Protein AF-A0A2V7TTQ7-F1 (afdb_monomer)

Solvent-accessible surface area (backbone atoms only — not comparable to full-atom values): 34425 Å² total; per-residue (Å²): 67,33,60,97,55,79,80,72,76,78,69,40,60,81,76,51,51,77,49,76,50,73,51,77,50,74,48,79,48,77,48,78,54,95,52,37,35,38,37,39,37,39,44,39,33,44,42,33,35,26,61,57,50,33,70,67,26,49,88,41,44,52,33,11,45,26,47,71,44,32,53,90,93,46,84,90,42,45,37,12,61,55,13,46,74,72,31,36,40,46,28,43,36,38,22,43,62,75,58,82,52,41,15,36,31,47,36,41,33,43,38,44,34,36,45,33,46,81,49,102,40,36,35,39,34,46,33,43,32,42,42,36,57,46,64,53,28,37,81,84,30,61,28,21,25,40,39,88,86,71,36,34,30,31,36,23,38,94,91,39,48,43,46,64,54,56,74,58,75,82,45,69,26,49,32,42,36,41,40,39,24,92,65,84,69,42,33,42,38,38,37,37,40,38,42,49,76,40,78,74,64,82,55,73,44,58,66,47,41,46,58,17,64,87,30,22,44,75,46,75,50,64,50,94,48,78,67,58,82,78,49,44,61,87,73,59,75,86,84,82,79,88,73,88,87,52,68,60,42,80,68,63,67,72,39,75,43,48,24,54,58,49,84,55,45,60,26,30,42,41,38,39,38,42,33,44,37,34,61,53,75,78,53,25,35,46,34,43,30,40,36,39,38,40,36,34,22,29,78,44,64,25,29,68,35,55,25,69,69,50,87,74,67,55,67,78,54,17,78,47,30,89,55,30,68,51,48,68,38,37,34,39,42,39,25,79,21,44,38,36,39,41,57,32,40,41,36,39,36,45,36,69,35,92,61,31,34,37,38,37,38,35,38,37,42,47,35,21,42,53,81,81,77,87,64,83,40,75,56,52,63,58,38,68,44,93,80,48,54,58,49,32,84,84,31,53,44,39,39,39,39,41,38,42,40,37,71,52,71,83,21,80,85,50,62,70,68,58,19,70,73,36,48,89,45,64,51,74,51,75,49,78,50,66,56,71,76,65,84,88,76,69,50,94,62,61,84,52,56,37,92,40,83,43,68,71,76,83,78,64,74,42,65,80,81,30,79,62,38,96,91,40,55,50,46,58,84,72,55,80,94,69,86,71,90,72,86,78,77,80,74,85,78,84,75,94,74,90,89,86,85,86,87,88,89,86,83,83,88,81,87,84,87,87,85,90,84,86,87,88,82,89,89,87,89,82,87,81,89,80,88,83,83,89,86,89,84,82,87,84,90,82,82,86,84,88,83,88,86,85,83,90,83,86,82,93,82,86,81,88,86,83,90,86,86,89,89,86,91,87,79,91,81,89,83,88,83,87,90,84,91,132

Mean predicted aligned error: 15.91 Å

Structure (mmCIF, N/CA/C/O backbone):
data_AF-A0A2V7TTQ7-F1
#
_entry.id   AF-A0A2V7TTQ7-F1
#
loop_
_atom_site.group_PDB
_atom_site.id
_atom_site.type_symbol
_atom_site.label_atom_id
_atom_site.label_alt_id
_atom_site.label_comp_id
_atom_site.label_asym_id
_atom_site.label_entity_id
_atom_site.label_seq_id
_atom_site.pdbx_PDB_ins_code
_atom_site.Cartn_x
_atom_site.Cartn_y
_atom_site.Cartn_z
_atom_site.occupancy
_atom_site.B_iso_or_equiv
_atom_site.auth_seq_id
_atom_site.auth_comp_id
_atom_site.auth_asym_id
_atom_site.auth_atom_id
_atom_site.pdbx_PDB_model_num
ATOM 1 N N . ARG A 1 1 ? 10.368 20.251 -23.254 1.00 85.31 1 ARG A N 1
ATOM 2 C CA . ARG A 1 1 ? 10.569 21.042 -22.019 1.00 85.31 1 ARG A CA 1
ATOM 3 C C . ARG A 1 1 ? 12.037 21.434 -21.859 1.00 85.31 1 ARG A C 1
ATOM 5 O O . ARG A 1 1 ? 12.886 20.544 -21.876 1.00 85.31 1 ARG A O 1
ATOM 12 N N . PRO A 1 2 ? 12.352 22.724 -21.722 1.00 85.38 2 PRO A N 1
ATOM 13 C CA . PRO A 1 2 ? 13.683 23.168 -21.336 1.00 85.38 2 PRO A CA 1
ATOM 14 C C . PRO A 1 2 ? 13.905 22.933 -19.831 1.00 85.38 2 PRO A C 1
ATOM 16 O O . PRO A 1 2 ? 13.021 23.196 -19.018 1.00 85.38 2 PRO A O 1
ATOM 19 N N . ALA A 1 3 ? 15.058 22.384 -19.447 1.00 83.12 3 ALA A N 1
ATOM 20 C CA . ALA A 1 3 ? 15.418 22.154 -18.048 1.00 83.12 3 ALA A CA 1
ATOM 21 C C . ALA A 1 3 ? 15.497 23.482 -17.276 1.00 83.12 3 ALA A C 1
ATOM 23 O O . ALA A 1 3 ? 16.059 24.450 -17.788 1.00 83.12 3 ALA A O 1
ATOM 24 N N . GLY A 1 4 ? 14.950 23.520 -16.056 1.00 80.94 4 GLY A N 1
ATOM 25 C CA . GLY A 1 4 ? 14.893 24.729 -15.220 1.00 80.94 4 GLY A CA 1
ATOM 26 C C . GLY A 1 4 ? 13.695 25.651 -15.485 1.00 80.94 4 GLY A C 1
ATOM 27 O O . GLY A 1 4 ? 13.569 26.665 -14.812 1.00 80.94 4 GLY A O 1
ATOM 28 N N . PHE A 1 5 ? 12.806 25.297 -16.419 1.00 82.88 5 PHE A N 1
ATOM 29 C CA . PHE A 1 5 ? 11.574 26.038 -16.711 1.00 82.88 5 PHE A CA 1
ATOM 30 C C . PHE A 1 5 ? 10.332 25.219 -16.351 1.00 82.88 5 PHE A C 1
ATOM 32 O O . PHE A 1 5 ? 10.385 23.985 -16.270 1.00 82.88 5 PHE A O 1
ATOM 39 N N . ALA A 1 6 ? 9.198 25.908 -16.181 1.00 81.25 6 ALA A N 1
ATOM 40 C CA . ALA A 1 6 ? 7.898 25.263 -16.038 1.00 81.25 6 ALA A CA 1
ATOM 41 C C . ALA A 1 6 ? 7.629 24.315 -17.221 1.00 81.25 6 ALA A C 1
ATOM 43 O O . ALA A 1 6 ? 8.013 24.579 -18.365 1.00 81.25 6 ALA A O 1
ATOM 44 N N . ASN A 1 7 ? 6.991 23.176 -16.941 1.00 73.81 7 ASN A N 1
ATOM 45 C CA . ASN A 1 7 ? 6.657 22.221 -17.991 1.00 73.81 7 ASN A CA 1
ATOM 46 C C . ASN A 1 7 ? 5.625 22.847 -18.940 1.00 73.81 7 ASN A C 1
ATOM 48 O O . ASN A 1 7 ? 4.584 23.321 -18.499 1.00 73.81 7 ASN A O 1
ATOM 52 N N . THR A 1 8 ? 5.901 22.796 -20.240 1.00 73.62 8 THR A N 1
ATOM 53 C CA . THR A 1 8 ? 4.932 23.113 -21.291 1.00 73.62 8 THR A CA 1
ATOM 54 C C . THR A 1 8 ? 4.285 21.823 -21.801 1.00 73.62 8 THR A C 1
ATOM 56 O O . THR A 1 8 ? 4.969 20.805 -21.949 1.00 73.62 8 THR A O 1
ATOM 59 N N . GLY A 1 9 ? 2.976 21.860 -22.063 1.00 71.75 9 GLY A N 1
ATOM 60 C CA . GLY A 1 9 ? 2.186 20.708 -22.518 1.00 71.75 9 GLY A CA 1
ATOM 61 C C . GLY A 1 9 ? 1.375 20.027 -21.409 1.00 71.75 9 GLY A C 1
ATOM 62 O O . GLY A 1 9 ? 1.446 20.402 -20.240 1.00 71.75 9 GLY A O 1
ATOM 63 N N . SER A 1 10 ? 0.577 19.029 -21.792 1.00 69.19 10 SER A N 1
ATOM 64 C CA . SER A 1 10 ? -0.289 18.293 -20.868 1.00 69.19 10 SER A CA 1
ATOM 65 C C . SER A 1 10 ? 0.521 17.543 -19.806 1.00 69.19 10 SER A C 1
ATOM 67 O O . SER A 1 10 ? 1.557 16.945 -20.111 1.00 69.19 10 SER A O 1
ATOM 69 N N . SER A 1 11 ? 0.016 17.477 -18.568 1.00 62.44 11 SER A N 1
ATOM 70 C CA . SER A 1 11 ? 0.463 16.447 -17.626 1.00 62.44 11 SER A CA 1
ATOM 71 C C . SER A 1 11 ? 0.218 15.087 -18.282 1.00 62.44 11 SER A C 1
ATOM 73 O O . SER A 1 11 ? -0.891 14.828 -18.745 1.00 62.44 11 SER A O 1
ATOM 75 N N . GLY A 1 12 ? 1.238 14.233 -18.387 1.00 60.59 12 GLY A N 1
ATOM 76 C CA . GLY A 1 12 ? 1.185 12.992 -19.173 1.00 60.59 12 GLY A CA 1
ATOM 77 C C . GLY A 1 12 ? 0.213 11.917 -18.664 1.00 60.59 12 GLY A C 1
ATOM 78 O O . GLY A 1 12 ? 0.288 10.782 -19.095 1.00 60.59 12 GLY A O 1
ATOM 79 N N . THR A 1 13 ? -0.702 12.235 -17.755 1.00 61.06 13 THR A N 1
ATOM 80 C CA . THR A 1 13 ? -1.684 11.314 -17.165 1.00 61.06 13 THR A CA 1
ATOM 81 C C . THR A 1 13 ? -3.116 11.524 -17.682 1.00 61.06 13 THR A C 1
ATOM 83 O O . THR A 1 13 ? -4.035 10.849 -17.224 1.00 61.06 13 THR A O 1
ATOM 86 N N . THR A 1 14 ? -3.342 12.455 -18.615 1.00 56.03 14 THR A N 1
ATOM 87 C CA . THR A 1 14 ? -4.672 13.035 -18.914 1.00 56.03 14 THR A CA 1
ATOM 88 C C . THR A 1 14 ? -5.595 12.224 -19.829 1.00 56.03 14 THR A C 1
ATOM 90 O O . THR A 1 14 ? -6.728 12.639 -20.032 1.00 56.03 14 THR A O 1
ATOM 93 N N . ASN A 1 15 ? -5.187 11.043 -20.309 1.00 64.44 15 ASN A N 1
ATOM 94 C CA . ASN A 1 15 ? -6.000 10.197 -21.205 1.00 64.44 15 ASN A CA 1
ATOM 95 C C . ASN A 1 15 ? -6.317 8.805 -20.614 1.00 64.44 15 ASN A C 1
ATOM 97 O O . ASN A 1 15 ? -6.464 7.825 -21.343 1.00 64.44 15 ASN A O 1
ATOM 101 N N . ALA A 1 16 ? -6.377 8.685 -19.287 1.00 72.25 16 ALA A N 1
ATOM 102 C CA . ALA A 1 16 ? -6.636 7.411 -18.621 1.00 72.25 16 ALA A CA 1
ATOM 103 C C . ALA A 1 16 ? -8.120 7.014 -18.696 1.00 72.25 16 ALA A C 1
ATOM 105 O O . ALA A 1 16 ? -8.965 7.685 -18.107 1.00 72.25 16 ALA A O 1
ATOM 106 N N . ILE A 1 17 ? -8.435 5.873 -19.316 1.00 76.88 17 ILE A N 1
ATOM 107 C CA . ILE A 1 17 ? -9.751 5.240 -19.178 1.00 76.88 17 ILE A CA 1
ATOM 108 C C . ILE A 1 17 ? -9.691 4.318 -17.966 1.00 76.88 17 ILE A C 1
ATOM 110 O O . ILE A 1 17 ? -8.785 3.489 -17.844 1.00 76.88 17 ILE A O 1
ATOM 114 N N . ARG A 1 18 ? -10.649 4.480 -17.054 1.00 81.69 18 ARG A N 1
ATOM 115 C CA . ARG A 1 18 ? -10.818 3.615 -15.888 1.00 81.69 18 ARG A CA 1
ATOM 116 C C . ARG A 1 18 ? -12.166 2.932 -15.982 1.00 81.69 18 ARG A C 1
ATOM 118 O O . ARG A 1 18 ? -13.193 3.602 -15.986 1.00 81.69 18 ARG A O 1
ATOM 125 N N . VAL A 1 19 ? -12.149 1.609 -16.047 1.00 84.38 19 VAL A N 1
ATOM 126 C CA . VAL A 1 19 ? -13.362 0.791 -16.032 1.00 84.38 19 VAL A CA 1
ATOM 127 C C . VAL A 1 19 ? -13.234 -0.181 -14.878 1.00 84.38 19 VAL A C 1
ATOM 129 O O . VAL A 1 19 ? -12.181 -0.787 -14.702 1.00 84.38 19 VAL A O 1
ATOM 132 N N . GLY A 1 20 ? -14.280 -0.303 -14.072 1.00 87.69 20 GLY A N 1
ATOM 133 C CA . GLY A 1 20 ? -14.312 -1.191 -12.921 1.00 87.69 20 GLY A CA 1
ATOM 134 C C . GLY A 1 20 ? -15.646 -1.909 -12.854 1.00 87.69 20 GLY A C 1
ATOM 135 O O . GLY A 1 20 ? -16.688 -1.345 -13.186 1.00 87.69 20 GLY A O 1
ATOM 136 N N . SER A 1 21 ? -15.620 -3.164 -12.440 1.00 90.06 21 SER A N 1
ATOM 137 C CA . SER A 1 21 ? -16.819 -3.949 -12.185 1.00 90.06 21 SER A CA 1
ATOM 138 C C . SER A 1 21 ? -16.565 -4.857 -10.997 1.00 90.06 21 SER A C 1
ATOM 140 O O . SER A 1 21 ? -15.548 -5.548 -10.942 1.00 90.06 21 SER A O 1
ATOM 142 N N . THR A 1 22 ? -17.508 -4.871 -10.064 1.00 92.00 22 THR A N 1
ATOM 143 C CA . THR A 1 22 ? -17.479 -5.764 -8.910 1.00 92.00 22 THR A CA 1
ATOM 144 C C . THR A 1 22 ? -18.759 -6.572 -8.913 1.00 92.00 22 THR A C 1
ATOM 146 O O . THR A 1 22 ? -19.847 -6.008 -8.824 1.00 92.00 22 THR A O 1
ATOM 149 N N . TYR A 1 23 ? -18.622 -7.889 -8.996 1.00 94.81 23 TYR A N 1
ATOM 150 C CA . TYR A 1 23 ? -19.715 -8.822 -8.751 1.00 94.81 23 TYR A CA 1
ATOM 151 C C . TYR A 1 23 ? -19.554 -9.325 -7.325 1.00 94.81 23 TYR A C 1
ATOM 153 O O . TYR A 1 23 ? -18.482 -9.830 -6.997 1.00 94.81 23 TYR A O 1
ATOM 161 N N . ASN A 1 24 ? -20.566 -9.147 -6.478 1.00 96.31 24 ASN A N 1
ATOM 162 C CA . ASN A 1 24 ? -20.506 -9.545 -5.074 1.00 96.31 24 ASN A CA 1
ATOM 163 C C . ASN A 1 24 ? -21.700 -10.431 -4.707 1.00 96.31 24 ASN A C 1
ATOM 165 O O . ASN A 1 24 ? -22.834 -10.130 -5.075 1.00 96.31 24 ASN A O 1
ATOM 169 N N . LEU A 1 25 ? -21.423 -11.486 -3.950 1.00 97.38 25 LEU A N 1
ATOM 170 C CA . LEU A 1 25 ? -22.384 -12.316 -3.249 1.00 97.38 25 LEU A CA 1
ATOM 171 C C . LEU A 1 25 ? -22.056 -12.261 -1.756 1.00 97.38 25 LEU A C 1
ATOM 173 O O . LEU A 1 25 ? -20.982 -12.689 -1.331 1.00 97.38 25 LEU A O 1
ATOM 177 N N . THR A 1 26 ? -22.998 -11.772 -0.955 1.00 97.56 26 THR A N 1
ATOM 178 C CA . THR A 1 26 ? -22.862 -11.724 0.501 1.00 97.56 26 THR A CA 1
ATOM 179 C C . THR A 1 26 ? -23.981 -12.505 1.167 1.00 97.56 26 THR A C 1
ATOM 181 O O . THR A 1 26 ? -25.118 -12.527 0.698 1.00 97.56 26 THR A O 1
ATOM 184 N N . GLY A 1 27 ? -23.652 -13.162 2.275 1.00 97.44 27 GLY A N 1
ATOM 185 C CA . GLY A 1 27 ? -24.612 -13.882 3.102 1.00 97.44 27 GLY A CA 1
ATOM 186 C C . GLY A 1 27 ? -24.333 -13.597 4.565 1.00 97.44 27 GLY A C 1
ATOM 187 O O . GLY A 1 27 ? -23.179 -13.634 4.983 1.00 97.44 27 GLY A O 1
ATOM 188 N N . ASN A 1 28 ? -25.374 -13.304 5.341 1.00 97.56 28 ASN A N 1
ATOM 189 C CA . ASN A 1 28 ? -25.261 -13.067 6.775 1.00 97.56 28 ASN A CA 1
ATOM 190 C C . ASN A 1 28 ? -26.426 -13.741 7.493 1.00 97.56 28 ASN A C 1
ATOM 192 O O . ASN A 1 28 ? -27.586 -13.516 7.156 1.00 97.56 28 ASN A O 1
ATOM 196 N N . PHE A 1 29 ? -26.107 -14.528 8.508 1.00 98.00 29 PHE A N 1
ATOM 197 C CA . PHE A 1 29 ? -27.061 -15.157 9.402 1.00 98.00 29 PHE A CA 1
ATOM 198 C C . PHE A 1 29 ? -26.783 -14.678 10.822 1.00 98.00 29 PHE A C 1
ATOM 200 O O . PHE A 1 29 ? -25.629 -14.631 11.245 1.00 98.00 29 PHE A O 1
ATOM 207 N N . SER A 1 30 ? -27.832 -14.291 11.544 1.00 98.00 30 SER A N 1
ATOM 208 C CA . SER A 1 30 ? -27.744 -13.863 12.940 1.00 98.00 30 SER A CA 1
ATOM 209 C C . SER A 1 30 ? -28.711 -14.682 13.776 1.00 98.00 30 SER A C 1
ATOM 211 O O . SER A 1 30 ? -29.890 -14.777 13.438 1.00 98.00 30 SER A O 1
ATOM 213 N N . TRP A 1 31 ? -28.218 -15.239 14.875 1.00 98.12 31 TRP A N 1
ATOM 214 C CA . TRP A 1 31 ? -29.012 -16.025 15.804 1.00 98.12 31 TRP A CA 1
ATOM 215 C C . TRP A 1 31 ? -28.752 -15.567 17.231 1.00 98.12 31 TRP A C 1
ATOM 217 O O . TRP A 1 31 ? -27.629 -15.614 17.730 1.00 98.12 31 TRP A O 1
ATOM 227 N N . ILE A 1 32 ? -29.815 -15.098 17.878 1.00 98.25 32 ILE A N 1
ATOM 228 C CA . ILE A 1 32 ? -29.785 -14.653 19.265 1.00 98.25 32 ILE A CA 1
ATOM 229 C C . ILE A 1 32 ? -30.358 -15.778 20.113 1.00 98.25 32 ILE A C 1
ATOM 231 O O . ILE A 1 32 ? -31.516 -16.162 19.944 1.00 98.25 32 ILE A O 1
ATOM 235 N N . VAL A 1 33 ? -29.550 -16.295 21.032 1.00 97.56 33 VAL A N 1
ATOM 236 C CA . VAL A 1 33 ? -29.965 -17.337 21.967 1.00 97.56 33 VAL A CA 1
ATOM 237 C C . VAL A 1 33 ? -29.396 -17.037 23.347 1.00 97.56 33 VAL A C 1
ATOM 239 O O . VAL A 1 33 ? -28.186 -17.019 23.568 1.00 97.56 33 VAL A O 1
ATOM 242 N N . SER A 1 34 ? -30.292 -16.802 24.308 1.00 96.81 34 SER A N 1
ATOM 243 C CA . SER A 1 34 ? -29.928 -16.486 25.692 1.00 96.81 34 SER A CA 1
ATOM 244 C C . SER A 1 34 ? -28.946 -15.302 25.775 1.00 96.81 34 SER A C 1
ATOM 246 O O . SER A 1 34 ? -29.297 -14.171 25.441 1.00 96.81 34 SER A O 1
ATOM 248 N N . ARG A 1 35 ? -27.717 -15.549 26.238 1.00 97.69 35 ARG A N 1
ATOM 249 C CA . ARG A 1 35 ? -26.652 -14.556 26.423 1.00 97.69 35 ARG A CA 1
ATOM 250 C C . ARG A 1 35 ? -25.750 -14.385 25.199 1.00 97.69 35 ARG A C 1
ATOM 252 O O . ARG A 1 35 ? -24.857 -13.543 25.255 1.00 97.69 35 ARG A O 1
ATOM 259 N N . HIS A 1 36 ? -25.974 -15.156 24.139 1.00 98.50 36 HIS A N 1
ATOM 260 C CA . HIS A 1 36 ? -25.148 -15.184 22.937 1.00 98.50 36 HIS A CA 1
ATOM 261 C C . HIS A 1 36 ? -25.885 -14.569 21.753 1.00 98.50 36 HIS A C 1
ATOM 263 O O . HIS A 1 36 ? -27.095 -14.742 21.578 1.00 98.50 36 HIS A O 1
ATOM 269 N N . THR A 1 37 ? -25.141 -13.855 20.920 1.00 98.50 37 THR A N 1
ATOM 270 C CA . THR A 1 37 ? -25.596 -13.423 19.600 1.00 98.50 37 THR A CA 1
ATOM 271 C C . THR A 1 37 ? -24.567 -13.888 18.590 1.00 98.50 37 THR A C 1
ATOM 273 O O . THR A 1 37 ? -23.553 -13.228 18.364 1.00 98.50 37 THR A O 1
ATOM 276 N N . PHE A 1 38 ? -24.842 -15.038 17.985 1.00 98.44 38 PHE A N 1
ATOM 277 C CA . PHE A 1 38 ? -24.007 -15.608 16.944 1.00 98.44 38 PHE A CA 1
ATOM 278 C C . PHE A 1 38 ? -24.288 -14.910 15.621 1.00 98.44 38 PHE A C 1
ATOM 280 O O . PHE A 1 38 ? -25.445 -14.704 15.247 1.00 98.44 38 PHE A O 1
ATOM 287 N N . LYS A 1 39 ? -23.235 -14.581 14.878 1.00 98.38 39 LYS A N 1
ATOM 288 C CA . LYS A 1 39 ? -23.343 -14.129 13.493 1.00 98.38 39 LYS A CA 1
ATOM 289 C C . LYS A 1 39 ? -22.344 -14.892 12.641 1.00 98.38 39 LYS A C 1
ATOM 291 O O . LYS A 1 39 ? -21.158 -14.932 12.956 1.00 98.38 39 LYS A O 1
ATOM 296 N N . VAL A 1 40 ? -22.820 -15.466 11.549 1.00 98.38 40 VAL A N 1
ATOM 297 C CA . VAL A 1 40 ? -21.999 -16.184 10.570 1.00 98.38 40 VAL A CA 1
ATOM 298 C C . VAL A 1 40 ? -22.271 -15.579 9.207 1.00 98.38 40 VAL A C 1
ATOM 300 O O . VAL A 1 40 ? -23.409 -15.215 8.907 1.00 98.38 40 VAL A O 1
ATOM 303 N N . GLY A 1 41 ? -21.248 -15.453 8.374 1.00 98.00 41 GLY A N 1
ATOM 304 C CA . GLY A 1 41 ? -21.453 -14.911 7.044 1.00 98.00 41 GLY A CA 1
ATOM 305 C C . GLY A 1 41 ? -20.310 -15.144 6.079 1.00 98.00 41 GLY A C 1
ATOM 306 O O . GLY A 1 41 ? -19.252 -15.670 6.427 1.00 98.00 41 GLY A O 1
ATOM 307 N N . THR A 1 42 ? -20.553 -14.737 4.839 1.00 97.69 42 THR A N 1
ATOM 308 C CA . THR A 1 42 ? -19.615 -14.832 3.727 1.00 97.69 42 THR A CA 1
ATOM 309 C C . THR A 1 42 ? -19.652 -13.574 2.862 1.00 97.69 42 THR A C 1
ATOM 311 O O . THR A 1 42 ? -20.680 -12.901 2.768 1.00 97.69 42 THR A O 1
ATOM 314 N N . ASP A 1 43 ? -18.516 -13.260 2.247 1.00 96.31 43 ASP A N 1
ATOM 315 C CA . ASP A 1 43 ? -18.354 -12.240 1.210 1.00 96.31 43 ASP A CA 1
ATOM 316 C C . ASP A 1 43 ? -17.535 -12.869 0.082 1.00 96.31 43 ASP A C 1
ATOM 318 O O . ASP A 1 43 ? -16.365 -13.194 0.274 1.00 96.31 43 ASP A O 1
ATOM 322 N N . ALA A 1 44 ? -18.156 -13.093 -1.070 1.00 97.00 44 ALA A N 1
ATOM 323 C CA . ALA A 1 44 ? -17.500 -13.620 -2.256 1.00 97.00 44 ALA A CA 1
ATOM 324 C C . ALA A 1 44 ? -17.623 -12.590 -3.374 1.00 97.00 44 ALA A C 1
ATOM 326 O O . ALA A 1 44 ? -18.716 -12.314 -3.865 1.00 97.00 44 ALA A O 1
ATOM 327 N N . ARG A 1 45 ? -16.491 -12.028 -3.798 1.00 94.56 45 ARG A N 1
ATOM 328 C CA . ARG A 1 45 ? -16.461 -10.968 -4.805 1.00 94.56 45 ARG A CA 1
ATOM 329 C C . ARG A 1 45 ? -15.443 -11.235 -5.900 1.00 94.56 45 ARG A C 1
ATOM 331 O O . ARG A 1 45 ? -14.307 -11.636 -5.650 1.00 94.56 45 ARG A O 1
ATOM 338 N N . ILE A 1 46 ? -15.844 -10.926 -7.124 1.00 92.69 46 ILE A N 1
ATOM 339 C CA . ILE A 1 46 ? -14.965 -10.846 -8.285 1.00 92.69 46 ILE A CA 1
ATOM 340 C C . ILE A 1 46 ? -14.825 -9.369 -8.611 1.00 92.69 46 ILE A C 1
ATOM 342 O O . ILE A 1 46 ? -15.784 -8.725 -9.036 1.00 92.69 46 ILE A O 1
ATOM 346 N N . VAL A 1 47 ? -13.625 -8.838 -8.412 1.00 90.31 47 VAL A N 1
ATOM 347 C CA . VAL A 1 47 ? -13.285 -7.462 -8.771 1.00 90.31 47 VAL A CA 1
ATOM 348 C C . VAL A 1 47 ? -12.535 -7.510 -10.091 1.00 90.31 47 VAL A C 1
ATOM 350 O O . VAL A 1 47 ? -11.564 -8.251 -10.239 1.00 90.31 47 VAL A O 1
ATOM 353 N N . SER A 1 48 ? -13.012 -6.762 -11.078 1.00 89.31 48 SER A N 1
ATOM 354 C CA . SER A 1 48 ? -12.322 -6.563 -12.348 1.00 89.31 48 SER A CA 1
ATOM 355 C C . SER A 1 48 ? -12.118 -5.076 -12.593 1.00 89.31 48 SER A C 1
ATOM 357 O O . SER A 1 48 ? -13.017 -4.274 -12.344 1.00 89.31 48 SER A O 1
ATOM 359 N N . GLY A 1 49 ? -10.945 -4.698 -13.085 1.00 86.44 49 GLY A N 1
ATOM 360 C CA . GLY A 1 49 ? -10.623 -3.304 -13.346 1.00 86.44 49 GLY A CA 1
ATOM 361 C C . GLY A 1 49 ? -9.587 -3.149 -14.445 1.00 86.44 49 GLY A C 1
ATOM 362 O O . GLY A 1 49 ? -8.664 -3.951 -14.546 1.00 86.44 49 GLY A O 1
ATOM 363 N N . ALA A 1 50 ? -9.746 -2.113 -15.261 1.00 83.38 50 ALA A N 1
ATOM 364 C CA . ALA A 1 50 ? -8.775 -1.693 -16.256 1.00 83.38 50 ALA A CA 1
ATOM 365 C C . ALA A 1 50 ? -8.445 -0.216 -16.063 1.00 83.38 50 ALA A C 1
ATOM 367 O O . ALA A 1 50 ? -9.340 0.614 -15.895 1.00 83.38 50 ALA A O 1
ATOM 368 N N . VAL A 1 51 ? -7.154 0.110 -16.123 1.00 78.69 51 VAL A N 1
ATOM 369 C CA . VAL A 1 51 ? -6.666 1.491 -16.154 1.00 78.69 51 VAL A CA 1
ATOM 370 C C . VAL A 1 51 ? -5.752 1.646 -17.362 1.00 78.69 51 VAL A C 1
ATOM 372 O O . VAL A 1 51 ? -4.581 1.269 -17.309 1.00 78.69 51 VAL A O 1
ATOM 375 N N . SER A 1 52 ? -6.258 2.237 -18.443 1.00 75.94 52 SER A N 1
ATOM 376 C CA . SER A 1 52 ? -5.512 2.457 -19.690 1.00 75.94 52 SER A CA 1
ATOM 377 C C . SER A 1 52 ? -4.652 3.727 -19.636 1.00 75.94 52 SER A C 1
ATOM 379 O O . SER A 1 52 ? -4.673 4.550 -20.546 1.00 75.94 52 SER A O 1
ATOM 381 N N . ASN A 1 53 ? -3.925 3.931 -18.535 1.00 70.06 53 ASN A N 1
ATOM 382 C CA . ASN A 1 53 ? -3.001 5.056 -18.395 1.00 70.06 53 ASN A CA 1
ATOM 383 C C . ASN A 1 53 ? -1.566 4.621 -18.744 1.00 70.06 53 ASN A C 1
ATOM 385 O O . ASN A 1 53 ? -0.997 3.851 -17.955 1.00 70.06 53 ASN A O 1
ATOM 389 N N . PRO A 1 54 ? -0.955 5.119 -19.836 1.00 62.03 54 PRO A N 1
ATOM 390 C CA . PRO A 1 54 ? 0.478 4.996 -20.101 1.00 62.03 54 PRO A CA 1
ATOM 391 C C . PRO A 1 54 ? 1.245 5.886 -19.119 1.00 62.03 54 PRO A C 1
ATOM 393 O O . PRO A 1 54 ? 1.645 6.995 -19.435 1.00 62.03 54 PRO A O 1
ATOM 396 N N . GLN A 1 55 ? 1.345 5.403 -17.883 1.00 67.50 55 GLN A N 1
ATOM 397 C CA . GLN A 1 55 ? 1.982 6.008 -16.715 1.00 67.50 55 GLN A CA 1
ATOM 398 C C . GLN A 1 55 ? 2.286 7.511 -16.814 1.00 67.50 55 GLN A C 1
ATOM 400 O O . GLN A 1 55 ? 1.478 8.314 -16.355 1.00 67.50 55 GLN A O 1
ATOM 405 N N . THR A 1 56 ? 3.445 7.891 -17.357 1.00 68.81 56 THR A N 1
ATOM 406 C CA . THR A 1 56 ? 4.006 9.236 -17.202 1.00 68.81 56 THR A CA 1
ATOM 407 C C . THR A 1 56 ? 4.069 10.031 -18.512 1.00 68.81 56 THR A C 1
ATOM 409 O O . THR A 1 56 ? 4.065 11.262 -18.455 1.00 68.81 56 THR A O 1
ATOM 412 N N . ARG A 1 57 ? 4.238 9.377 -19.677 1.00 80.69 57 ARG A N 1
ATOM 413 C CA . ARG A 1 57 ? 4.574 10.026 -20.970 1.00 80.69 57 ARG A CA 1
ATOM 414 C C . ARG A 1 57 ? 3.920 9.379 -22.221 1.00 80.69 57 ARG A C 1
ATOM 416 O O . ARG A 1 57 ? 4.632 9.102 -23.190 1.00 80.69 57 ARG A O 1
ATOM 423 N N . PRO A 1 58 ? 2.585 9.200 -22.283 1.00 79.38 58 PRO A N 1
ATOM 424 C CA . PRO A 1 58 ? 1.879 8.599 -23.428 1.00 79.38 58 PRO A CA 1
ATOM 425 C C . PRO A 1 58 ? 2.120 9.325 -24.750 1.00 79.38 58 PRO A C 1
ATOM 427 O O . PRO A 1 58 ? 2.295 8.726 -25.806 1.00 79.38 58 PRO A O 1
ATOM 430 N N . GLN A 1 59 ? 2.097 10.656 -24.668 1.00 81.12 59 GLN A N 1
ATOM 431 C CA . GLN A 1 59 ? 2.230 11.571 -25.802 1.00 81.12 59 GLN A CA 1
ATOM 432 C C . GLN A 1 59 ? 3.702 11.807 -26.170 1.00 81.12 59 GLN A C 1
ATOM 434 O O . GLN A 1 59 ? 4.004 12.576 -27.076 1.00 81.12 59 GLN A O 1
ATOM 439 N N . GLY A 1 60 ? 4.613 11.145 -25.454 1.00 85.75 60 GLY A N 1
ATOM 440 C CA . GLY A 1 60 ? 6.041 11.364 -25.531 1.00 85.75 60 GLY A CA 1
ATOM 441 C C . GLY A 1 60 ? 6.498 12.652 -24.844 1.00 85.75 60 GLY A C 1
ATOM 442 O O . GLY A 1 60 ? 5.715 13.499 -24.409 1.00 85.75 60 GLY A O 1
ATOM 443 N N . ARG A 1 61 ? 7.813 12.783 -24.687 1.00 88.50 61 ARG A N 1
ATOM 444 C CA . ARG A 1 61 ? 8.458 13.943 -24.081 1.00 88.50 61 ARG A CA 1
ATOM 445 C C . ARG A 1 61 ? 9.826 14.191 -24.689 1.00 88.50 61 ARG A C 1
ATOM 447 O O . ARG A 1 61 ? 10.694 13.326 -24.646 1.00 88.50 61 ARG A O 1
ATOM 454 N N . PHE A 1 62 ? 10.043 15.429 -25.105 1.00 91.69 62 PHE A N 1
ATOM 455 C CA . PHE A 1 62 ? 11.369 15.965 -25.384 1.00 91.69 62 PHE A CA 1
ATOM 456 C C . PHE A 1 62 ? 11.862 16.774 -24.185 1.00 91.69 62 PHE A C 1
ATOM 458 O O . PHE A 1 62 ? 11.170 17.684 -23.708 1.00 91.69 62 PHE A O 1
ATOM 465 N N . THR A 1 63 ? 13.044 16.450 -23.675 1.00 92.00 63 THR A N 1
ATOM 466 C CA . THR A 1 63 ? 13.762 17.276 -22.698 1.00 92.00 63 THR A CA 1
ATOM 467 C C . THR A 1 63 ? 14.948 17.930 -23.392 1.00 92.00 63 THR A C 1
ATOM 469 O O . THR A 1 63 ? 15.573 17.313 -24.251 1.00 92.00 63 THR A O 1
ATOM 472 N N . PHE A 1 64 ? 15.206 19.186 -23.034 1.00 93.06 64 PHE A N 1
ATOM 473 C CA . PHE A 1 64 ? 16.316 19.981 -23.542 1.00 93.06 64 PHE A CA 1
ATOM 474 C C . PHE A 1 64 ? 17.118 20.487 -22.345 1.00 93.06 64 PHE A C 1
ATOM 476 O O . PHE A 1 64 ? 16.563 21.160 -21.472 1.00 93.06 64 PHE A O 1
ATOM 483 N N . ASP A 1 65 ? 18.403 20.161 -22.282 1.00 91.50 65 ASP A N 1
ATOM 484 C CA . ASP A 1 65 ? 19.337 20.742 -21.322 1.00 91.50 65 ASP A CA 1
ATOM 485 C C . ASP A 1 65 ? 20.102 21.912 -21.957 1.00 91.50 65 ASP A C 1
ATOM 487 O O . ASP A 1 65 ? 19.840 22.316 -23.090 1.00 91.50 65 ASP A O 1
ATOM 491 N N . ARG A 1 66 ? 21.023 22.510 -21.201 1.00 90.56 66 ARG A N 1
ATOM 492 C CA . ARG A 1 66 ? 21.796 23.670 -21.660 1.00 90.56 66 ARG A CA 1
ATOM 493 C C . ARG A 1 66 ? 22.961 23.320 -22.593 1.00 90.56 66 ARG A C 1
ATOM 495 O O . ARG A 1 66 ? 23.552 24.232 -23.160 1.00 90.56 66 ARG A O 1
ATOM 502 N N . ASN A 1 67 ? 23.314 22.042 -22.733 1.00 89.00 67 ASN A N 1
ATOM 503 C CA . ASN A 1 67 ? 24.647 21.649 -23.185 1.00 89.00 67 ASN A CA 1
ATOM 504 C C . ASN A 1 67 ? 24.886 21.937 -24.672 1.00 89.00 67 ASN A C 1
ATOM 506 O O . ASN A 1 67 ? 25.965 22.405 -25.027 1.00 89.00 67 ASN A O 1
ATOM 510 N N . TYR A 1 68 ? 23.889 21.756 -25.542 1.00 90.12 68 TYR A N 1
ATOM 511 C CA . TYR A 1 68 ? 24.047 22.036 -26.980 1.00 90.12 68 TYR A CA 1
ATOM 512 C C . TYR A 1 68 ? 24.100 23.528 -27.334 1.00 90.12 68 TYR A C 1
ATOM 514 O O . TYR A 1 68 ? 24.454 23.875 -28.455 1.00 90.12 68 TYR A O 1
ATOM 522 N N . ALA A 1 69 ? 23.775 24.405 -26.384 1.00 90.94 69 ALA A N 1
ATOM 523 C CA . ALA A 1 69 ? 23.924 25.852 -26.509 1.00 90.94 69 ALA A CA 1
ATOM 524 C C . ALA A 1 69 ? 25.013 26.408 -25.572 1.00 90.94 69 ALA A C 1
ATOM 526 O O . ALA A 1 69 ? 25.027 27.606 -25.293 1.00 90.94 69 ALA A O 1
ATOM 527 N N . SER A 1 70 ? 25.876 25.544 -25.025 1.00 90.38 70 SER A N 1
ATOM 528 C CA . SER A 1 70 ? 26.947 25.936 -24.104 1.00 90.38 70 SER A CA 1
ATOM 529 C C . SER A 1 70 ? 28.233 26.312 -24.838 1.00 90.38 70 SER A C 1
ATOM 531 O O . SER A 1 70 ? 28.513 25.827 -25.935 1.00 90.38 70 SER A O 1
ATOM 533 N N . ASN A 1 71 ? 29.039 27.170 -24.213 1.00 87.06 71 ASN A N 1
ATOM 534 C CA . ASN A 1 71 ? 30.367 27.503 -24.709 1.00 87.06 71 ASN A CA 1
ATOM 535 C C . ASN A 1 71 ? 31.320 26.340 -24.416 1.00 87.06 71 ASN A C 1
ATOM 537 O O . ASN A 1 71 ? 31.445 25.886 -23.275 1.00 87.06 71 ASN A O 1
ATOM 541 N N . ARG A 1 72 ? 32.038 25.877 -25.444 1.00 81.00 72 ARG A N 1
ATOM 542 C CA . ARG A 1 72 ? 33.011 24.788 -25.308 1.00 81.00 72 ARG A CA 1
ATOM 543 C C . ARG A 1 72 ? 34.068 25.149 -24.257 1.00 81.00 72 ARG A C 1
ATOM 545 O O . ARG A 1 72 ? 34.729 26.173 -24.370 1.00 81.00 72 ARG A O 1
ATOM 552 N N . GLY A 1 73 ? 34.235 24.291 -23.251 1.00 78.50 73 GLY A N 1
ATOM 553 C CA . GLY A 1 73 ? 35.228 24.473 -22.184 1.00 78.50 73 GLY A CA 1
ATOM 554 C C . GLY A 1 73 ? 34.807 25.402 -21.037 1.00 78.50 73 GLY A C 1
ATOM 555 O O . GLY A 1 73 ? 35.554 25.512 -20.071 1.00 78.50 73 GLY A O 1
ATOM 556 N N . ALA A 1 74 ? 33.621 26.021 -21.085 1.00 82.62 74 ALA A N 1
ATOM 557 C CA . ALA A 1 74 ? 33.124 26.889 -20.016 1.00 82.62 74 ALA A CA 1
ATOM 558 C C . ALA A 1 74 ? 31.932 26.250 -19.284 1.00 82.62 74 ALA A C 1
ATOM 560 O O . ALA A 1 74 ? 30.807 26.206 -19.795 1.00 82.62 74 ALA A O 1
ATOM 561 N N . SER A 1 75 ? 32.182 25.761 -18.064 1.00 80.31 75 SER A N 1
ATOM 562 C CA . SER A 1 75 ? 31.160 25.122 -17.225 1.00 80.31 75 SER A CA 1
ATOM 563 C C . SER A 1 75 ? 29.997 26.069 -16.911 1.00 80.31 75 SER A C 1
ATOM 565 O O . SER A 1 75 ? 30.178 27.273 -16.752 1.00 80.31 75 SER A O 1
ATOM 567 N N . GLY A 1 76 ? 28.784 25.520 -16.826 1.00 81.31 76 GLY A N 1
ATOM 568 C CA . GLY A 1 76 ? 27.583 26.264 -16.438 1.00 81.31 76 GLY A CA 1
ATOM 569 C C . GLY A 1 76 ? 27.013 27.206 -17.503 1.00 81.31 76 GLY A C 1
ATOM 570 O O . GLY A 1 76 ? 25.923 27.736 -17.288 1.00 81.31 76 GLY A O 1
ATOM 571 N N . THR A 1 77 ? 27.678 27.372 -18.647 1.00 88.31 77 THR A N 1
ATOM 572 C CA . THR A 1 77 ? 27.201 28.213 -19.754 1.00 88.31 77 THR A CA 1
ATOM 573 C C . THR A 1 77 ? 26.099 27.536 -20.582 1.00 88.31 77 THR A C 1
ATOM 575 O O . THR A 1 77 ? 25.843 26.336 -20.462 1.00 88.31 77 THR A O 1
ATOM 578 N N . GLY A 1 78 ? 25.434 28.324 -21.429 1.00 89.00 78 GLY A N 1
ATOM 579 C CA . GLY A 1 78 ? 24.335 27.882 -22.284 1.00 89.00 78 GLY A CA 1
ATOM 580 C C . GLY A 1 78 ? 22.961 27.944 -21.625 1.00 89.00 78 GLY A C 1
ATOM 581 O O . GLY A 1 78 ? 22.820 28.068 -20.408 1.00 89.00 78 GLY A O 1
ATOM 582 N N . TYR A 1 79 ? 21.925 27.840 -22.457 1.00 91.62 79 TYR A N 1
ATOM 583 C CA . TYR A 1 79 ? 20.530 27.950 -22.035 1.00 91.62 79 TYR A CA 1
ATOM 584 C C . TYR A 1 79 ? 19.690 26.824 -22.632 1.00 91.62 79 TYR A C 1
ATOM 586 O O . TYR A 1 79 ? 19.679 26.610 -23.842 1.00 91.62 79 TYR A O 1
ATOM 594 N N . SER A 1 80 ? 18.915 26.138 -21.791 1.00 91.62 80 SER A N 1
ATOM 595 C CA . SER A 1 80 ? 18.044 25.033 -22.218 1.00 91.62 80 SER A CA 1
ATOM 596 C C . SER A 1 80 ? 16.974 25.463 -23.222 1.00 91.62 80 SER A C 1
ATOM 598 O O . SER A 1 80 ? 16.594 24.693 -24.102 1.00 91.62 80 SER A O 1
ATOM 600 N N . PHE A 1 81 ? 16.512 26.712 -23.131 1.00 91.56 81 PHE A N 1
ATOM 601 C CA . PHE A 1 81 ? 15.577 27.284 -24.094 1.00 91.56 81 PHE A CA 1
ATOM 602 C C . PHE A 1 81 ? 16.221 27.514 -25.471 1.00 91.56 81 PHE A C 1
ATOM 604 O O . PHE A 1 81 ? 15.558 27.335 -26.491 1.00 91.56 81 PHE A O 1
ATOM 611 N N . ALA A 1 82 ? 17.514 27.853 -25.518 1.00 91.69 82 ALA A N 1
ATOM 612 C CA . ALA A 1 82 ? 18.249 27.978 -26.774 1.00 91.69 82 ALA A CA 1
ATOM 613 C C . ALA A 1 82 ? 18.401 26.605 -27.443 1.00 91.69 82 ALA A C 1
ATOM 615 O O . ALA A 1 82 ? 18.030 26.452 -28.603 1.00 91.69 82 ALA A O 1
ATOM 616 N N . THR A 1 83 ? 18.799 25.578 -26.685 1.00 92.12 83 THR A N 1
ATOM 617 C CA . THR A 1 83 ? 18.818 24.182 -27.155 1.00 92.12 83 THR A CA 1
ATOM 618 C C . THR A 1 83 ? 17.455 23.723 -27.691 1.00 92.12 83 THR A C 1
ATOM 620 O O . THR A 1 83 ? 17.374 23.058 -28.722 1.00 92.12 83 THR A O 1
ATOM 623 N N . MET A 1 84 ? 16.363 24.117 -27.026 1.00 92.94 84 MET A N 1
ATOM 624 C CA . MET A 1 84 ? 15.004 23.834 -27.490 1.00 92.94 84 MET A CA 1
ATOM 625 C C . MET A 1 84 ? 14.682 24.516 -28.823 1.00 92.94 84 MET A C 1
ATOM 627 O O . MET A 1 84 ? 14.082 23.877 -29.682 1.00 92.94 84 MET A O 1
ATOM 631 N N . ARG A 1 85 ? 15.089 25.778 -29.022 1.00 92.62 85 ARG A N 1
ATOM 632 C CA . ARG A 1 85 ? 14.916 26.480 -30.308 1.00 92.62 85 ARG A CA 1
ATOM 633 C C . ARG A 1 85 ? 15.703 25.831 -31.444 1.00 92.62 85 ARG A C 1
ATOM 635 O O . ARG A 1 85 ? 15.223 25.836 -32.569 1.00 92.62 85 ARG A O 1
ATOM 642 N N . LEU A 1 86 ? 16.867 25.253 -31.145 1.00 92.88 86 LEU A N 1
ATOM 643 C CA . LEU A 1 86 ? 17.639 24.459 -32.107 1.00 92.88 86 LEU A CA 1
ATOM 644 C C . LEU A 1 86 ? 16.970 23.114 -32.437 1.00 92.88 86 LEU A C 1
ATOM 646 O O . LEU A 1 86 ? 17.329 22.474 -33.418 1.00 92.88 86 LEU A O 1
ATOM 650 N N . GLY A 1 87 ? 16.002 22.674 -31.626 1.00 93.56 87 GLY A N 1
ATOM 651 C CA . GLY A 1 87 ? 15.275 21.431 -31.849 1.00 93.56 87 GLY A CA 1
ATOM 652 C C . GLY A 1 87 ? 16.072 20.174 -31.505 1.00 93.56 87 GLY A C 1
ATOM 653 O O . GLY A 1 87 ? 15.712 19.105 -31.985 1.00 93.56 87 GLY A O 1
ATOM 654 N N . TYR A 1 88 ? 17.114 20.266 -30.673 1.00 93.69 88 TYR A N 1
ATOM 655 C CA . TYR A 1 88 ? 17.968 19.127 -30.310 1.00 93.69 88 TYR A CA 1
ATOM 656 C C . TYR A 1 88 ? 17.713 18.673 -28.866 1.00 93.69 88 TYR A C 1
ATOM 658 O O . TYR A 1 88 ? 18.278 19.247 -27.934 1.00 93.69 88 TYR A O 1
ATOM 666 N N . PRO A 1 89 ? 16.828 17.689 -28.621 1.00 93.81 89 PRO A N 1
ATOM 667 C CA . PRO A 1 89 ? 16.600 17.170 -27.275 1.00 93.81 89 PRO A CA 1
ATOM 668 C C . PRO A 1 89 ? 17.828 16.421 -26.753 1.00 93.81 89 PRO A C 1
ATOM 670 O O . PRO A 1 89 ? 18.515 15.758 -27.518 1.00 93.81 89 PRO A O 1
ATOM 673 N N . ASN A 1 90 ? 18.059 16.464 -25.439 1.00 92.50 90 ASN A N 1
ATOM 674 C CA . ASN A 1 90 ? 19.060 15.633 -24.758 1.00 92.50 90 ASN A CA 1
ATOM 675 C C . ASN A 1 90 ? 18.453 14.333 -24.190 1.00 92.50 90 ASN A C 1
ATOM 677 O O . ASN A 1 90 ? 19.174 13.439 -23.754 1.00 92.50 90 ASN A O 1
ATOM 681 N N . LEU A 1 91 ? 17.122 14.230 -24.171 1.00 91.50 91 LEU A N 1
ATOM 682 C CA . LEU A 1 91 ? 16.394 13.032 -23.762 1.00 91.50 91 LEU A CA 1
ATOM 683 C C . LEU A 1 91 ? 15.028 12.994 -24.459 1.00 91.50 91 LEU A C 1
ATOM 685 O O . LEU A 1 91 ? 14.237 13.938 -24.348 1.00 91.50 91 LEU A O 1
ATOM 689 N N . VAL A 1 92 ? 14.750 11.880 -25.134 1.00 91.88 92 VAL A N 1
ATOM 690 C CA . VAL A 1 92 ? 13.462 11.574 -25.769 1.00 91.88 92 VAL A CA 1
ATOM 691 C C . VAL A 1 92 ? 12.820 10.420 -25.017 1.00 91.88 92 VAL A C 1
ATOM 693 O O . VAL A 1 92 ? 13.458 9.395 -24.812 1.00 91.88 92 VAL A O 1
ATOM 696 N N . GLN A 1 93 ? 11.572 10.579 -24.590 1.00 88.56 93 GLN A N 1
ATOM 697 C CA . GLN A 1 93 ? 10.871 9.567 -23.800 1.00 88.56 93 GLN A CA 1
ATOM 698 C C . GLN A 1 93 ? 9.489 9.292 -24.386 1.00 88.56 93 GLN A C 1
ATOM 700 O O . GLN A 1 93 ? 8.855 10.229 -24.874 1.00 88.56 93 GLN A O 1
ATOM 705 N N . ARG A 1 94 ? 8.992 8.056 -24.301 1.00 86.44 94 ARG A N 1
ATOM 706 C CA . ARG A 1 94 ? 7.611 7.697 -24.656 1.00 86.44 94 ARG A CA 1
ATOM 707 C C . ARG A 1 94 ? 7.166 6.440 -23.912 1.00 86.44 94 ARG A C 1
ATOM 709 O O . ARG A 1 94 ? 7.872 5.437 -23.925 1.00 86.44 94 ARG A O 1
ATOM 716 N N . ASP A 1 95 ? 5.971 6.497 -23.336 1.00 83.31 95 ASP A N 1
ATOM 717 C CA . ASP A 1 95 ? 5.350 5.363 -22.649 1.00 83.31 95 ASP A CA 1
ATOM 718 C C . ASP A 1 95 ? 4.277 4.750 -23.555 1.00 83.31 95 ASP A C 1
ATOM 720 O O . ASP A 1 95 ? 3.458 5.472 -24.131 1.00 83.31 95 ASP A O 1
ATOM 724 N N . ILE A 1 96 ? 4.269 3.425 -23.684 1.00 80.88 96 ILE A N 1
ATOM 725 C CA . ILE A 1 96 ? 3.345 2.684 -24.548 1.00 80.88 96 ILE A CA 1
ATOM 726 C C . ILE A 1 96 ? 2.716 1.538 -23.765 1.00 80.88 96 ILE A C 1
ATOM 728 O O . ILE A 1 96 ? 3.391 0.818 -23.032 1.00 80.88 96 ILE A O 1
ATOM 732 N N . VAL A 1 97 ? 1.408 1.376 -23.955 1.00 80.31 97 VAL A N 1
ATOM 733 C CA . VAL A 1 97 ? 0.625 0.257 -23.431 1.00 80.31 97 VAL A CA 1
ATOM 734 C C . VAL A 1 97 ? 0.111 -0.528 -24.630 1.00 80.31 97 VAL A C 1
ATOM 736 O O . VAL A 1 97 ? -0.755 -0.043 -25.351 1.00 80.31 97 VAL A O 1
ATOM 739 N N . ASP A 1 98 ? 0.652 -1.723 -24.843 1.00 78.69 98 ASP A N 1
ATOM 740 C CA . ASP A 1 98 ? 0.273 -2.648 -25.922 1.00 78.69 98 ASP A CA 1
ATOM 741 C C . ASP A 1 98 ? -0.753 -3.687 -25.433 1.00 78.69 98 ASP A C 1
ATOM 743 O O . ASP A 1 98 ? -0.750 -4.867 -25.786 1.00 78.69 98 ASP A O 1
ATOM 747 N N . THR A 1 99 ? -1.612 -3.291 -24.499 1.00 78.00 99 THR A N 1
ATOM 748 C CA . THR A 1 99 ? -2.632 -4.177 -23.946 1.00 78.00 99 THR A CA 1
ATOM 749 C C . THR A 1 99 ? -3.802 -3.375 -23.406 1.00 78.00 99 THR A C 1
ATOM 751 O O . THR A 1 99 ? -3.642 -2.235 -22.969 1.00 78.00 99 THR A O 1
ATOM 754 N N . TRP A 1 100 ? -4.983 -3.984 -23.392 1.00 84.50 100 TRP A N 1
ATOM 755 C CA . TRP A 1 100 ? -6.055 -3.529 -22.523 1.00 84.50 100 TRP A CA 1
ATOM 756 C C . TRP A 1 100 ? -5.847 -4.190 -21.152 1.00 84.50 100 TRP A C 1
ATOM 758 O O . TRP A 1 100 ? -6.035 -5.405 -21.027 1.00 84.50 100 TRP A O 1
ATOM 768 N N . PRO A 1 101 ? -5.409 -3.450 -20.113 1.00 82.75 101 PRO A N 1
ATOM 769 C CA . PRO A 1 101 ? -4.971 -4.044 -18.854 1.00 82.75 101 PRO A CA 1
ATOM 770 C C . PRO A 1 101 ? -6.177 -4.364 -17.963 1.00 82.75 101 PRO A C 1
ATOM 772 O O . PRO A 1 101 ? -6.293 -3.840 -16.860 1.00 82.75 101 PRO A O 1
ATOM 775 N N . LEU A 1 102 ? -7.116 -5.174 -18.462 1.00 87.00 102 LEU A N 1
ATOM 776 C CA . LEU A 1 102 ? -8.250 -5.655 -17.687 1.00 87.00 102 LEU A CA 1
ATOM 777 C C . LEU A 1 102 ? -7.790 -6.792 -16.781 1.00 87.00 102 LEU A C 1
ATOM 779 O O . LEU A 1 102 ? -7.514 -7.907 -17.227 1.00 87.00 102 LEU A O 1
ATOM 783 N N . ILE A 1 103 ? -7.715 -6.479 -15.497 1.00 87.81 103 ILE A N 1
ATOM 784 C CA . ILE A 1 103 ? -7.265 -7.386 -14.457 1.00 87.81 103 ILE A CA 1
ATOM 785 C C . ILE A 1 103 ? -8.462 -7.879 -13.668 1.00 87.81 103 ILE A C 1
ATOM 787 O O . ILE A 1 103 ? -9.393 -7.118 -13.407 1.00 87.81 103 ILE A O 1
ATOM 791 N N . ARG A 1 104 ? -8.428 -9.151 -13.279 1.00 88.50 104 ARG A N 1
ATOM 792 C CA . ARG A 1 104 ? -9.421 -9.793 -12.428 1.00 88.50 104 ARG A CA 1
ATOM 793 C C . ARG A 1 104 ? -8.770 -10.326 -11.161 1.00 88.50 104 ARG A C 1
ATOM 795 O O . ARG A 1 104 ? -7.697 -10.927 -11.202 1.00 88.50 104 ARG A O 1
ATOM 802 N N . ARG A 1 105 ? -9.468 -10.151 -10.043 1.00 89.25 105 ARG A N 1
ATOM 803 C CA . ARG A 1 105 ? -9.085 -10.661 -8.732 1.00 89.25 105 ARG A CA 1
ATOM 804 C C . ARG A 1 105 ? -10.303 -11.219 -8.007 1.00 89.25 105 ARG A C 1
ATOM 806 O O . ARG A 1 105 ? -11.357 -10.583 -7.984 1.00 89.25 105 ARG A O 1
ATOM 813 N N . ASN A 1 106 ? -10.155 -12.400 -7.418 1.00 91.06 106 ASN A N 1
ATOM 814 C CA . ASN A 1 106 ? -11.213 -13.042 -6.650 1.00 91.06 106 ASN A CA 1
ATOM 815 C C . ASN A 1 106 ? -10.926 -12.882 -5.161 1.00 91.06 106 ASN A C 1
ATOM 817 O O . ASN A 1 106 ? -9.782 -13.036 -4.720 1.00 91.06 106 ASN A O 1
ATOM 821 N N . PHE A 1 107 ? -11.977 -12.605 -4.402 1.00 93.44 107 PHE A N 1
ATOM 822 C CA . PHE A 1 107 ? -11.939 -12.597 -2.955 1.00 93.44 107 PHE A CA 1
ATOM 823 C C . PHE A 1 107 ? -13.048 -13.486 -2.422 1.00 93.44 107 PHE A C 1
ATOM 825 O O . PHE A 1 107 ? -14.176 -13.433 -2.912 1.00 93.44 107 PHE A O 1
ATOM 832 N N . VAL A 1 108 ? -12.724 -14.276 -1.411 1.00 96.12 108 VAL A N 1
ATOM 833 C CA . VAL A 1 108 ? -13.698 -15.063 -0.660 1.00 96.12 108 VAL A CA 1
ATOM 834 C C . VAL A 1 108 ? -13.373 -14.878 0.802 1.00 96.12 108 VAL A C 1
ATOM 836 O O . VAL A 1 108 ? -12.236 -15.081 1.199 1.00 96.12 108 VAL A O 1
ATOM 839 N N . GLY A 1 109 ? -14.352 -14.510 1.608 1.00 96.75 109 GLY A N 1
ATOM 840 C CA . GLY A 1 109 ? -14.202 -14.499 3.046 1.00 96.75 109 GLY A CA 1
ATOM 841 C C . GLY A 1 109 ? -15.366 -15.184 3.723 1.00 96.75 109 GLY A C 1
ATOM 842 O O . GLY A 1 109 ? -16.509 -15.079 3.280 1.00 96.75 109 GLY A O 1
ATOM 843 N N . VAL A 1 110 ? -15.067 -15.877 4.811 1.00 97.75 110 VAL A N 1
ATOM 844 C CA . VAL A 1 110 ? -16.053 -16.498 5.697 1.00 97.75 110 VAL A CA 1
ATOM 845 C C . VAL A 1 110 ? -15.745 -16.077 7.120 1.00 97.75 110 VAL A C 1
ATOM 847 O O . VAL A 1 110 ? -14.580 -15.967 7.503 1.00 97.75 110 VAL A O 1
ATOM 850 N N . PHE A 1 111 ? -16.774 -15.790 7.906 1.00 98.06 111 PHE A N 1
ATOM 851 C CA . PHE A 1 111 ? -16.590 -15.371 9.287 1.00 98.06 111 PHE A CA 1
ATOM 852 C C . PHE A 1 111 ? -17.634 -15.979 10.209 1.00 98.06 111 PHE A C 1
ATOM 854 O O . PHE A 1 111 ? -18.765 -16.247 9.804 1.00 98.06 111 PHE A O 1
ATOM 861 N N . ALA A 1 112 ? -17.244 -16.122 11.469 1.00 98.44 112 ALA A N 1
ATOM 862 C CA . ALA A 1 112 ? -18.125 -16.408 12.585 1.00 98.44 112 ALA A CA 1
ATOM 863 C C . ALA A 1 112 ? -17.772 -15.462 13.736 1.00 98.44 112 ALA A C 1
ATOM 865 O O . ALA A 1 112 ? -16.597 -15.184 13.982 1.00 98.44 112 ALA A O 1
ATOM 866 N N . GLN A 1 113 ? -18.784 -14.949 14.423 1.00 98.12 113 GLN A N 1
ATOM 867 C CA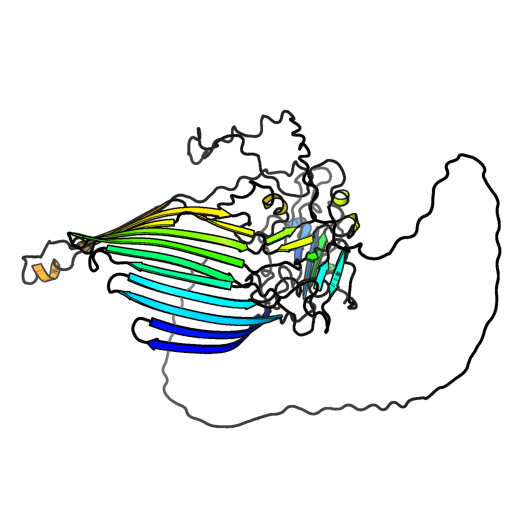 . GLN A 1 113 ? -18.622 -14.123 15.613 1.00 98.12 113 GLN A CA 1
ATOM 868 C C . GLN A 1 113 ? -19.712 -14.419 16.642 1.00 98.12 113 GLN A C 1
ATOM 870 O O . GLN A 1 113 ? -20.822 -14.807 16.281 1.00 98.12 113 GLN A O 1
ATOM 875 N N . ASP A 1 114 ? -19.388 -14.205 17.908 1.00 98.50 114 ASP A N 1
ATOM 876 C CA . ASP A 1 114 ? -20.281 -14.307 19.053 1.00 98.50 114 ASP A CA 1
ATOM 877 C C . ASP A 1 114 ? -20.146 -13.050 19.921 1.00 98.50 114 ASP A C 1
ATOM 879 O O . ASP A 1 114 ? -19.063 -12.745 20.436 1.00 98.50 114 ASP A O 1
ATOM 883 N N . ASP A 1 115 ? -21.254 -12.326 20.077 1.00 98.38 115 ASP A N 1
ATOM 884 C CA . ASP A 1 115 ? -21.388 -11.288 21.094 1.00 98.38 115 ASP A CA 1
ATOM 885 C C . ASP A 1 115 ? -21.960 -11.931 22.370 1.00 98.38 115 ASP A C 1
ATOM 887 O O . ASP A 1 115 ? -23.170 -12.150 22.495 1.00 98.38 115 ASP A O 1
ATOM 891 N N . PHE A 1 116 ? -21.085 -12.219 23.334 1.00 98.38 116 PHE A N 1
ATOM 892 C CA . PHE A 1 116 ? -21.425 -12.941 24.555 1.00 98.38 116 PHE A CA 1
ATOM 893 C C . PHE A 1 116 ? -21.561 -12.003 25.758 1.00 98.38 116 PHE A C 1
ATOM 895 O O . PHE A 1 116 ? -20.592 -11.435 26.271 1.00 98.38 116 PHE A O 1
ATOM 902 N N . ARG A 1 117 ? -22.782 -11.880 26.281 1.00 98.06 117 ARG A N 1
ATOM 903 C CA . ARG A 1 117 ? -23.075 -11.166 27.531 1.00 98.06 117 ARG A CA 1
ATOM 904 C C . ARG A 1 117 ? -22.851 -12.085 28.729 1.00 98.06 117 ARG A C 1
ATOM 906 O O . ARG A 1 117 ? -23.803 -12.659 29.255 1.00 98.06 117 ARG A O 1
ATOM 913 N N . VAL A 1 118 ? -21.602 -12.204 29.180 1.00 97.69 118 VAL A N 1
ATOM 914 C CA . VAL A 1 118 ? -21.214 -13.069 30.313 1.00 97.69 118 VAL A CA 1
ATOM 915 C C . VAL A 1 118 ? -22.093 -12.798 31.538 1.00 97.69 118 VAL A C 1
ATOM 917 O O . VAL A 1 118 ? -22.677 -13.719 32.113 1.00 97.69 118 VAL A O 1
ATOM 920 N N . ASN A 1 119 ? -22.221 -11.525 31.921 1.00 96.19 119 ASN A N 1
ATOM 921 C CA . ASN A 1 119 ? -23.109 -11.043 32.981 1.00 96.19 119 ASN A CA 1
ATOM 922 C C . ASN A 1 119 ? -23.427 -9.543 32.773 1.00 96.19 119 ASN A C 1
ATOM 924 O O . ASN A 1 119 ? -23.073 -8.963 31.752 1.00 96.19 119 ASN A O 1
ATOM 928 N N . ARG A 1 120 ? -24.092 -8.889 33.738 1.00 93.75 120 ARG A N 1
ATOM 929 C CA . ARG A 1 120 ? -24.459 -7.456 33.640 1.00 93.75 120 ARG A CA 1
ATOM 930 C C . ARG A 1 120 ? -23.260 -6.497 33.596 1.00 93.75 120 ARG A C 1
ATOM 932 O O . ARG A 1 120 ? -23.434 -5.346 33.218 1.00 93.75 120 ARG A O 1
ATOM 939 N N . LYS A 1 121 ? -22.076 -6.952 34.010 1.00 96.88 121 LYS A N 1
ATOM 940 C CA . LYS A 1 121 ? -20.847 -6.157 34.095 1.00 96.88 121 LYS A CA 1
ATOM 941 C C . LYS A 1 121 ? -19.864 -6.464 32.972 1.00 96.88 121 LYS A C 1
ATOM 943 O O . LYS A 1 121 ? -19.077 -5.590 32.647 1.00 96.88 121 LYS A O 1
ATOM 948 N N . LEU A 1 122 ? -19.880 -7.670 32.405 1.00 97.44 122 LEU A N 1
ATOM 949 C CA . LEU A 1 122 ? -18.894 -8.144 31.434 1.00 97.44 122 LEU A CA 1
ATOM 950 C C . LEU A 1 122 ? -19.567 -8.631 30.149 1.00 97.44 122 LEU A C 1
ATOM 952 O O . LEU A 1 122 ? -20.431 -9.508 30.182 1.00 97.44 122 LEU A O 1
ATOM 956 N N . SER A 1 123 ? -19.117 -8.093 29.018 1.00 98.25 123 SER A N 1
ATOM 957 C CA . SER A 1 123 ? -19.450 -8.562 27.673 1.00 98.25 123 SER A CA 1
ATOM 958 C C . SER A 1 123 ? -18.176 -8.842 26.881 1.00 98.25 123 SER A C 1
ATOM 960 O O . SER A 1 123 ? -17.207 -8.085 26.968 1.00 98.25 123 SER A O 1
ATOM 962 N N . LEU A 1 124 ? -18.193 -9.923 26.108 1.00 98.50 124 LEU A N 1
ATOM 963 C CA . LEU A 1 124 ? -17.111 -10.352 25.231 1.00 98.50 124 LEU A CA 1
ATOM 964 C C . LEU A 1 124 ? -17.595 -10.342 23.781 1.00 98.50 124 LEU A C 1
ATOM 966 O O . LEU A 1 124 ? -18.765 -10.594 23.510 1.00 98.50 124 LEU A O 1
ATOM 970 N N . GLN A 1 125 ? -16.685 -10.054 22.861 1.00 98.44 125 GLN A N 1
ATOM 971 C CA . GLN A 1 125 ? -16.911 -10.110 21.421 1.00 98.44 125 GLN A CA 1
ATOM 972 C C . GLN A 1 125 ? -15.816 -10.990 20.840 1.00 98.44 125 GLN A C 1
ATOM 974 O O . GLN A 1 125 ? -14.637 -10.642 20.906 1.00 98.44 125 GLN A O 1
ATOM 979 N N . LEU A 1 126 ? -16.186 -12.157 20.331 1.00 98.44 126 LEU A N 1
ATOM 980 C CA . LEU A 1 126 ? -15.243 -13.145 19.821 1.00 98.44 126 LEU A CA 1
ATOM 981 C C . LEU A 1 126 ? -15.540 -13.356 18.347 1.00 98.44 126 LEU A C 1
ATOM 983 O O . LEU A 1 126 ? -16.652 -13.722 17.996 1.00 98.44 126 LEU A O 1
ATOM 987 N N . GLY A 1 127 ? -14.568 -13.118 17.479 1.00 98.44 127 GLY A N 1
ATOM 988 C CA . GLY A 1 127 ? -14.735 -13.223 16.040 1.00 98.44 127 GLY A CA 1
ATOM 989 C C . GLY A 1 127 ? -13.534 -13.870 15.376 1.00 98.44 127 GLY A C 1
ATOM 990 O O . GLY A 1 127 ? -12.384 -13.621 15.738 1.00 98.44 127 GLY A O 1
ATOM 991 N N . LEU A 1 128 ? -13.806 -14.675 14.358 1.00 98.38 128 LEU A N 1
ATOM 992 C CA . LEU A 1 128 ? -12.801 -15.232 13.472 1.00 98.38 128 LEU A CA 1
ATOM 993 C C . LEU A 1 128 ? -13.267 -15.065 12.035 1.00 98.38 128 LEU A C 1
ATOM 995 O O . LEU A 1 128 ? -14.407 -15.382 11.693 1.00 98.38 128 LEU A O 1
ATOM 999 N N . ARG A 1 129 ? -12.367 -14.580 11.189 1.00 97.56 129 ARG A N 1
ATOM 1000 C CA . ARG A 1 129 ? -12.578 -14.499 9.752 1.00 97.56 129 ARG A CA 1
ATOM 1001 C C . ARG A 1 129 ? -11.438 -15.191 9.024 1.00 97.56 129 ARG A C 1
ATOM 1003 O O . ARG A 1 129 ? -10.287 -15.060 9.424 1.00 97.56 129 ARG A O 1
ATOM 1010 N N . TRP A 1 130 ? -11.760 -15.911 7.964 1.00 97.38 130 TRP A N 1
ATOM 1011 C CA . TRP A 1 130 ? -10.798 -16.384 6.982 1.00 97.38 130 TRP A CA 1
ATOM 1012 C C . TRP A 1 130 ? -11.052 -15.649 5.675 1.00 97.38 130 TRP A C 1
ATOM 1014 O O . TRP A 1 130 ? -12.201 -15.561 5.245 1.00 97.38 130 TRP A O 1
ATOM 1024 N N . ASP A 1 131 ? -9.995 -15.119 5.076 1.00 95.81 131 ASP A N 1
ATOM 1025 C CA . ASP A 1 131 ? -10.018 -14.458 3.781 1.00 95.81 131 ASP A CA 1
ATOM 1026 C C . ASP A 1 131 ? -9.154 -15.237 2.773 1.00 95.81 131 ASP A C 1
ATOM 1028 O O . ASP A 1 131 ? -8.128 -15.837 3.087 1.00 95.81 131 ASP A O 1
ATOM 1032 N N . LEU A 1 132 ? -9.563 -15.202 1.516 1.00 93.81 132 LEU A N 1
ATOM 1033 C CA . LEU A 1 132 ? -8.828 -15.668 0.356 1.00 93.81 132 LEU A CA 1
ATOM 1034 C C . LEU A 1 132 ? -8.769 -14.505 -0.615 1.00 93.81 132 LEU A C 1
ATOM 1036 O O . LEU A 1 132 ? -9.795 -13.929 -0.969 1.00 93.81 132 LEU A O 1
ATOM 1040 N N . MET A 1 133 ? -7.565 -14.178 -1.063 1.00 90.44 133 MET A N 1
ATOM 1041 C CA . MET A 1 133 ? -7.318 -13.096 -2.005 1.00 90.44 133 MET A CA 1
ATOM 1042 C C . MET A 1 133 ? -6.418 -13.672 -3.092 1.00 90.44 133 MET A C 1
ATOM 1044 O O . MET A 1 133 ? -5.226 -13.878 -2.866 1.00 90.44 133 MET A O 1
ATOM 1048 N N . THR A 1 134 ? -6.971 -13.989 -4.264 1.00 89.69 134 THR A N 1
ATOM 1049 C CA . THR A 1 134 ? -6.149 -14.574 -5.334 1.00 89.69 134 THR A CA 1
ATOM 1050 C C . THR A 1 134 ? -5.173 -13.531 -5.883 1.00 89.69 134 THR A C 1
ATOM 1052 O O . THR A 1 134 ? -5.467 -12.330 -5.822 1.00 89.69 134 THR A O 1
ATOM 1055 N N . PRO A 1 135 ? -4.034 -13.946 -6.465 1.00 87.19 135 PRO A N 1
ATOM 1056 C CA . PRO A 1 135 ? -3.216 -13.046 -7.258 1.00 87.19 135 PRO A CA 1
ATOM 1057 C C . PRO A 1 135 ? -4.044 -12.413 -8.390 1.00 87.19 135 PRO A C 1
ATOM 1059 O O . PRO A 1 135 ? -4.951 -13.064 -8.922 1.00 87.19 135 PRO A O 1
ATOM 1062 N N . PRO A 1 136 ? -3.761 -11.152 -8.750 1.00 87.12 136 PRO A N 1
ATOM 1063 C CA . PRO A 1 136 ? -4.377 -10.523 -9.908 1.00 87.12 136 PRO A CA 1
ATOM 1064 C C . PRO A 1 136 ? -3.937 -11.210 -11.209 1.00 87.12 136 PRO A C 1
ATOM 1066 O O . PRO A 1 136 ? -2.763 -11.554 -11.373 1.00 87.12 136 PRO A O 1
ATOM 1069 N N . VAL A 1 137 ? -4.877 -11.397 -12.137 1.00 89.31 137 VAL A N 1
ATOM 1070 C CA . VAL A 1 137 ? -4.608 -11.963 -13.469 1.00 89.31 137 VAL A CA 1
ATOM 1071 C C . VAL A 1 137 ? -5.225 -11.109 -14.570 1.00 89.31 137 VAL A C 1
ATOM 1073 O O . VAL A 1 137 ? -6.383 -10.700 -14.471 1.00 89.31 137 VAL A O 1
ATOM 1076 N N . GLN A 1 138 ? -4.476 -10.857 -15.641 1.00 88.88 138 GLN A N 1
ATOM 1077 C CA . GLN A 1 138 ? -4.997 -10.225 -16.851 1.00 88.88 138 GLN A CA 1
ATOM 1078 C C . GLN A 1 138 ? -5.875 -11.235 -17.609 1.00 88.88 138 GLN A C 1
ATOM 1080 O O . GLN A 1 138 ? -5.538 -12.418 -17.740 1.00 88.88 138 GLN A O 1
ATOM 1085 N N . VAL A 1 139 ? -7.054 -10.787 -18.046 1.00 89.06 139 VAL A N 1
ATOM 1086 C CA . VAL A 1 139 ? -8.108 -11.680 -18.563 1.00 89.06 139 VAL A CA 1
ATOM 1087 C C . VAL A 1 139 ? -7.707 -12.466 -19.818 1.00 89.06 139 VAL A C 1
ATOM 1089 O O . VAL A 1 139 ? -8.161 -13.599 -19.966 1.00 89.06 139 VAL A O 1
ATOM 1092 N N . ASP A 1 140 ? -6.796 -11.924 -20.623 1.00 90.19 140 ASP A N 1
ATOM 1093 C CA . ASP A 1 140 ? -6.252 -12.476 -21.872 1.00 90.19 140 ASP A CA 1
ATOM 1094 C C . ASP A 1 140 ? -4.825 -13.033 -21.705 1.00 90.19 140 ASP A C 1
ATOM 1096 O O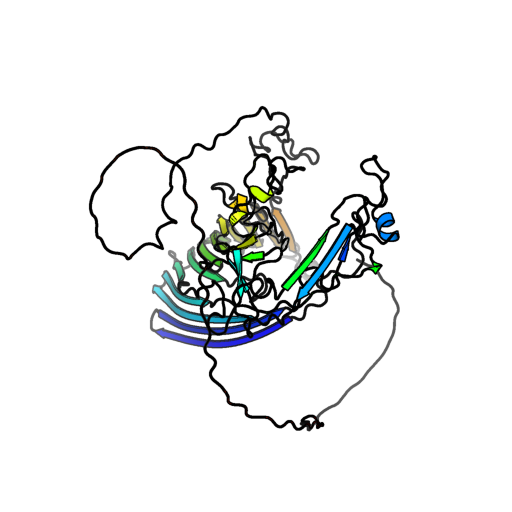 . ASP A 1 140 ? -4.125 -13.267 -22.689 1.00 90.19 140 ASP A O 1
ATOM 1100 N N . ASN A 1 141 ? -4.355 -13.211 -20.463 1.00 90.94 141 ASN A N 1
ATOM 1101 C CA . ASN A 1 141 ? -2.989 -13.639 -20.132 1.00 90.94 141 ASN A CA 1
ATOM 1102 C C . ASN A 1 141 ? -1.891 -12.710 -20.691 1.00 90.94 141 ASN A C 1
ATOM 1104 O O . ASN A 1 141 ? -0.752 -13.122 -20.897 1.00 90.94 141 ASN A O 1
ATOM 1108 N N . ARG A 1 142 ? -2.200 -11.423 -20.887 1.00 89.62 142 ARG A N 1
ATOM 1109 C CA . ARG A 1 142 ? -1.232 -10.383 -21.270 1.00 89.62 142 ARG A CA 1
ATOM 1110 C C . ARG A 1 142 ? -0.578 -9.766 -20.036 1.00 89.62 142 ARG A C 1
ATOM 1112 O O . ARG A 1 142 ? -0.777 -8.591 -19.730 1.00 89.62 142 ARG A O 1
ATOM 1119 N N . GLN A 1 143 ? 0.158 -10.591 -19.297 1.00 89.56 143 GLN A N 1
ATOM 1120 C CA . GLN A 1 143 ? 0.975 -10.162 -18.165 1.00 89.56 143 GLN A CA 1
ATOM 1121 C C . GLN A 1 143 ? 2.273 -10.961 -18.073 1.00 89.56 143 GLN A C 1
ATOM 1123 O O . GLN A 1 143 ? 2.350 -12.089 -18.560 1.00 89.56 143 GLN A O 1
ATOM 1128 N N . SER A 1 144 ? 3.289 -10.375 -17.451 1.00 91.75 144 SER A N 1
ATOM 1129 C CA . SER A 1 144 ? 4.610 -10.972 -17.313 1.00 91.75 144 SER A CA 1
ATOM 1130 C C . SER A 1 144 ? 5.293 -10.602 -15.996 1.00 91.75 144 SER A C 1
ATOM 1132 O O . SER A 1 144 ? 4.972 -9.604 -15.347 1.00 91.75 144 SER A O 1
ATOM 1134 N N . ASN A 1 145 ? 6.257 -11.416 -15.583 1.00 92.00 145 ASN A N 1
ATOM 1135 C CA . ASN A 1 145 ? 7.053 -11.203 -14.380 1.00 92.00 145 ASN A CA 1
ATOM 1136 C C . ASN A 1 145 ? 8.531 -11.433 -14.708 1.00 92.00 145 ASN A C 1
ATOM 1138 O O . ASN A 1 145 ? 8.858 -12.362 -15.438 1.00 92.00 145 ASN A O 1
ATOM 1142 N N . PHE A 1 146 ? 9.429 -10.578 -14.223 1.00 92.31 146 PHE A N 1
ATOM 1143 C CA . PHE A 1 146 ? 10.864 -10.823 -14.374 1.00 92.31 146 PHE A CA 1
ATOM 1144 C C . PHE A 1 146 ? 11.333 -11.814 -13.314 1.00 92.31 146 PHE A C 1
ATOM 1146 O O . PHE A 1 146 ? 11.054 -11.609 -12.137 1.00 92.31 146 PHE A O 1
ATOM 1153 N N . SER A 1 147 ? 12.095 -12.828 -13.706 1.00 92.44 147 SER A N 1
ATOM 1154 C CA . SER A 1 147 ? 12.711 -13.775 -12.786 1.00 92.44 147 SER A CA 1
ATOM 1155 C C . SER A 1 147 ? 14.181 -13.391 -12.545 1.00 92.44 147 SER A C 1
ATOM 1157 O O . SER A 1 147 ? 15.011 -13.448 -13.456 1.00 92.44 147 SER A O 1
ATOM 1159 N N . PRO A 1 148 ? 14.560 -13.021 -11.306 1.00 90.38 148 PRO A N 1
ATOM 1160 C CA . PRO A 1 148 ? 15.956 -12.750 -10.962 1.00 90.38 148 PRO A CA 1
ATOM 1161 C C . PRO A 1 148 ? 16.834 -14.012 -10.921 1.00 90.38 148 PRO A C 1
ATOM 1163 O O . PRO A 1 148 ? 18.047 -13.893 -10.760 1.00 90.38 148 PRO A O 1
ATOM 1166 N N . VAL A 1 149 ? 16.237 -15.206 -11.030 1.00 91.81 149 VAL A N 1
ATOM 1167 C CA . VAL A 1 149 ? 16.944 -16.495 -10.980 1.00 91.81 149 VAL A CA 1
ATOM 1168 C C . VAL A 1 149 ? 17.638 -16.792 -12.307 1.00 91.81 149 VAL A C 1
ATOM 1170 O O . VAL A 1 149 ? 18.797 -17.194 -12.318 1.00 91.81 149 VAL A O 1
ATOM 1173 N N . ASP A 1 150 ? 16.936 -16.584 -13.418 1.00 94.19 150 ASP A N 1
ATOM 1174 C CA . ASP A 1 150 ? 17.409 -16.861 -14.779 1.00 94.19 150 ASP A CA 1
ATOM 1175 C C . ASP A 1 150 ? 17.633 -15.589 -15.615 1.00 94.19 150 ASP A C 1
ATOM 1177 O O . ASP A 1 150 ? 18.219 -15.664 -16.691 1.00 94.19 150 ASP A O 1
ATOM 1181 N N . GLY A 1 151 ? 17.208 -14.419 -15.127 1.00 93.31 151 GLY A N 1
ATOM 1182 C CA . GLY A 1 151 ? 17.348 -13.149 -15.838 1.00 93.31 151 GLY A CA 1
ATOM 1183 C C . GLY A 1 151 ? 16.353 -12.973 -16.989 1.00 93.31 151 GLY A C 1
ATOM 1184 O O . GLY A 1 151 ? 16.551 -12.093 -17.831 1.00 93.31 151 GLY A O 1
ATOM 1185 N N . LEU A 1 152 ? 15.296 -13.790 -17.041 1.00 94.12 152 LEU A N 1
ATOM 1186 C CA . LEU A 1 152 ? 14.297 -13.782 -18.108 1.00 94.12 152 LEU A CA 1
ATOM 1187 C C . LEU A 1 152 ? 12.968 -13.188 -17.637 1.00 94.12 152 LEU A C 1
ATOM 1189 O O . LEU A 1 152 ? 12.647 -13.142 -16.453 1.00 94.12 152 LEU A O 1
ATOM 1193 N N . ILE A 1 153 ? 12.162 -12.737 -18.592 1.00 93.56 153 ILE A N 1
ATOM 1194 C CA . ILE A 1 153 ? 10.777 -12.324 -18.370 1.00 93.56 153 ILE A CA 1
ATOM 1195 C C . ILE A 1 153 ? 9.873 -13.512 -18.676 1.00 93.56 153 ILE A C 1
ATOM 1197 O O . ILE A 1 153 ? 9.853 -13.981 -19.809 1.00 93.56 153 ILE A O 1
ATOM 1201 N N . HIS A 1 154 ? 9.113 -13.974 -17.690 1.00 94.19 154 HIS A N 1
ATOM 1202 C CA . HIS A 1 154 ? 8.154 -15.069 -17.810 1.00 94.19 154 HIS A CA 1
ATOM 1203 C C . HIS A 1 154 ? 6.776 -14.507 -18.146 1.00 94.19 154 HIS A C 1
ATOM 1205 O O . HIS A 1 154 ? 6.295 -13.588 -17.479 1.00 94.19 154 HIS A O 1
ATOM 1211 N N . LEU A 1 155 ? 6.142 -15.031 -19.191 1.00 93.44 155 LEU A N 1
ATOM 1212 C CA . LEU A 1 155 ? 4.823 -14.592 -19.646 1.00 93.44 155 LEU A CA 1
ATOM 1213 C C . LEU A 1 155 ? 3.739 -15.522 -19.103 1.00 93.44 155 LEU A C 1
ATOM 1215 O O . LEU A 1 155 ? 3.945 -16.725 -18.947 1.00 93.44 155 LEU A O 1
ATOM 1219 N N . ALA A 1 156 ? 2.561 -14.960 -18.839 1.00 92.81 156 ALA A N 1
ATOM 1220 C CA . ALA A 1 156 ? 1.396 -15.755 -18.496 1.00 92.81 156 ALA A CA 1
ATOM 1221 C C . ALA A 1 156 ? 0.950 -16.635 -19.677 1.00 92.81 156 ALA A C 1
ATOM 1223 O O . ALA A 1 156 ? 1.051 -16.260 -20.845 1.00 92.81 156 ALA A O 1
ATOM 1224 N N . SER A 1 157 ? 0.401 -17.800 -19.353 1.00 89.31 157 SER A N 1
ATOM 1225 C CA . SER A 1 157 ? -0.195 -18.748 -20.295 1.00 89.31 157 SER A CA 1
ATOM 1226 C C . SER A 1 157 ? -1.554 -19.226 -19.778 1.00 89.31 157 SER A C 1
ATOM 1228 O O . SER A 1 157 ? -1.976 -18.855 -18.681 1.00 89.31 157 SER A O 1
ATOM 1230 N N . ALA A 1 158 ? -2.258 -20.051 -20.560 1.00 85.94 158 ALA A N 1
ATOM 1231 C CA . ALA A 1 158 ? -3.517 -20.655 -20.120 1.00 85.94 158 ALA A CA 1
ATOM 1232 C C . ALA A 1 158 ? -3.341 -21.493 -18.838 1.00 85.94 158 ALA A C 1
ATOM 1234 O O . ALA A 1 158 ? -4.168 -21.397 -17.932 1.00 85.94 158 ALA A O 1
ATOM 1235 N N . ASP A 1 159 ? -2.229 -22.227 -18.739 1.00 84.38 159 ASP A N 1
ATOM 1236 C CA . ASP A 1 159 ? -1.908 -23.092 -17.597 1.00 84.38 159 ASP A CA 1
ATOM 1237 C C . ASP A 1 159 ? -1.254 -22.330 -16.436 1.00 84.38 159 ASP A C 1
ATOM 1239 O O . ASP A 1 159 ? -1.291 -22.773 -15.289 1.00 84.38 159 ASP A O 1
ATOM 1243 N N . ASN A 1 160 ? -0.664 -21.164 -16.713 1.00 84.12 160 ASN A N 1
ATOM 1244 C CA . ASN A 1 160 ? -0.015 -20.322 -15.718 1.00 84.12 160 ASN A CA 1
ATOM 1245 C C . ASN A 1 160 ? -0.399 -18.853 -15.907 1.00 84.12 160 ASN A C 1
ATOM 1247 O O . ASN A 1 160 ? 0.345 -18.050 -16.470 1.00 84.12 160 ASN A O 1
ATOM 1251 N N . ARG A 1 161 ? -1.583 -18.487 -15.415 1.00 85.00 161 ARG A N 1
ATOM 1252 C CA . ARG A 1 161 ? -2.121 -17.128 -15.575 1.00 85.00 161 ARG A CA 1
ATOM 1253 C C . ARG A 1 161 ? -1.395 -16.077 -14.733 1.00 85.00 161 ARG A C 1
ATOM 1255 O O . ARG A 1 161 ? -1.550 -14.890 -14.995 1.00 85.00 161 ARG A O 1
ATOM 1262 N N . GLY A 1 162 ? -0.620 -16.491 -13.729 1.00 81.19 162 GLY A N 1
ATOM 1263 C CA . GLY A 1 162 ? 0.135 -15.638 -12.810 1.00 81.19 162 GLY A CA 1
ATOM 1264 C C . GLY A 1 162 ? 1.583 -16.111 -12.699 1.00 81.19 162 GLY A C 1
ATOM 1265 O O . GLY A 1 162 ? 1.886 -16.824 -11.743 1.00 81.19 162 GLY A O 1
ATOM 1266 N N . PRO A 1 163 ? 2.468 -15.745 -13.646 1.00 82.38 163 PRO A N 1
ATOM 1267 C CA . PRO A 1 163 ? 3.845 -16.223 -13.649 1.00 82.38 163 PRO A CA 1
ATOM 1268 C C . PRO A 1 163 ? 4.543 -15.872 -12.332 1.00 82.38 163 PRO A C 1
ATOM 1270 O O . PRO A 1 163 ? 4.486 -14.732 -11.864 1.00 82.38 163 PRO A O 1
ATOM 1273 N N . ASP A 1 164 ? 5.153 -16.888 -11.722 1.00 79.81 164 ASP A N 1
ATOM 1274 C CA . ASP A 1 164 ? 5.848 -16.825 -10.433 1.00 79.81 164 ASP A CA 1
ATOM 1275 C C . ASP A 1 164 ? 5.008 -16.281 -9.268 1.00 79.81 164 ASP A C 1
ATOM 1277 O O . ASP A 1 164 ? 5.543 -15.657 -8.355 1.00 79.81 164 ASP A O 1
ATOM 1281 N N . ARG A 1 165 ? 3.687 -16.510 -9.277 1.00 84.25 165 ARG A N 1
ATOM 1282 C CA . ARG A 1 165 ? 2.767 -16.081 -8.212 1.00 84.25 165 ARG A CA 1
ATOM 1283 C C . ARG A 1 165 ? 1.946 -17.249 -7.675 1.00 84.25 165 ARG A C 1
ATOM 1285 O O . ARG A 1 165 ? 1.193 -17.882 -8.411 1.00 84.25 165 ARG A O 1
ATOM 1292 N N . LYS A 1 166 ? 2.004 -17.475 -6.362 1.00 85.88 166 LYS A N 1
ATOM 1293 C CA . LYS A 1 166 ? 1.146 -18.441 -5.663 1.00 85.88 166 LYS A CA 1
ATOM 1294 C C . LYS A 1 166 ? -0.048 -17.774 -4.993 1.00 85.88 166 LYS A C 1
ATOM 1296 O O . LYS A 1 166 ? 0.029 -16.650 -4.501 1.00 85.88 166 LYS A O 1
ATOM 1301 N N . THR A 1 167 ? -1.156 -18.507 -4.946 1.00 88.31 167 THR A N 1
ATOM 1302 C CA . THR A 1 167 ? -2.309 -18.154 -4.115 1.00 88.31 167 THR A CA 1
ATOM 1303 C C . THR A 1 167 ? -1.985 -18.430 -2.655 1.00 88.31 167 THR A C 1
ATOM 1305 O O . THR A 1 167 ? -1.596 -19.544 -2.306 1.00 88.31 167 THR A O 1
ATOM 1308 N N . GLN A 1 168 ? -2.164 -17.418 -1.811 1.00 87.81 168 GLN A N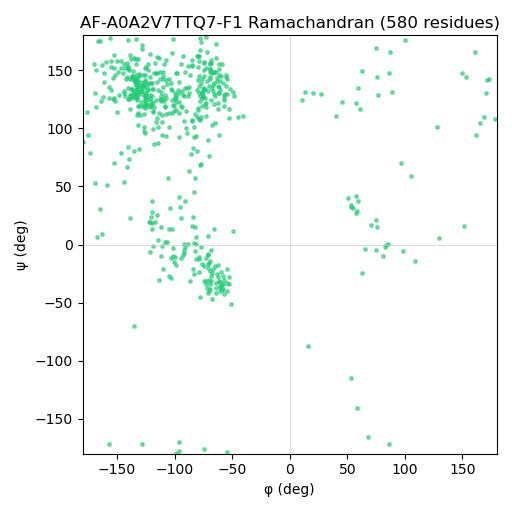 1
ATOM 1309 C CA . GLN A 1 168 ? -1.994 -17.527 -0.368 1.00 87.81 168 GLN A CA 1
ATOM 1310 C C . GLN A 1 168 ? -3.343 -17.832 0.292 1.00 87.81 168 GLN A C 1
ATOM 1312 O O . GLN A 1 168 ? -4.341 -17.171 0.009 1.00 87.81 168 GLN A O 1
ATOM 1317 N N . TYR A 1 169 ? -3.359 -18.820 1.187 1.00 91.19 169 TYR A N 1
ATOM 1318 C CA . TYR A 1 169 ? -4.563 -19.265 1.907 1.00 91.19 169 TYR A CA 1
ATOM 1319 C C . TYR A 1 169 ? -4.519 -18.936 3.410 1.00 91.19 169 TYR A C 1
ATOM 1321 O O . TYR A 1 169 ? -5.451 -19.250 4.143 1.00 91.19 169 TYR A O 1
ATOM 1329 N N . GLY A 1 170 ? -3.430 -18.331 3.893 1.00 90.44 170 GLY A N 1
ATOM 1330 C CA . GLY A 1 170 ? -3.147 -18.138 5.320 1.00 90.44 170 GLY A CA 1
ATOM 1331 C C . GLY A 1 170 ? -3.780 -16.904 5.972 1.00 90.44 170 GLY A C 1
ATOM 1332 O O . GLY A 1 170 ? -3.329 -16.507 7.044 1.00 90.44 170 GLY A O 1
ATOM 1333 N N . TYR A 1 171 ? -4.778 -16.261 5.359 1.00 94.62 171 TYR A N 1
ATOM 1334 C CA . TYR A 1 171 ? -5.331 -15.001 5.871 1.00 94.62 171 TYR A CA 1
ATOM 1335 C C . TYR A 1 171 ? -6.417 -15.238 6.924 1.00 94.62 171 TYR A C 1
ATOM 1337 O O . TYR A 1 171 ? -7.613 -15.124 6.670 1.00 94.62 171 TYR A O 1
ATOM 1345 N N . VAL A 1 172 ? -5.984 -15.564 8.141 1.00 96.81 172 VAL A N 1
ATOM 1346 C CA . VAL A 1 172 ? -6.860 -15.704 9.313 1.00 96.81 172 VAL A CA 1
ATOM 1347 C C . VAL A 1 172 ? -6.851 -14.406 10.121 1.00 96.81 172 VAL A C 1
ATOM 1349 O O . VAL A 1 172 ? -5.798 -13.929 10.541 1.00 96.81 172 VAL A O 1
ATOM 1352 N N . ALA A 1 173 ? -8.022 -13.810 10.318 1.00 97.38 173 ALA A N 1
ATOM 1353 C CA . ALA A 1 173 ? -8.239 -12.513 10.945 1.00 97.38 173 ALA A CA 1
ATOM 1354 C C . ALA A 1 173 ? -9.082 -12.665 12.227 1.00 97.38 173 ALA A C 1
ATOM 1356 O O . ALA A 1 173 ? -10.312 -12.548 12.180 1.00 97.38 173 ALA A O 1
ATOM 1357 N N . PRO A 1 174 ? -8.452 -12.943 13.384 1.00 97.62 174 PRO A N 1
ATOM 1358 C CA . PRO A 1 174 ? -9.146 -12.932 14.667 1.00 97.62 174 PRO A CA 1
ATOM 1359 C C . PRO A 1 174 ? -9.558 -11.510 15.067 1.00 97.62 174 PRO A C 1
ATOM 1361 O O . PRO A 1 174 ? -8.879 -10.525 14.752 1.00 97.62 174 PRO A O 1
ATOM 1364 N N . ARG A 1 175 ? -10.664 -11.417 15.803 1.00 97.44 175 ARG A N 1
ATOM 1365 C CA . ARG A 1 175 ? -11.164 -10.202 16.447 1.00 97.44 175 ARG A CA 1
ATOM 1366 C C . ARG A 1 175 ? -11.632 -10.545 17.851 1.00 97.44 175 ARG A C 1
ATOM 1368 O O . ARG A 1 175 ? -12.435 -11.450 18.034 1.00 97.44 175 ARG A O 1
ATOM 1375 N N . LEU A 1 176 ? -11.108 -9.835 18.834 1.00 98.44 176 LEU A N 1
ATOM 1376 C CA . LEU A 1 176 ? -11.406 -10.030 20.245 1.00 98.44 176 LEU A CA 1
ATOM 1377 C C . LEU A 1 176 ? -11.783 -8.675 20.830 1.00 98.44 176 LEU A C 1
ATOM 1379 O O . LEU A 1 176 ? -11.077 -7.696 20.611 1.00 98.44 176 LEU A O 1
ATOM 1383 N N . GLY A 1 177 ? -12.878 -8.615 21.572 1.00 98.38 177 GLY A N 1
ATOM 1384 C CA . GLY A 1 177 ? -13.352 -7.419 22.251 1.00 98.38 177 GLY A CA 1
ATOM 1385 C C . GLY A 1 177 ? -13.822 -7.748 23.660 1.00 98.38 177 GLY A C 1
ATOM 1386 O O . GLY A 1 177 ? -14.373 -8.817 23.919 1.00 98.38 177 GLY A O 1
ATOM 1387 N N . LEU A 1 178 ? -13.598 -6.815 24.575 1.00 98.06 178 LEU A N 1
ATOM 1388 C CA . LEU A 1 178 ? -14.002 -6.887 25.969 1.00 98.06 178 LEU A CA 1
ATOM 1389 C C . LEU A 1 178 ? -14.589 -5.540 26.380 1.00 98.06 178 LEU A C 1
ATOM 1391 O O . LEU A 1 178 ? -13.995 -4.490 26.135 1.00 98.06 178 LEU A O 1
ATOM 1395 N N . ALA A 1 179 ? -15.737 -5.585 27.049 1.00 97.94 179 ALA A N 1
ATOM 1396 C CA . ALA A 1 179 ? -16.333 -4.445 27.727 1.00 97.94 179 ALA A CA 1
ATOM 1397 C C . ALA A 1 179 ? -16.675 -4.841 29.164 1.00 97.94 179 ALA A C 1
ATOM 1399 O O . ALA A 1 179 ? -17.418 -5.799 29.389 1.00 97.94 179 ALA A O 1
ATOM 1400 N N . TYR A 1 180 ? -16.132 -4.102 30.128 1.00 97.88 180 TYR A N 1
ATOM 1401 C CA . TYR A 1 180 ? -16.295 -4.367 31.550 1.00 97.88 180 TYR A CA 1
ATOM 1402 C C . TYR A 1 180 ? -16.691 -3.105 32.321 1.00 97.88 180 TYR A C 1
ATOM 1404 O O . TYR A 1 180 ? -16.052 -2.065 32.181 1.00 97.88 180 TYR A O 1
ATOM 1412 N N . SER A 1 181 ? -17.722 -3.196 33.161 1.00 97.44 181 SER A N 1
ATOM 1413 C CA . SER A 1 181 ? -18.153 -2.124 34.060 1.00 97.44 181 SER A CA 1
ATOM 1414 C C . SER A 1 181 ? -18.238 -2.623 35.512 1.00 97.44 181 SER A C 1
ATOM 1416 O O . SER A 1 181 ? -19.225 -3.263 35.890 1.00 97.44 181 SER A O 1
ATOM 1418 N N . PRO A 1 182 ? -17.204 -2.383 36.342 1.00 95.69 182 PRO A N 1
ATOM 1419 C CA . PRO A 1 182 ? -17.128 -2.931 37.700 1.00 95.69 182 PRO A CA 1
ATOM 1420 C C . PRO A 1 182 ? -18.144 -2.316 38.677 1.00 95.69 182 PRO A C 1
ATOM 1422 O O . PRO A 1 182 ? -18.603 -2.994 39.601 1.00 95.69 182 PRO A O 1
ATOM 1425 N N . ASP A 1 183 ? -18.509 -1.054 38.465 1.00 94.88 183 ASP A N 1
ATOM 1426 C CA . ASP A 1 183 ? -19.205 -0.156 39.395 1.00 94.88 183 ASP A CA 1
ATOM 1427 C C . ASP A 1 183 ? -20.562 0.323 38.848 1.00 94.88 183 ASP A C 1
ATOM 1429 O O . ASP A 1 183 ? -20.980 1.459 39.067 1.00 94.88 183 ASP A O 1
ATOM 1433 N N . ASN A 1 184 ? -21.271 -0.576 38.157 1.00 87.31 184 ASN A N 1
ATOM 1434 C CA . ASN A 1 184 ? -22.639 -0.366 37.670 1.00 87.31 184 ASN A CA 1
ATOM 1435 C C . ASN A 1 184 ? -22.788 0.834 36.713 1.00 87.31 184 ASN A C 1
ATOM 1437 O O . ASN A 1 184 ? -23.800 1.528 36.746 1.00 87.31 184 ASN A O 1
ATOM 1441 N N . GLY A 1 185 ? -21.800 1.061 35.845 1.00 88.38 185 GLY A N 1
ATOM 1442 C CA . GLY A 1 185 ? -21.879 2.023 34.741 1.00 88.38 185 GLY A CA 1
ATOM 1443 C C . GLY A 1 185 ? -21.026 3.282 34.900 1.00 88.38 185 GLY A C 1
ATOM 1444 O O . GLY A 1 185 ? -20.799 3.952 33.897 1.00 88.38 185 GLY A O 1
ATOM 1445 N N . LYS A 1 186 ? -20.502 3.583 36.099 1.00 93.62 186 LYS A N 1
ATOM 1446 C CA . LYS A 1 186 ? -19.671 4.786 36.322 1.00 93.62 186 LYS A CA 1
ATOM 1447 C C . LYS A 1 186 ? -18.275 4.671 35.715 1.00 93.62 186 LYS A C 1
ATOM 1449 O O . LYS A 1 186 ? -17.707 5.664 35.277 1.00 93.62 186 LYS A O 1
ATOM 1454 N N . THR A 1 187 ? -17.726 3.467 35.665 1.00 95.81 187 THR A N 1
ATOM 1455 C CA . THR A 1 187 ? -16.468 3.128 35.009 1.00 95.81 187 THR A CA 1
ATOM 1456 C C . THR A 1 187 ? -16.749 2.114 33.906 1.00 95.81 187 THR A C 1
ATOM 1458 O O . THR A 1 187 ? -17.445 1.116 34.111 1.00 95.81 187 THR A O 1
ATOM 1461 N N . ALA A 1 188 ? -16.173 2.347 32.732 1.00 96.19 188 ALA A N 1
ATOM 1462 C CA . ALA A 1 188 ? -16.190 1.434 31.602 1.00 96.19 188 ALA A CA 1
ATOM 1463 C C . ALA A 1 188 ? -14.754 1.172 31.140 1.00 96.19 188 ALA A C 1
ATOM 1465 O O . ALA A 1 188 ? -14.051 2.076 30.697 1.00 96.19 188 ALA A O 1
ATOM 1466 N N . VAL A 1 189 ? -14.333 -0.085 31.226 1.00 97.38 189 VAL A N 1
ATOM 1467 C CA . VAL A 1 189 ? -13.076 -0.581 30.669 1.00 97.38 189 VAL A CA 1
ATOM 1468 C C . VAL A 1 189 ? -13.392 -1.270 29.351 1.00 97.38 189 VAL A C 1
ATOM 1470 O O . VAL A 1 189 ? -14.260 -2.143 29.294 1.00 97.38 189 VAL A O 1
ATOM 1473 N N . ARG A 1 190 ? -12.700 -0.879 28.286 1.00 96.44 190 ARG A N 1
ATOM 1474 C CA . ARG A 1 190 ? -12.840 -1.477 26.958 1.00 96.44 190 ARG A CA 1
ATOM 1475 C C . ARG A 1 190 ? -11.474 -1.892 26.454 1.00 96.44 190 ARG A C 1
ATOM 1477 O O . ARG A 1 190 ? -10.512 -1.147 26.598 1.00 96.44 190 ARG A O 1
ATOM 1484 N N . ALA A 1 191 ? -11.389 -3.069 25.865 1.00 97.44 191 ALA A N 1
ATOM 1485 C CA . ALA A 1 191 ? -10.191 -3.509 25.175 1.00 97.44 191 ALA A CA 1
ATOM 1486 C C . ALA A 1 191 ? -10.590 -4.268 23.919 1.00 97.44 191 ALA A C 1
ATOM 1488 O O . ALA A 1 191 ? -11.585 -4.993 23.924 1.00 97.44 191 ALA A O 1
ATOM 1489 N N . ALA A 1 192 ? -9.820 -4.117 22.852 1.00 97.81 192 ALA A N 1
ATOM 1490 C CA . ALA A 1 192 ? -10.034 -4.874 21.634 1.00 97.81 192 ALA A CA 1
ATOM 1491 C C . ALA A 1 192 ? -8.717 -5.171 20.924 1.00 97.81 192 ALA A C 1
ATOM 1493 O O . ALA A 1 192 ? -7.762 -4.402 21.001 1.00 97.81 192 ALA A O 1
ATOM 1494 N N . PHE A 1 193 ? -8.700 -6.279 20.196 1.00 98.06 193 PHE A N 1
ATOM 1495 C CA . PHE A 1 193 ? -7.656 -6.673 19.266 1.00 98.06 193 PHE A CA 1
ATOM 1496 C C . PHE A 1 193 ? -8.310 -7.129 17.964 1.00 98.06 193 PHE A C 1
ATOM 1498 O O . PHE A 1 193 ? -9.320 -7.831 17.978 1.00 98.06 193 PHE A O 1
ATOM 1505 N N . GLY A 1 194 ? -7.730 -6.765 16.829 1.00 97.31 194 GLY A N 1
ATOM 1506 C CA . GLY A 1 194 ? -8.210 -7.201 15.529 1.00 97.31 194 GLY A CA 1
ATOM 1507 C C . GLY A 1 194 ? -7.096 -7.268 14.504 1.00 97.31 194 GLY A C 1
ATOM 1508 O O . GLY A 1 194 ? -6.175 -6.451 14.504 1.00 97.31 194 GLY A O 1
ATOM 1509 N N . MET A 1 195 ? -7.206 -8.235 13.601 1.00 96.00 195 MET A N 1
ATOM 1510 C CA . MET A 1 195 ? -6.353 -8.334 12.421 1.00 96.00 195 MET A CA 1
ATOM 1511 C C . MET A 1 195 ? -7.166 -8.090 11.150 1.00 96.00 195 MET A C 1
ATOM 1513 O O . MET A 1 195 ? -8.367 -8.363 11.099 1.00 96.00 195 MET A O 1
ATOM 1517 N N . SER A 1 196 ? -6.539 -7.523 10.123 1.00 93.81 196 SER A N 1
ATOM 1518 C CA . SER A 1 196 ? -7.143 -7.320 8.802 1.00 93.81 196 SER A CA 1
ATOM 1519 C C . SER A 1 196 ? -6.081 -7.374 7.711 1.00 93.81 196 SER A C 1
ATOM 1521 O O . SER A 1 196 ? -4.935 -6.988 7.943 1.00 93.81 196 SER A O 1
ATOM 1523 N N . TYR A 1 197 ? -6.485 -7.850 6.537 1.00 92.19 197 TYR A N 1
ATOM 1524 C CA . TYR A 1 197 ? -5.640 -7.975 5.355 1.00 92.19 197 TYR A CA 1
ATOM 1525 C C . TYR A 1 197 ? -6.165 -7.058 4.257 1.00 92.19 197 TYR A C 1
ATOM 1527 O O . TYR A 1 197 ? -7.378 -6.935 4.068 1.00 92.19 197 TYR A O 1
ATOM 1535 N N . PHE A 1 198 ? -5.258 -6.417 3.535 1.00 86.25 198 PHE A N 1
ATOM 1536 C CA . PHE A 1 198 ? -5.585 -5.452 2.501 1.00 86.25 198 PHE A CA 1
ATOM 1537 C C . PHE A 1 198 ? -4.923 -5.866 1.203 1.00 86.25 198 PHE A C 1
ATOM 1539 O O . PHE A 1 198 ? -3.720 -6.087 1.142 1.00 86.25 198 PHE A O 1
ATOM 1546 N N . ALA A 1 199 ? -5.737 -5.944 0.156 1.00 78.75 199 ALA A N 1
ATOM 1547 C CA . ALA A 1 199 ? -5.230 -6.063 -1.193 1.00 78.75 199 ALA A CA 1
ATOM 1548 C C . ALA A 1 199 ? -4.419 -4.808 -1.504 1.00 78.75 199 ALA A C 1
ATOM 1550 O O . ALA A 1 199 ? -4.947 -3.711 -1.311 1.00 78.75 199 ALA A O 1
ATOM 1551 N N . ASP A 1 200 ? -3.195 -4.970 -2.009 1.00 64.62 200 ASP A N 1
ATOM 1552 C CA . ASP A 1 200 ? -2.384 -3.828 -2.448 1.00 64.62 200 ASP A CA 1
ATOM 1553 C C . ASP A 1 200 ? -3.193 -2.886 -3.370 1.00 64.62 200 ASP A C 1
ATOM 1555 O O . ASP A 1 200 ? -3.887 -3.312 -4.303 1.00 64.62 200 ASP A O 1
ATOM 1559 N N . ASN A 1 201 ? -3.132 -1.591 -3.050 1.00 51.88 201 ASN A N 1
ATOM 1560 C CA . ASN A 1 201 ? -3.956 -0.521 -3.607 1.00 51.88 201 ASN A CA 1
ATOM 1561 C C . ASN A 1 201 ? -3.212 0.312 -4.672 1.00 51.88 201 ASN A C 1
ATOM 1563 O O . ASN A 1 201 ? -3.809 1.194 -5.295 1.00 51.88 201 ASN A O 1
ATOM 1567 N N . PHE A 1 202 ? -1.928 0.047 -4.953 1.00 49.59 202 PHE A N 1
ATOM 1568 C CA . PHE A 1 202 ? -1.164 0.820 -5.944 1.00 49.59 202 PHE A CA 1
ATOM 1569 C C . PHE A 1 202 ? -1.500 0.414 -7.400 1.00 49.59 202 PHE A C 1
ATOM 1571 O O . PHE A 1 202 ? -0.702 -0.177 -8.124 1.00 49.59 202 PHE A O 1
ATOM 1578 N N . GLY A 1 203 ? -2.728 0.737 -7.834 1.00 50.38 203 GLY A N 1
ATOM 1579 C CA . GLY A 1 203 ? -3.301 0.395 -9.151 1.00 50.38 203 GLY A CA 1
ATOM 1580 C C . GLY A 1 203 ? -4.696 -0.256 -9.104 1.00 50.38 203 GLY A C 1
ATOM 1581 O O . GLY A 1 203 ? -5.229 -0.649 -10.136 1.00 50.38 203 GLY A O 1
ATOM 1582 N N . ALA A 1 204 ? -5.296 -0.348 -7.912 1.00 44.38 204 ALA A N 1
ATOM 1583 C CA . ALA A 1 204 ? -6.650 -0.816 -7.569 1.00 44.38 204 ALA A CA 1
ATOM 1584 C C . ALA A 1 204 ? -7.032 -2.283 -7.859 1.00 44.38 204 ALA A C 1
ATOM 1586 O O . ALA A 1 204 ? -7.910 -2.795 -7.172 1.00 44.38 204 ALA A O 1
ATOM 1587 N N . SER A 1 205 ? -6.413 -2.997 -8.803 1.00 48.19 205 SER A N 1
ATOM 1588 C CA . SER A 1 205 ? -6.525 -4.473 -8.924 1.00 48.19 205 SER A CA 1
ATOM 1589 C C . SER A 1 205 ? -5.430 -5.105 -9.786 1.00 48.19 205 SER A C 1
ATOM 1591 O O . SER A 1 205 ? -5.515 -6.284 -10.075 1.00 48.19 205 SER A O 1
ATOM 1593 N N . GLY A 1 206 ? -4.412 -4.348 -10.184 1.00 59.91 206 GLY A N 1
ATOM 1594 C CA . GLY A 1 206 ? -3.271 -4.755 -10.997 1.00 59.91 206 GLY A CA 1
ATOM 1595 C C . GLY A 1 206 ? -2.493 -3.493 -11.358 1.00 59.91 206 GLY A C 1
ATOM 1596 O O . GLY A 1 206 ? -3.082 -2.419 -11.498 1.00 59.91 206 GLY A O 1
ATOM 1597 N N . GLY A 1 207 ? -1.172 -3.591 -11.369 1.00 66.94 207 GLY A N 1
ATOM 1598 C CA . GLY A 1 207 ? -0.312 -2.422 -11.557 1.00 66.94 207 GLY A CA 1
ATOM 1599 C C . GLY A 1 207 ? 1.148 -2.751 -11.839 1.00 66.94 207 GLY A C 1
ATOM 1600 O O . GLY A 1 207 ? 1.984 -1.843 -11.859 1.00 66.94 207 GLY A O 1
ATOM 1601 N N . THR A 1 208 ? 1.474 -4.035 -12.011 1.00 76.56 208 THR A N 1
ATOM 1602 C CA . THR A 1 208 ? 2.857 -4.515 -12.092 1.00 76.56 208 THR A CA 1
ATOM 1603 C C . THR A 1 208 ? 3.013 -5.499 -13.236 1.00 76.56 208 THR A C 1
ATOM 1605 O O . THR A 1 208 ? 3.656 -5.159 -14.219 1.00 76.56 208 THR A O 1
ATOM 1608 N N . SER A 1 209 ? 2.436 -6.700 -13.128 1.00 83.69 209 SER A N 1
ATOM 1609 C CA . SER A 1 209 ? 2.708 -7.782 -14.077 1.00 83.69 209 SER A CA 1
ATOM 1610 C C . SER A 1 209 ? 2.124 -7.507 -15.461 1.00 83.69 209 SER A C 1
ATOM 1612 O O . SER A 1 209 ? 2.752 -7.786 -16.474 1.00 83.69 209 SER A O 1
ATOM 1614 N N . GLU A 1 210 ? 0.940 -6.909 -15.542 1.00 83.25 210 GLU A N 1
ATOM 1615 C CA . GLU A 1 210 ? 0.340 -6.471 -16.807 1.00 83.25 210 GLU A CA 1
ATOM 1616 C C . GLU A 1 210 ? 0.978 -5.184 -17.353 1.00 83.25 210 GLU A C 1
ATOM 1618 O O . GLU A 1 210 ? 0.824 -4.850 -18.526 1.00 83.25 210 GLU A O 1
ATOM 1623 N N . ARG A 1 211 ? 1.708 -4.466 -16.491 1.00 81.00 211 ARG A N 1
ATOM 1624 C CA . ARG A 1 211 ? 2.470 -3.249 -16.796 1.00 81.00 211 ARG A CA 1
ATOM 1625 C C . ARG A 1 211 ? 3.973 -3.519 -16.888 1.00 81.00 211 ARG A C 1
ATOM 1627 O O . ARG A 1 211 ? 4.791 -2.653 -16.584 1.00 81.00 211 ARG A O 1
ATOM 1634 N N . ASN A 1 212 ? 4.326 -4.718 -17.331 1.00 83.50 212 ASN A N 1
ATOM 1635 C CA . ASN A 1 212 ? 5.698 -5.150 -17.538 1.00 83.50 212 ASN A CA 1
ATOM 1636 C C . ASN A 1 212 ? 5.944 -5.425 -19.030 1.00 83.50 212 ASN A C 1
ATOM 1638 O O . ASN A 1 212 ? 5.005 -5.598 -19.814 1.00 83.50 212 ASN A O 1
ATOM 1642 N N . TYR A 1 213 ? 7.210 -5.447 -19.442 1.00 86.69 213 TYR A N 1
ATOM 1643 C CA . TYR A 1 213 ? 7.566 -5.766 -20.827 1.00 86.69 213 TYR A CA 1
ATOM 1644 C C . TYR A 1 213 ? 7.085 -7.188 -21.193 1.00 86.69 213 TYR A C 1
ATOM 1646 O O . TYR A 1 213 ? 7.202 -8.087 -20.359 1.00 86.69 213 TYR A O 1
ATOM 1654 N N . PRO A 1 214 ? 6.563 -7.445 -22.409 1.00 88.12 214 PRO A N 1
ATOM 1655 C CA . PRO A 1 214 ? 6.476 -6.542 -23.562 1.00 88.12 214 PRO A CA 1
ATOM 1656 C C . PRO A 1 214 ? 5.167 -5.741 -23.645 1.00 88.12 214 PRO A C 1
ATOM 1658 O O . PRO A 1 214 ? 4.989 -4.974 -24.582 1.00 88.12 214 PRO A O 1
ATOM 1661 N N . PHE A 1 215 ? 4.245 -5.903 -22.694 1.00 87.00 215 PHE A N 1
ATOM 1662 C CA . PHE A 1 215 ? 2.909 -5.294 -22.752 1.00 87.00 215 PHE A CA 1
ATOM 1663 C C . PHE A 1 215 ? 2.901 -3.813 -22.366 1.00 87.00 215 PHE A C 1
ATOM 1665 O O . PHE A 1 215 ? 2.008 -3.061 -22.757 1.00 87.00 215 PHE A O 1
ATOM 1672 N N . PHE A 1 216 ? 3.904 -3.390 -21.602 1.00 83.31 216 PHE A N 1
ATOM 1673 C CA . PHE A 1 216 ? 4.118 -2.006 -21.221 1.00 83.31 216 PHE A CA 1
ATOM 1674 C C . PHE A 1 216 ? 5.578 -1.637 -21.449 1.00 83.31 216 PHE A C 1
ATOM 1676 O O . PHE A 1 216 ? 6.484 -2.311 -20.954 1.00 83.31 216 PHE A O 1
ATOM 1683 N N . LEU A 1 217 ? 5.804 -0.560 -22.195 1.00 82.56 217 LEU A N 1
ATOM 1684 C CA . LEU A 1 217 ? 7.137 -0.093 -22.546 1.00 82.56 217 LEU A CA 1
ATOM 1685 C C . LEU A 1 217 ? 7.313 1.346 -22.082 1.00 82.56 217 LEU A C 1
ATOM 1687 O O . LEU A 1 217 ? 6.544 2.227 -22.462 1.00 82.56 217 LEU A O 1
ATOM 1691 N N . GLN A 1 218 ? 8.363 1.583 -21.304 1.00 81.12 218 GLN A N 1
ATOM 1692 C CA . GLN A 1 218 ? 8.873 2.920 -21.032 1.00 81.12 218 GLN A CA 1
ATOM 1693 C C . GLN A 1 218 ? 10.148 3.097 -21.852 1.00 81.12 218 GLN A C 1
ATOM 1695 O O . GLN A 1 218 ? 11.201 2.565 -21.505 1.00 81.12 218 GLN A O 1
ATOM 1700 N N . VAL A 1 219 ? 10.034 3.797 -22.977 1.00 82.94 219 VAL A N 1
ATOM 1701 C CA . VAL A 1 219 ? 11.158 4.040 -23.878 1.00 82.94 219 VAL A CA 1
ATOM 1702 C C . VAL A 1 219 ? 11.838 5.330 -23.457 1.00 82.94 219 VAL A C 1
ATOM 1704 O O . VAL A 1 219 ? 11.249 6.401 -23.585 1.00 82.94 219 VAL A O 1
ATOM 1707 N N . ASP A 1 220 ? 13.082 5.224 -23.000 1.00 86.62 220 ASP A N 1
ATOM 1708 C CA . ASP A 1 220 ? 13.933 6.351 -22.633 1.00 86.62 220 ASP A CA 1
ATOM 1709 C C . ASP A 1 220 ? 15.185 6.350 -23.518 1.00 86.62 220 ASP A C 1
ATOM 1711 O O . ASP A 1 220 ? 16.004 5.436 -23.460 1.00 86.62 220 ASP A O 1
ATOM 1715 N N . VAL A 1 221 ? 15.333 7.382 -24.349 1.00 88.25 221 VAL A N 1
ATOM 1716 C CA . VAL A 1 221 ? 16.472 7.563 -25.257 1.00 88.25 221 VAL A CA 1
ATOM 1717 C C . VAL A 1 221 ? 17.260 8.800 -24.815 1.00 88.25 221 VAL A C 1
ATOM 1719 O O . VAL A 1 221 ? 16.954 9.915 -25.256 1.00 88.25 221 VAL A O 1
ATOM 1722 N N . PRO A 1 222 ? 18.220 8.650 -23.884 1.00 88.88 222 PRO A N 1
ATOM 1723 C CA . PRO A 1 222 ? 19.102 9.737 -23.482 1.00 88.88 222 PRO A CA 1
ATOM 1724 C C . PRO A 1 222 ? 20.154 10.015 -24.559 1.00 88.88 222 PRO A C 1
ATOM 1726 O O . PRO A 1 222 ? 20.502 9.132 -25.347 1.00 88.88 222 PRO A O 1
ATOM 1729 N N . SER A 1 223 ? 20.701 11.229 -24.558 1.00 87.81 223 SER A N 1
ATOM 1730 C CA . SER A 1 223 ? 21.848 11.551 -25.396 1.00 87.81 223 SER A CA 1
ATOM 1731 C C . SER A 1 223 ? 23.052 10.683 -25.017 1.00 87.81 223 SER A C 1
ATOM 1733 O O . SER A 1 223 ? 23.409 10.636 -23.836 1.00 87.81 223 SER A O 1
ATOM 1735 N N . PRO A 1 224 ? 23.719 10.030 -25.985 1.00 85.06 224 PRO A N 1
ATOM 1736 C CA . PRO A 1 224 ? 24.933 9.266 -25.724 1.00 85.06 224 PRO A CA 1
ATOM 1737 C C . PRO A 1 224 ? 26.131 10.171 -25.400 1.00 85.06 224 PRO A C 1
ATOM 1739 O O . PRO A 1 224 ? 27.100 9.709 -24.803 1.00 85.06 224 PRO A O 1
ATOM 1742 N N . THR A 1 225 ? 26.084 11.453 -25.783 1.00 82.94 225 THR A N 1
ATOM 1743 C CA . THR A 1 225 ? 27.155 12.424 -25.533 1.00 82.94 225 THR A CA 1
ATOM 1744 C C . THR A 1 225 ? 26.596 13.764 -25.054 1.00 82.94 225 THR A C 1
ATOM 1746 O O . THR A 1 225 ? 25.489 14.170 -25.399 1.00 82.94 225 THR A O 1
ATOM 1749 N N . THR A 1 226 ? 27.361 14.481 -24.236 1.00 81.88 226 THR A N 1
ATOM 1750 C CA . THR A 1 226 ? 26.880 15.713 -23.591 1.00 81.88 226 THR A CA 1
ATOM 1751 C C . THR A 1 226 ? 26.766 16.892 -24.560 1.00 81.88 226 THR A C 1
ATOM 1753 O O . THR A 1 226 ? 25.872 17.714 -24.411 1.00 81.88 226 THR A O 1
ATOM 1756 N N . PHE A 1 227 ? 27.647 16.986 -25.562 1.00 85.44 227 PHE A N 1
ATOM 1757 C CA . PHE A 1 227 ? 27.805 18.199 -26.381 1.00 85.44 227 PHE A CA 1
ATOM 1758 C C . PHE A 1 227 ? 27.522 18.006 -27.873 1.00 85.44 227 PHE A C 1
ATOM 1760 O O . PHE A 1 227 ? 27.595 18.971 -28.629 1.00 85.44 227 PHE A O 1
ATOM 1767 N N . THR A 1 228 ? 27.197 16.790 -28.313 1.00 86.94 228 THR A N 1
ATOM 1768 C CA . THR A 1 228 ? 26.864 16.522 -29.716 1.00 86.94 228 THR A CA 1
ATOM 1769 C C . THR A 1 228 ? 25.373 16.220 -29.825 1.00 86.94 228 THR A C 1
ATOM 1771 O O . THR A 1 228 ? 24.903 15.301 -29.148 1.00 86.94 228 THR A O 1
ATOM 1774 N N . PRO A 1 229 ? 24.617 16.966 -30.651 1.00 88.44 229 PRO A N 1
ATOM 1775 C CA . PRO A 1 229 ? 23.236 16.617 -30.952 1.00 88.44 229 PRO A CA 1
ATOM 1776 C C . PRO A 1 229 ? 23.141 15.178 -31.472 1.00 88.44 229 PRO A C 1
ATOM 1778 O O . PRO A 1 229 ? 23.877 14.801 -32.381 1.00 88.44 229 PRO A O 1
ATOM 1781 N N . PHE A 1 230 ? 22.248 14.375 -30.890 1.00 89.12 230 PHE A N 1
ATOM 1782 C CA . PHE A 1 230 ? 22.063 12.968 -31.280 1.00 89.12 230 PHE A CA 1
ATOM 1783 C C . PHE A 1 230 ? 20.738 12.704 -32.004 1.00 89.12 230 PHE A C 1
ATOM 1785 O O . PHE A 1 230 ? 20.604 11.690 -32.684 1.00 89.12 230 PHE A O 1
ATOM 1792 N N . ARG A 1 231 ? 19.759 13.598 -31.825 1.00 91.81 231 ARG A N 1
ATOM 1793 C CA . ARG A 1 231 ? 18.424 13.576 -32.435 1.00 91.81 231 ARG A CA 1
ATOM 1794 C C . ARG A 1 231 ? 17.905 14.996 -32.608 1.00 91.81 231 ARG A C 1
ATOM 1796 O O . ARG A 1 231 ? 18.313 15.895 -31.874 1.00 91.81 231 ARG A O 1
ATOM 1803 N N . SER A 1 232 ? 16.963 15.166 -33.527 1.00 92.75 232 SER A N 1
ATOM 1804 C CA . SER A 1 232 ? 16.131 16.354 -33.693 1.00 92.75 232 SER A CA 1
ATOM 1805 C C . SER A 1 232 ? 14.687 16.066 -33.270 1.00 92.75 232 SER A C 1
ATOM 1807 O O . SER A 1 232 ? 14.217 14.934 -33.334 1.00 92.75 232 SER A O 1
ATOM 1809 N N . VAL A 1 233 ? 13.935 17.100 -32.886 1.00 92.44 233 VAL A N 1
ATOM 1810 C CA . VAL A 1 233 ? 12.472 17.010 -32.713 1.00 92.44 233 VAL A CA 1
ATOM 1811 C C . VAL A 1 233 ? 11.788 16.533 -34.001 1.00 92.44 233 VAL A C 1
ATOM 1813 O O . VAL A 1 233 ? 10.772 15.844 -33.930 1.00 92.44 233 VAL A O 1
ATOM 1816 N N . SER A 1 234 ? 12.360 16.858 -35.166 1.00 93.25 234 SER A N 1
ATOM 1817 C CA . SER A 1 234 ? 11.847 16.426 -36.473 1.00 93.25 234 SER A CA 1
ATOM 1818 C C . SER A 1 234 ? 11.947 14.913 -36.714 1.00 93.25 234 SER A C 1
ATOM 1820 O O . SER A 1 234 ? 11.143 14.384 -37.476 1.00 93.25 234 SER A O 1
ATOM 1822 N N . ASP A 1 235 ? 12.825 14.201 -35.994 1.00 92.25 235 ASP A N 1
ATOM 1823 C CA . ASP A 1 235 ? 12.905 12.730 -36.035 1.00 92.25 235 ASP A CA 1
ATOM 1824 C C . ASP A 1 235 ? 11.677 12.062 -35.388 1.00 92.25 235 ASP A C 1
ATOM 1826 O O . ASP A 1 235 ? 11.466 10.855 -35.521 1.00 92.25 235 ASP A O 1
ATOM 1830 N N . GLY A 1 236 ? 10.880 12.834 -34.641 1.00 90.44 236 GLY A N 1
ATOM 1831 C CA . GLY A 1 236 ? 9.727 12.345 -33.902 1.00 90.44 236 GLY A CA 1
ATOM 1832 C C . GLY A 1 236 ? 10.094 11.438 -32.724 1.00 90.44 236 GLY A C 1
ATOM 1833 O O . GLY A 1 236 ? 11.228 11.389 -32.237 1.00 90.44 236 GLY A O 1
ATOM 1834 N N . PHE A 1 237 ? 9.087 10.727 -32.214 1.00 89.19 237 PHE A N 1
ATOM 1835 C CA . PHE A 1 237 ? 9.285 9.721 -31.174 1.00 89.19 237 PHE A CA 1
ATOM 1836 C C . PHE A 1 237 ? 9.640 8.369 -31.795 1.00 89.19 237 PHE A C 1
ATOM 1838 O O . PHE A 1 237 ? 9.091 8.031 -32.843 1.00 89.19 237 PHE A O 1
ATOM 1845 N N . PRO A 1 238 ? 10.495 7.559 -31.142 1.00 82.25 238 PRO A N 1
ATOM 1846 C CA . PRO A 1 238 ? 10.837 6.235 -31.644 1.00 82.25 238 PRO A CA 1
ATOM 1847 C C . PRO A 1 238 ? 9.579 5.383 -31.865 1.00 82.25 238 PRO A C 1
ATOM 1849 O O . PRO A 1 238 ? 8.670 5.359 -31.026 1.00 82.25 238 PRO A O 1
ATOM 1852 N N . ASN A 1 239 ? 9.548 4.686 -33.002 1.00 76.44 239 ASN A N 1
ATOM 1853 C CA . ASN A 1 239 ? 8.554 3.655 -33.270 1.00 76.44 239 ASN A CA 1
ATOM 1854 C C . ASN A 1 239 ? 8.819 2.452 -32.364 1.00 76.44 239 ASN A C 1
ATOM 1856 O O . ASN A 1 239 ? 9.972 2.110 -32.098 1.00 76.44 239 ASN A O 1
ATOM 1860 N N . VAL A 1 240 ? 7.750 1.799 -31.918 1.00 71.44 240 VAL A N 1
ATOM 1861 C CA . VAL A 1 240 ? 7.845 0.543 -31.175 1.00 71.44 240 VAL A CA 1
ATOM 1862 C C . VAL A 1 240 ? 7.374 -0.589 -32.064 1.00 71.44 240 VAL A C 1
ATOM 1864 O O . VAL A 1 240 ? 6.305 -0.518 -32.664 1.00 71.44 240 VAL A O 1
ATOM 1867 N N . THR A 1 241 ? 8.202 -1.621 -32.155 1.00 72.00 241 THR A N 1
ATOM 1868 C CA . THR A 1 241 ? 7.889 -2.865 -32.846 1.00 72.00 241 THR A CA 1
ATOM 1869 C C . THR A 1 241 ? 7.263 -3.846 -31.863 1.00 72.00 241 THR A C 1
ATOM 1871 O O . THR A 1 241 ? 7.752 -4.023 -30.747 1.00 72.00 241 THR A O 1
ATOM 1874 N N . SER A 1 242 ? 6.173 -4.494 -32.276 1.00 73.31 242 SER A N 1
ATOM 1875 C CA . SER A 1 242 ? 5.581 -5.592 -31.514 1.00 73.31 242 SER A CA 1
ATOM 1876 C C . SER A 1 242 ? 6.586 -6.736 -31.382 1.00 73.31 242 SER A C 1
ATOM 1878 O O . SER A 1 242 ? 7.222 -7.122 -32.366 1.00 73.31 242 SER A O 1
ATOM 1880 N N . VAL A 1 243 ? 6.697 -7.304 -30.186 1.00 82.69 243 VAL A N 1
ATOM 1881 C CA . VAL A 1 243 ? 7.605 -8.418 -29.897 1.00 82.69 243 VAL A CA 1
ATOM 1882 C C . VAL A 1 243 ? 6.796 -9.715 -29.934 1.00 82.69 243 VAL A C 1
ATOM 1884 O O . VAL A 1 243 ? 5.760 -9.782 -29.268 1.00 82.69 243 VAL A O 1
ATOM 1887 N N . PRO A 1 244 ? 7.223 -10.748 -30.684 1.00 87.19 244 PRO A N 1
ATOM 1888 C CA . PRO A 1 244 ? 6.566 -12.050 -30.650 1.00 87.19 244 PRO A CA 1
ATOM 1889 C C . PRO A 1 244 ? 6.519 -12.599 -29.221 1.00 87.19 244 PRO A C 1
ATOM 1891 O O . PRO A 1 244 ? 7.538 -12.636 -28.531 1.00 87.19 244 PRO A O 1
ATOM 1894 N N . LEU A 1 245 ? 5.336 -13.018 -28.773 1.00 89.31 245 LEU A N 1
ATOM 1895 C CA . LEU A 1 245 ? 5.167 -13.573 -27.434 1.00 89.31 245 LEU A CA 1
ATOM 1896 C C . LEU A 1 245 ? 5.706 -15.008 -27.395 1.00 89.31 245 LEU A C 1
ATOM 1898 O O . LEU A 1 245 ? 5.364 -15.833 -28.241 1.00 89.31 245 LEU A O 1
ATOM 1902 N N . ALA A 1 246 ? 6.521 -15.301 -26.387 1.00 90.81 246 ALA A N 1
ATOM 1903 C CA . ALA A 1 246 ? 7.027 -16.630 -26.061 1.00 90.81 246 ALA A CA 1
ATOM 1904 C C . ALA A 1 246 ? 6.902 -16.846 -24.542 1.00 90.81 246 ALA A C 1
ATOM 1906 O O . ALA A 1 246 ? 6.811 -15.856 -23.817 1.00 90.81 246 ALA A O 1
ATOM 1907 N N . PRO A 1 247 ? 6.921 -18.093 -24.029 1.00 91.62 247 PRO A N 1
ATOM 1908 C CA . PRO A 1 247 ? 6.815 -18.348 -22.587 1.00 91.62 247 PRO A CA 1
ATOM 1909 C C . PRO A 1 247 ? 7.837 -17.565 -21.753 1.00 91.62 247 PRO A C 1
ATOM 1911 O O . PRO A 1 247 ? 7.532 -17.118 -20.650 1.00 91.62 247 PRO A O 1
ATOM 1914 N N . THR A 1 248 ? 9.030 -17.355 -22.313 1.00 93.62 248 THR A N 1
ATOM 1915 C CA . THR A 1 248 ? 10.091 -16.533 -21.730 1.00 93.62 248 THR A CA 1
ATOM 1916 C C . THR A 1 248 ? 10.682 -15.583 -22.767 1.00 93.62 248 THR A C 1
ATOM 1918 O O . THR A 1 248 ? 10.887 -15.982 -23.915 1.00 93.62 248 THR A O 1
ATOM 1921 N N . LEU A 1 249 ? 11.026 -14.360 -22.361 1.00 93.44 249 LEU A N 1
ATOM 1922 C CA . LEU A 1 249 ? 11.691 -13.353 -23.194 1.00 93.44 249 LEU A CA 1
ATOM 1923 C C . LEU A 1 249 ? 12.952 -12.810 -22.515 1.00 93.44 249 LEU A C 1
ATOM 1925 O O . LEU A 1 249 ? 12.984 -12.620 -21.301 1.00 93.44 249 LEU A O 1
ATOM 1929 N N . VAL A 1 250 ? 13.973 -12.494 -23.313 1.00 92.38 250 VAL A N 1
ATOM 1930 C CA . VAL A 1 250 ? 15.143 -11.744 -22.836 1.00 92.38 250 VAL A CA 1
ATOM 1931 C C . VAL A 1 250 ? 14.749 -10.268 -22.702 1.00 92.38 250 VAL A C 1
ATOM 1933 O O . VAL A 1 250 ? 14.241 -9.694 -23.673 1.00 92.38 250 VAL A O 1
ATOM 1936 N N . PRO A 1 251 ? 14.952 -9.631 -21.535 1.00 89.88 251 PRO A N 1
ATOM 1937 C CA . PRO A 1 251 ? 14.642 -8.217 -21.369 1.00 89.88 251 PRO A CA 1
ATOM 1938 C C . PRO A 1 251 ? 15.577 -7.353 -22.239 1.00 89.88 251 PRO A C 1
ATOM 1940 O O . PRO A 1 251 ? 16.785 -7.609 -22.276 1.00 89.88 251 PRO A O 1
ATOM 1943 N N . PRO A 1 252 ? 15.072 -6.311 -22.926 1.00 88.31 252 PRO A N 1
ATOM 1944 C CA . PRO A 1 252 ? 15.930 -5.415 -23.693 1.00 88.31 252 PRO A CA 1
ATOM 1945 C C . PRO A 1 252 ? 16.920 -4.667 -22.794 1.00 88.31 252 PRO A C 1
ATOM 1947 O O . PRO A 1 252 ? 16.569 -4.206 -21.706 1.00 88.31 252 PRO A O 1
ATOM 1950 N N . ALA A 1 253 ? 18.159 -4.503 -23.259 1.00 86.81 253 ALA A N 1
ATOM 1951 C CA . ALA A 1 253 ? 19.177 -3.772 -22.512 1.00 86.81 253 ALA A CA 1
ATOM 1952 C C . ALA A 1 253 ? 18.731 -2.327 -22.217 1.00 86.81 253 ALA A C 1
ATOM 1954 O O . ALA A 1 253 ? 18.146 -1.652 -23.063 1.00 86.81 253 ALA A O 1
ATOM 1955 N N . GLY A 1 254 ? 19.013 -1.851 -21.005 1.00 80.31 254 GLY A N 1
ATOM 1956 C CA . GLY A 1 254 ? 18.653 -0.512 -20.537 1.00 80.31 254 GLY A CA 1
ATOM 1957 C C . GLY A 1 254 ? 17.211 -0.355 -20.043 1.00 80.31 254 GLY A C 1
ATOM 1958 O O . GLY A 1 254 ? 16.918 0.663 -19.418 1.00 80.31 254 GLY A O 1
ATOM 1959 N N . PHE A 1 255 ? 16.326 -1.339 -20.248 1.00 80.50 255 PHE A N 1
ATOM 1960 C CA . PHE A 1 255 ? 14.964 -1.281 -19.710 1.00 80.50 255 PHE A CA 1
ATOM 1961 C C . PHE A 1 255 ? 14.940 -1.537 -18.201 1.00 80.50 255 PHE A C 1
ATOM 1963 O O . PHE A 1 255 ? 15.694 -2.354 -17.667 1.00 80.50 255 PHE A O 1
ATOM 1970 N N . ALA A 1 256 ? 14.024 -0.855 -17.512 1.00 83.94 256 ALA A N 1
ATOM 1971 C CA . ALA A 1 256 ? 13.640 -1.231 -16.161 1.00 83.94 256 ALA A CA 1
ATOM 1972 C C . ALA A 1 256 ? 12.667 -2.413 -16.223 1.00 83.94 256 ALA A C 1
ATOM 1974 O O . ALA A 1 256 ? 11.673 -2.359 -16.945 1.00 83.94 256 ALA A O 1
ATOM 1975 N N . VAL A 1 257 ? 12.938 -3.456 -15.443 1.00 87.62 257 VAL A N 1
ATOM 1976 C CA . VAL A 1 257 ? 12.059 -4.629 -15.324 1.00 87.62 257 VAL A CA 1
ATOM 1977 C C . VAL A 1 257 ? 11.403 -4.663 -13.951 1.00 87.62 257 VAL A C 1
ATOM 1979 O O . VAL A 1 257 ? 11.991 -4.212 -12.962 1.00 87.62 257 VAL A O 1
ATOM 1982 N N . PHE A 1 258 ? 10.183 -5.194 -13.882 1.00 87.31 258 PHE A N 1
ATOM 1983 C CA . PHE A 1 258 ? 9.473 -5.402 -12.622 1.00 87.31 258 PHE A CA 1
ATOM 1984 C C . PHE A 1 258 ? 9.441 -6.879 -12.245 1.00 87.31 258 PHE A C 1
ATOM 1986 O O . PHE A 1 258 ? 9.192 -7.740 -13.089 1.00 87.31 258 PHE A O 1
ATOM 1993 N N . TYR A 1 259 ? 9.664 -7.142 -10.961 1.00 86.56 259 TYR A N 1
ATOM 1994 C CA . TYR A 1 259 ? 9.624 -8.469 -10.364 1.00 86.56 259 TYR A CA 1
ATOM 1995 C C . TYR A 1 259 ? 8.719 -8.452 -9.139 1.00 86.56 259 TYR A C 1
ATOM 1997 O O . TYR A 1 259 ? 8.895 -7.618 -8.249 1.00 86.56 259 TYR A O 1
ATOM 2005 N N . ILE A 1 260 ? 7.779 -9.388 -9.073 1.00 87.88 260 ILE A N 1
ATOM 2006 C CA . ILE A 1 260 ? 7.047 -9.690 -7.850 1.00 87.88 260 ILE A CA 1
ATOM 2007 C C . ILE A 1 260 ? 7.443 -11.084 -7.352 1.00 87.88 260 ILE A C 1
ATOM 2009 O O . ILE A 1 260 ? 7.269 -12.046 -8.104 1.00 87.88 260 ILE A O 1
ATOM 2013 N N . PRO A 1 261 ? 7.907 -11.221 -6.096 1.00 85.75 261 PRO A N 1
ATOM 2014 C CA . PRO A 1 261 ? 8.227 -12.516 -5.517 1.00 85.75 261 PRO A CA 1
ATOM 2015 C C . PRO A 1 261 ? 7.034 -13.468 -5.419 1.00 85.75 261 PRO A C 1
ATOM 2017 O O . PRO A 1 261 ? 5.883 -13.063 -5.226 1.00 85.75 261 PRO A O 1
ATOM 2020 N N . ASN A 1 262 ? 7.345 -14.761 -5.483 1.00 85.75 262 ASN A N 1
ATOM 2021 C CA . ASN A 1 262 ? 6.370 -15.845 -5.377 1.00 85.75 262 ASN A CA 1
ATOM 2022 C C . ASN A 1 262 ? 5.748 -15.972 -3.977 1.00 85.75 262 ASN A C 1
ATOM 2024 O O . ASN A 1 262 ? 4.611 -16.415 -3.825 1.00 85.75 262 ASN A O 1
ATOM 2028 N N . ASP A 1 263 ? 6.483 -15.555 -2.952 1.00 83.50 263 ASP A N 1
ATOM 2029 C CA . ASP A 1 263 ? 6.094 -15.540 -1.542 1.00 83.50 263 ASP A CA 1
ATOM 2030 C C . ASP A 1 263 ? 5.513 -14.188 -1.099 1.00 83.50 263 ASP A C 1
ATOM 2032 O O . ASP A 1 263 ? 5.526 -13.851 0.083 1.00 83.50 263 ASP A O 1
ATOM 2036 N N . PHE A 1 264 ? 4.999 -13.387 -2.029 1.00 86.19 264 PHE A N 1
ATOM 2037 C CA . PHE A 1 264 ? 4.344 -12.130 -1.689 1.00 86.19 264 PHE A CA 1
ATOM 2038 C C . PHE A 1 264 ? 3.119 -12.355 -0.795 1.00 86.19 264 PHE A C 1
ATOM 2040 O O . PHE A 1 264 ? 2.251 -13.180 -1.097 1.00 86.19 264 PHE A O 1
ATOM 2047 N N . HIS A 1 265 ? 3.030 -11.555 0.263 1.00 86.06 265 HIS A N 1
ATOM 2048 C CA . HIS A 1 265 ? 1.899 -11.509 1.179 1.00 86.06 265 HIS A CA 1
ATOM 2049 C C . HIS A 1 265 ? 1.221 -10.144 1.095 1.00 86.06 265 HIS A C 1
ATOM 2051 O O . HIS A 1 265 ? 1.878 -9.137 0.848 1.00 86.06 265 HIS A O 1
ATOM 2057 N N . GLU A 1 266 ? -0.093 -10.131 1.299 1.00 86.62 266 GLU A N 1
ATOM 2058 C CA . GLU A 1 266 ? -0.889 -8.909 1.331 1.00 86.62 266 GLU A CA 1
ATOM 2059 C C . GLU A 1 266 ? -0.664 -8.126 2.629 1.00 86.62 266 GLU A C 1
ATOM 2061 O O . GLU A 1 266 ? -0.434 -8.707 3.701 1.00 86.62 266 GLU A O 1
ATOM 2066 N N . ASP A 1 267 ? -0.799 -6.806 2.522 1.00 87.19 267 ASP A N 1
ATOM 2067 C CA . ASP A 1 267 ? -0.685 -5.859 3.622 1.00 87.19 267 ASP A CA 1
ATOM 2068 C C . ASP A 1 267 ? -1.535 -6.320 4.812 1.00 87.19 267 ASP A C 1
ATOM 2070 O O . ASP A 1 267 ? -2.726 -6.607 4.697 1.00 87.19 267 ASP A O 1
ATOM 2074 N N . THR A 1 268 ? -0.923 -6.401 5.986 1.00 89.94 268 THR A N 1
ATOM 2075 C CA . THR A 1 268 ? -1.553 -6.902 7.206 1.00 89.94 268 THR A CA 1
ATOM 2076 C C . THR A 1 268 ? -1.531 -5.818 8.273 1.00 89.94 268 THR A C 1
ATOM 2078 O O . THR A 1 268 ? -0.458 -5.363 8.662 1.00 89.94 268 THR A O 1
ATOM 2081 N N . ALA A 1 269 ? -2.692 -5.452 8.814 1.00 91.38 269 ALA A N 1
ATOM 2082 C CA . ALA A 1 269 ? -2.792 -4.575 9.976 1.00 91.38 269 ALA A CA 1
ATOM 2083 C C . ALA A 1 269 ? -3.227 -5.370 11.208 1.00 91.38 269 ALA A C 1
ATOM 2085 O O . ALA A 1 269 ? -4.261 -6.041 11.198 1.00 91.38 269 ALA A O 1
ATOM 2086 N N . LYS A 1 270 ? -2.449 -5.263 12.285 1.00 94.25 270 LYS A N 1
ATOM 2087 C CA . LYS A 1 270 ? -2.808 -5.741 13.623 1.00 94.25 270 LYS A CA 1
ATOM 2088 C C . LYS A 1 270 ? -3.072 -4.518 14.485 1.00 94.25 270 LYS A C 1
ATOM 2090 O O . LYS A 1 270 ? -2.177 -3.695 14.654 1.00 94.25 270 LYS A O 1
ATOM 2095 N N . MET A 1 271 ? -4.285 -4.389 14.996 1.00 93.75 271 MET A N 1
ATOM 2096 C CA . MET A 1 271 ? -4.734 -3.231 15.763 1.00 93.75 271 MET A CA 1
ATOM 2097 C C . MET A 1 271 ? -5.152 -3.681 17.153 1.00 93.75 271 MET A C 1
ATOM 2099 O O . MET A 1 271 ? -5.814 -4.709 17.297 1.00 93.75 271 MET A O 1
ATOM 2103 N N . TRP A 1 272 ? -4.798 -2.906 18.169 1.00 94.19 272 TRP A N 1
ATOM 2104 C CA . TRP A 1 272 ? -5.308 -3.098 19.519 1.00 94.19 272 TRP A CA 1
ATOM 2105 C C . TRP A 1 272 ? -5.588 -1.765 20.186 1.00 94.19 272 TRP A C 1
ATOM 2107 O O . TRP A 1 272 ? -4.942 -0.753 19.905 1.00 94.19 272 TRP A O 1
ATOM 2117 N N . ASN A 1 273 ? -6.553 -1.778 21.093 1.00 92.88 273 ASN A N 1
ATOM 2118 C CA . ASN A 1 273 ? -6.813 -0.663 21.977 1.00 92.88 273 ASN A CA 1
ATOM 2119 C C . ASN A 1 273 ? -7.166 -1.146 23.380 1.00 92.88 273 ASN A C 1
ATOM 2121 O O . ASN A 1 273 ? -7.682 -2.249 23.564 1.00 92.88 273 ASN A O 1
ATOM 2125 N N . VAL A 1 274 ? -6.869 -0.299 24.358 1.00 94.50 274 VAL A N 1
ATOM 2126 C CA . VAL A 1 274 ? -7.312 -0.434 25.744 1.00 94.50 274 VAL A CA 1
ATOM 2127 C C . VAL A 1 274 ? -7.704 0.953 26.225 1.00 94.50 274 VAL A C 1
ATOM 2129 O O . VAL A 1 274 ? -6.920 1.889 26.101 1.00 94.50 274 VAL A O 1
ATOM 2132 N N . GLY A 1 275 ? -8.905 1.096 26.765 1.00 92.19 275 GLY A N 1
ATOM 2133 C CA . GLY A 1 275 ? -9.443 2.357 27.247 1.00 92.19 275 GLY A CA 1
ATOM 2134 C C . GLY A 1 275 ? -10.156 2.198 28.577 1.00 92.19 275 GLY A C 1
ATOM 2135 O O . GLY A 1 275 ? -10.812 1.186 28.834 1.00 92.19 275 GLY A O 1
ATOM 2136 N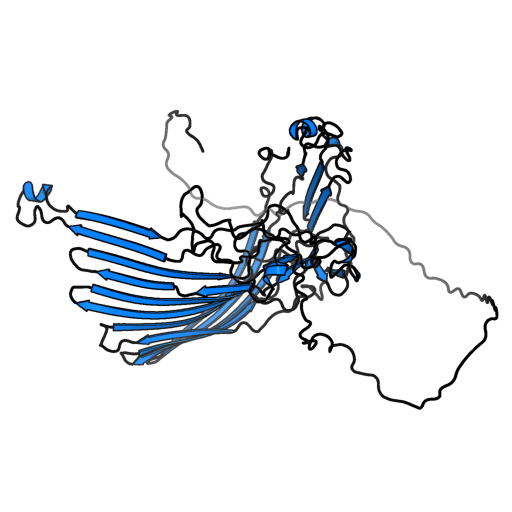 N . VAL A 1 276 ? -10.028 3.218 29.416 1.00 94.38 276 VAL A N 1
ATOM 2137 C CA . VAL A 1 276 ? -10.784 3.360 30.656 1.00 94.38 276 VAL A CA 1
ATOM 2138 C C . VAL A 1 276 ? -11.486 4.705 30.614 1.00 94.38 276 VAL A C 1
ATOM 2140 O O . VAL A 1 276 ? -10.841 5.751 30.567 1.00 94.38 276 VAL A O 1
ATOM 2143 N N . GLN A 1 277 ? -12.809 4.653 30.663 1.00 93.69 277 GLN A N 1
ATOM 2144 C CA . GLN A 1 277 ? -13.677 5.810 30.769 1.00 93.69 277 GLN A CA 1
ATOM 2145 C C . GLN A 1 277 ? -14.305 5.818 32.157 1.00 93.69 277 GLN A C 1
ATOM 2147 O O . GLN A 1 277 ? -14.780 4.781 32.628 1.00 93.69 277 GLN A O 1
ATOM 2152 N N . ARG A 1 278 ? -14.333 6.977 32.808 1.00 92.50 278 ARG A N 1
ATOM 2153 C CA . ARG A 1 278 ? -14.967 7.141 34.111 1.00 92.50 278 ARG A CA 1
ATOM 2154 C C . ARG A 1 278 ? -15.766 8.432 34.178 1.00 92.50 278 ARG A C 1
ATOM 2156 O O . ARG A 1 278 ? -15.246 9.506 33.887 1.00 92.50 278 ARG A O 1
ATOM 2163 N N . GLU A 1 279 ? -17.013 8.303 34.605 1.00 91.81 279 GLU A N 1
ATOM 2164 C CA . GLU A 1 279 ? -17.814 9.408 35.111 1.00 91.81 279 GLU A CA 1
ATOM 2165 C C . GLU A 1 279 ? -17.293 9.798 36.500 1.00 91.81 279 GLU A C 1
ATOM 2167 O O . GLU A 1 279 ? -17.198 8.983 37.425 1.00 91.81 279 GLU A O 1
ATOM 2172 N N . LEU A 1 280 ? -16.902 11.056 36.623 1.00 87.00 280 LEU A N 1
ATOM 2173 C CA . LEU A 1 280 ? -16.564 11.718 37.871 1.00 87.00 280 LEU A CA 1
ATOM 2174 C C . LEU A 1 280 ? -17.771 12.548 38.340 1.00 87.00 280 LEU A C 1
ATOM 2176 O O . LEU A 1 280 ? -18.821 12.570 37.706 1.00 87.00 280 LEU A O 1
ATOM 2180 N N . GLY A 1 281 ? -17.634 13.243 39.468 1.00 84.38 281 GLY A N 1
ATOM 2181 C CA . GLY A 1 281 ? -18.635 14.232 39.876 1.00 84.38 281 GLY A CA 1
ATOM 2182 C C . GLY A 1 281 ? -18.737 15.403 38.891 1.00 84.38 281 GLY A C 1
ATOM 2183 O O . GLY A 1 281 ? -17.908 15.548 37.991 1.00 84.38 281 GLY A O 1
ATOM 2184 N N . TRP A 1 282 ? -19.733 16.267 39.101 1.00 83.62 282 TRP A N 1
ATOM 2185 C CA . TRP A 1 282 ? -19.906 17.519 38.345 1.00 83.62 282 TRP A CA 1
ATOM 2186 C C . TRP A 1 282 ? -20.035 17.307 36.831 1.00 83.62 282 TRP A C 1
ATOM 2188 O O . TRP A 1 282 ? -19.408 18.019 36.049 1.00 83.62 282 TRP A O 1
ATOM 2198 N N . ASP A 1 283 ? -20.790 16.281 36.425 1.00 83.75 283 ASP A N 1
ATOM 2199 C CA . ASP A 1 283 ? -21.046 15.949 35.019 1.00 83.75 283 ASP A CA 1
ATOM 2200 C C . ASP A 1 283 ? -19.760 15.795 34.183 1.00 83.75 283 ASP A C 1
ATOM 2202 O O . ASP A 1 283 ? -19.706 16.123 32.997 1.00 83.75 283 ASP A O 1
ATOM 2206 N N . THR A 1 284 ? -18.680 15.320 34.804 1.00 84.12 284 THR A N 1
ATOM 2207 C CA . THR A 1 284 ? -17.363 15.212 34.169 1.00 84.12 284 THR A CA 1
ATOM 2208 C C . THR A 1 284 ? -17.084 13.779 33.753 1.00 84.12 284 THR A C 1
ATOM 2210 O O . THR A 1 284 ? -17.232 12.856 34.547 1.00 84.12 284 THR A O 1
ATOM 2213 N N . VAL A 1 285 ? -16.606 13.578 32.528 1.00 89.38 285 VAL A N 1
ATOM 2214 C CA . VAL A 1 285 ? -16.134 12.278 32.048 1.00 89.38 285 VAL A CA 1
ATOM 2215 C C . VAL A 1 285 ? -14.669 12.386 31.662 1.00 89.38 285 VAL A C 1
ATOM 2217 O O . VAL A 1 285 ? -14.283 13.232 30.854 1.00 89.38 285 VAL A O 1
ATOM 2220 N N . VAL A 1 286 ? -13.862 11.483 32.210 1.00 88.62 286 VAL A N 1
ATOM 2221 C CA . VAL A 1 286 ? -12.460 11.316 31.828 1.00 88.62 286 VAL A CA 1
ATOM 2222 C C . VAL A 1 286 ? -12.313 10.001 31.080 1.00 88.62 286 VAL A C 1
ATOM 2224 O O . VAL A 1 286 ? -12.683 8.945 31.594 1.00 88.62 286 VAL A O 1
ATOM 2227 N N . ASP A 1 287 ? -11.757 10.070 29.878 1.00 89.69 287 ASP A N 1
ATOM 2228 C CA . ASP A 1 287 ? -11.345 8.926 29.079 1.00 89.69 287 ASP A CA 1
ATOM 2229 C C . ASP A 1 287 ? -9.825 8.923 28.920 1.00 89.69 287 ASP A C 1
ATOM 2231 O O . ASP A 1 287 ? -9.196 9.941 28.608 1.00 89.69 287 ASP A O 1
ATOM 2235 N N . ARG A 1 288 ? -9.229 7.756 29.143 1.00 88.25 288 ARG A N 1
ATOM 2236 C CA . ARG A 1 288 ? -7.833 7.496 28.821 1.00 88.25 288 ARG A CA 1
ATOM 2237 C C . ARG A 1 288 ? -7.764 6.229 27.998 1.00 88.25 288 ARG A C 1
ATOM 2239 O O . ARG A 1 288 ? -8.088 5.152 28.499 1.00 88.25 288 ARG A O 1
ATOM 2246 N N . SER A 1 289 ? -7.262 6.351 26.778 1.00 88.38 289 SER A N 1
ATOM 2247 C CA . SER A 1 289 ? -7.090 5.227 25.872 1.00 88.38 289 SER A CA 1
ATOM 2248 C C . SER A 1 289 ? -5.661 5.113 25.359 1.00 88.38 289 SER A C 1
ATOM 2250 O O . SER A 1 289 ? -4.899 6.077 25.289 1.00 88.38 289 SER A O 1
ATOM 2252 N N . TYR A 1 290 ? -5.295 3.881 25.042 1.00 87.06 290 TYR A N 1
ATOM 2253 C CA . TYR A 1 290 ? -4.079 3.504 24.356 1.00 87.06 290 TYR A CA 1
ATOM 2254 C C . TYR A 1 290 ? -4.480 2.757 23.092 1.00 87.06 290 TYR A C 1
ATOM 2256 O O . TYR A 1 290 ? -5.229 1.783 23.168 1.00 87.06 290 TYR A O 1
ATOM 2264 N N . VAL A 1 291 ? -3.973 3.203 21.946 1.00 89.62 291 VAL A N 1
ATOM 2265 C CA . VAL A 1 291 ? -4.183 2.556 20.649 1.00 89.62 291 VAL A CA 1
ATOM 2266 C C . VAL A 1 291 ? -2.829 2.245 20.023 1.00 89.62 291 VAL A C 1
ATOM 2268 O O . VAL A 1 291 ? -1.919 3.079 20.035 1.00 89.62 291 VAL A O 1
ATOM 2271 N N . GLY A 1 292 ? -2.699 1.039 19.477 1.00 86.25 292 GLY A N 1
ATOM 2272 C CA . GLY A 1 292 ? -1.524 0.601 18.735 1.00 86.25 292 GLY A CA 1
ATOM 2273 C C . GLY A 1 292 ? -1.912 -0.068 17.424 1.00 86.25 292 GLY A C 1
ATOM 2274 O O . GLY A 1 292 ? -2.908 -0.791 17.347 1.00 86.25 292 GLY A O 1
ATOM 2275 N N . THR A 1 293 ? -1.124 0.193 16.381 1.00 86.88 293 THR A N 1
ATOM 2276 C CA . THR A 1 293 ? -1.274 -0.464 15.079 1.00 86.88 293 THR A CA 1
ATOM 2277 C C . THR A 1 293 ? 0.080 -0.928 14.565 1.00 86.88 293 THR A C 1
ATOM 2279 O O . THR A 1 293 ? 1.019 -0.147 14.424 1.00 86.88 293 THR A O 1
ATOM 2282 N N . ARG A 1 294 ? 0.176 -2.215 14.236 1.00 87.50 294 ARG A N 1
ATOM 2283 C CA . ARG A 1 294 ? 1.337 -2.825 13.589 1.00 87.50 294 ARG A CA 1
ATOM 2284 C C . ARG A 1 294 ? 0.962 -3.228 12.173 1.00 87.50 294 ARG A C 1
ATOM 2286 O O . ARG A 1 294 ? 0.178 -4.157 11.988 1.00 87.50 294 ARG A O 1
ATOM 2293 N N . GLY A 1 295 ? 1.546 -2.542 11.196 1.00 85.38 295 GLY A N 1
ATOM 2294 C CA . GLY A 1 295 ? 1.498 -2.947 9.798 1.00 85.38 295 GLY A CA 1
ATOM 2295 C C . GLY A 1 295 ? 2.645 -3.902 9.484 1.00 85.38 295 GLY A C 1
ATOM 2296 O O . GLY A 1 295 ? 3.802 -3.638 9.807 1.00 85.38 295 GLY A O 1
ATOM 2297 N N . THR A 1 296 ? 2.342 -5.031 8.864 1.00 86.25 296 THR A N 1
ATOM 2298 C CA . THR A 1 296 ? 3.331 -5.976 8.338 1.00 86.25 296 THR A CA 1
ATOM 2299 C C . THR A 1 296 ? 2.955 -6.353 6.923 1.00 86.25 296 THR A C 1
ATOM 2301 O O . THR A 1 296 ? 1.799 -6.226 6.538 1.00 86.25 296 THR A O 1
ATOM 2304 N N . HIS A 1 297 ? 3.923 -6.848 6.170 1.00 85.19 297 HIS A N 1
ATOM 2305 C CA . HIS A 1 297 ? 3.762 -7.166 4.759 1.00 85.19 297 HIS A CA 1
ATOM 2306 C C . HIS A 1 297 ? 3.338 -5.988 3.886 1.00 85.19 297 HIS A C 1
ATOM 2308 O O . HIS A 1 297 ? 2.693 -6.182 2.870 1.00 85.19 297 HIS A O 1
ATOM 2314 N N . ILE A 1 298 ? 3.708 -4.771 4.287 1.00 79.62 298 ILE A N 1
ATOM 2315 C CA . ILE A 1 298 ? 3.337 -3.571 3.547 1.00 79.62 298 ILE A CA 1
ATOM 2316 C C . ILE A 1 298 ? 4.063 -3.562 2.206 1.00 79.62 298 ILE A C 1
ATOM 2318 O O . ILE A 1 298 ? 5.271 -3.828 2.159 1.00 79.62 298 ILE A O 1
ATOM 2322 N N . PHE A 1 299 ? 3.331 -3.247 1.142 1.00 79.31 299 PHE A N 1
ATOM 2323 C CA . PHE A 1 299 ? 3.877 -3.113 -0.198 1.00 79.31 299 PHE A CA 1
ATOM 2324 C C . PHE A 1 299 ? 5.089 -2.171 -0.247 1.00 79.31 299 PHE A C 1
ATOM 2326 O O . PHE A 1 299 ? 5.074 -1.046 0.264 1.00 79.31 299 PHE A O 1
ATOM 2333 N N . ARG A 1 300 ? 6.147 -2.612 -0.929 1.00 76.19 300 ARG A N 1
ATOM 2334 C CA . ARG A 1 300 ? 7.336 -1.811 -1.240 1.00 76.19 300 ARG A CA 1
ATOM 2335 C C . ARG A 1 300 ? 7.718 -1.991 -2.694 1.00 76.19 300 ARG A C 1
ATOM 2337 O O . ARG A 1 300 ? 7.641 -3.096 -3.211 1.00 76.19 300 ARG A O 1
ATOM 2344 N N . SER A 1 301 ? 8.232 -0.933 -3.319 1.00 76.75 301 SER A N 1
ATOM 2345 C CA . SER A 1 301 ? 8.827 -0.978 -4.659 1.00 76.75 301 SER A CA 1
ATOM 2346 C C . SER A 1 301 ? 10.232 -0.388 -4.621 1.00 76.75 301 SER A C 1
ATOM 2348 O O . SER A 1 301 ? 10.388 0.791 -4.308 1.00 76.75 301 SER A O 1
ATOM 2350 N N . PHE A 1 302 ? 11.250 -1.175 -4.969 1.00 76.00 302 PHE A N 1
ATOM 2351 C CA . PHE A 1 302 ? 12.646 -0.732 -4.912 1.00 76.00 302 PHE A CA 1
ATOM 2352 C C . PHE A 1 302 ? 13.540 -1.455 -5.919 1.00 76.00 302 PHE A C 1
ATOM 2354 O O . PHE A 1 302 ? 13.286 -2.602 -6.282 1.00 76.00 302 PHE A O 1
ATOM 2361 N N . ASN A 1 303 ? 14.609 -0.789 -6.365 1.00 82.06 303 ASN A N 1
ATOM 2362 C CA . ASN A 1 303 ? 15.580 -1.397 -7.272 1.00 82.06 303 ASN A CA 1
ATOM 2363 C C . ASN A 1 303 ? 16.499 -2.354 -6.501 1.00 82.06 303 ASN A C 1
ATOM 2365 O O . ASN A 1 303 ? 17.341 -1.887 -5.745 1.00 82.06 303 ASN A O 1
ATOM 2369 N N . VAL A 1 304 ? 16.386 -3.667 -6.705 1.00 84.44 304 VAL A N 1
ATOM 2370 C CA . VAL A 1 304 ? 17.268 -4.665 -6.068 1.00 84.44 304 VAL A CA 1
ATOM 2371 C C . VAL A 1 304 ? 18.632 -4.786 -6.739 1.00 84.44 304 VAL A C 1
ATOM 2373 O O . VAL A 1 304 ? 19.540 -5.384 -6.170 1.00 84.44 304 VAL A O 1
ATOM 2376 N N . ASN A 1 305 ? 18.812 -4.212 -7.929 1.00 88.56 305 ASN A N 1
ATOM 2377 C CA . ASN A 1 305 ? 20.052 -4.328 -8.691 1.00 88.56 305 ASN A CA 1
ATOM 2378 C C . ASN A 1 305 ? 21.056 -3.203 -8.394 1.00 88.56 305 ASN A C 1
ATOM 2380 O O . ASN A 1 305 ? 21.718 -2.701 -9.303 1.00 88.56 305 ASN A O 1
ATOM 2384 N N . VAL A 1 306 ? 21.141 -2.761 -7.137 1.00 83.19 306 VAL A N 1
ATOM 2385 C CA . VAL A 1 306 ? 22.052 -1.694 -6.689 1.00 83.19 306 VAL A CA 1
ATOM 2386 C C . VAL A 1 306 ? 23.369 -2.321 -6.212 1.00 83.19 306 VAL A C 1
ATOM 2388 O O . VAL A 1 306 ? 23.329 -3.242 -5.395 1.00 83.19 306 VAL A O 1
ATOM 2391 N N . PRO A 1 307 ? 24.537 -1.873 -6.708 1.00 84.81 307 PRO A N 1
ATOM 2392 C CA . PRO A 1 307 ? 25.821 -2.388 -6.246 1.00 84.81 307 PRO A CA 1
ATOM 2393 C C . PRO A 1 307 ? 26.150 -1.869 -4.842 1.00 84.81 307 PRO A C 1
ATOM 2395 O O . PRO A 1 307 ? 25.752 -0.769 -4.460 1.00 84.81 307 PRO A O 1
ATOM 2398 N N . MET A 1 308 ? 26.926 -2.636 -4.075 1.00 82.81 308 MET A N 1
ATOM 2399 C CA . MET A 1 308 ? 27.495 -2.146 -2.811 1.00 82.81 308 MET A CA 1
ATOM 2400 C C . MET A 1 308 ? 28.470 -0.981 -3.072 1.00 82.81 308 MET A C 1
ATOM 2402 O O . MET A 1 308 ? 28.955 -0.853 -4.195 1.00 82.81 308 MET A O 1
ATOM 2406 N N . PRO A 1 309 ? 28.806 -0.131 -2.086 1.00 84.06 309 PRO A N 1
ATOM 2407 C CA . PRO A 1 309 ? 29.867 0.863 -2.238 1.00 84.06 309 PRO A CA 1
ATOM 2408 C C . PRO A 1 309 ? 31.188 0.229 -2.638 1.00 84.06 309 PRO A C 1
ATOM 2410 O O . PRO A 1 309 ? 31.523 -0.867 -2.193 1.00 84.06 309 PRO A O 1
ATOM 2413 N N . GLY A 1 310 ? 31.949 0.927 -3.468 1.00 85.75 310 GLY A N 1
ATOM 2414 C CA . GLY A 1 310 ? 33.276 0.463 -3.837 1.00 85.75 310 GLY A CA 1
ATOM 2415 C C . GLY A 1 310 ? 33.814 1.108 -5.106 1.00 85.75 310 GLY A C 1
ATOM 2416 O O . GLY A 1 310 ? 33.066 1.738 -5.860 1.00 85.75 310 GLY A O 1
ATOM 2417 N N . PRO A 1 311 ? 35.122 0.962 -5.354 1.00 88.38 311 PRO A N 1
ATOM 2418 C CA . PRO A 1 311 ? 35.759 1.484 -6.552 1.00 88.38 311 PRO A CA 1
ATOM 2419 C C . PRO A 1 311 ? 35.360 0.685 -7.803 1.00 88.38 311 PRO A C 1
ATOM 2421 O O . PRO A 1 311 ? 34.834 -0.427 -7.730 1.00 88.38 311 PRO A O 1
ATOM 2424 N N . GLY A 1 312 ? 35.651 1.251 -8.974 1.00 88.62 312 GLY A N 1
ATOM 2425 C CA . GLY A 1 312 ? 35.482 0.579 -10.262 1.00 88.62 312 GLY A CA 1
ATOM 2426 C C . GLY A 1 312 ? 34.082 0.696 -10.869 1.00 88.62 312 GLY A C 1
ATOM 2427 O O . GLY A 1 312 ? 33.226 1.462 -10.413 1.00 88.62 312 GLY A O 1
ATOM 2428 N N . ASN A 1 313 ? 33.863 -0.060 -11.948 1.00 88.12 313 ASN A N 1
ATOM 2429 C CA . ASN A 1 313 ? 32.659 0.037 -12.767 1.00 88.12 313 ASN A CA 1
ATOM 2430 C C . ASN A 1 313 ? 31.413 -0.400 -11.979 1.00 88.12 313 ASN A C 1
ATOM 2432 O O . ASN A 1 313 ? 31.307 -1.537 -11.522 1.00 88.12 313 ASN A O 1
ATOM 2436 N N . VAL A 1 314 ? 30.451 0.515 -11.846 1.00 86.12 314 VAL A N 1
ATOM 2437 C CA . VAL A 1 314 ? 29.187 0.308 -11.123 1.00 86.12 314 VAL A CA 1
ATOM 2438 C C . VAL A 1 314 ? 28.389 -0.867 -11.698 1.00 86.12 314 VAL A C 1
ATOM 2440 O O . VAL A 1 314 ? 27.820 -1.636 -10.932 1.00 86.12 314 VAL A O 1
ATOM 2443 N N . ASN A 1 315 ? 28.370 -1.056 -13.022 1.00 87.31 315 ASN A N 1
ATOM 2444 C CA . ASN A 1 315 ? 27.546 -2.083 -13.667 1.00 87.31 315 ASN A CA 1
ATOM 2445 C C . ASN A 1 315 ? 28.041 -3.507 -13.399 1.00 87.31 315 ASN A C 1
ATOM 2447 O O . ASN A 1 315 ? 27.223 -4.382 -13.142 1.00 87.31 315 ASN A O 1
ATOM 2451 N N . GLN A 1 316 ? 29.356 -3.733 -13.396 1.00 90.31 316 GLN A N 1
ATOM 2452 C CA . GLN A 1 316 ? 29.933 -5.063 -13.146 1.00 90.31 316 GLN A CA 1
ATOM 2453 C C . GLN A 1 316 ? 29.743 -5.532 -11.697 1.00 90.31 316 GLN A C 1
ATOM 2455 O O . GLN A 1 316 ? 29.753 -6.728 -11.431 1.00 90.31 316 GLN A O 1
ATOM 2460 N N . ARG A 1 317 ? 29.551 -4.597 -10.756 1.00 90.75 317 ARG A N 1
ATOM 2461 C CA . ARG A 1 317 ? 29.336 -4.884 -9.326 1.00 90.75 317 ARG A CA 1
ATOM 2462 C C . ARG A 1 317 ? 27.864 -5.095 -8.965 1.00 90.75 317 ARG A C 1
ATOM 2464 O O . ARG A 1 317 ? 27.539 -5.282 -7.793 1.00 90.75 317 ARG A O 1
ATOM 2471 N N . ARG A 1 318 ? 26.957 -5.011 -9.941 1.00 89.25 318 ARG A N 1
ATOM 2472 C CA . ARG A 1 318 ? 25.523 -5.195 -9.717 1.00 89.25 318 ARG A CA 1
ATOM 2473 C C . ARG A 1 318 ? 25.212 -6.666 -9.399 1.00 89.25 318 ARG A C 1
ATOM 2475 O O . ARG A 1 318 ? 25.714 -7.534 -10.113 1.00 89.25 318 ARG A O 1
ATOM 2482 N N . PRO A 1 319 ? 24.355 -6.963 -8.402 1.00 91.25 319 PRO A N 1
ATOM 2483 C CA . PRO A 1 319 ? 24.064 -8.339 -7.986 1.00 91.25 319 PRO A CA 1
ATOM 2484 C C . PRO A 1 319 ? 23.589 -9.264 -9.114 1.00 91.25 319 PRO A C 1
ATOM 2486 O O . PRO A 1 319 ? 23.912 -10.447 -9.113 1.00 91.25 319 PRO A O 1
ATOM 2489 N N . TYR A 1 320 ? 22.861 -8.724 -10.097 1.00 92.81 320 TYR A N 1
ATOM 2490 C CA . TYR A 1 320 ? 22.278 -9.502 -11.193 1.00 92.81 320 TYR A CA 1
ATOM 2491 C C . TYR A 1 320 ? 23.061 -9.398 -12.509 1.00 92.81 320 TYR A C 1
ATOM 2493 O O . TYR A 1 320 ? 22.563 -9.821 -13.551 1.00 92.81 320 TYR A O 1
ATOM 2501 N N . PHE A 1 321 ? 24.292 -8.869 -12.491 1.00 92.81 321 PHE A N 1
ATOM 2502 C CA . PHE A 1 321 ? 25.103 -8.709 -13.704 1.00 92.81 321 PHE A CA 1
ATOM 2503 C C . PHE A 1 321 ? 25.364 -10.041 -14.431 1.00 92.81 321 PHE A C 1
ATOM 2505 O O . PHE A 1 321 ? 25.378 -10.071 -15.656 1.00 92.81 321 PHE A O 1
ATOM 2512 N N . ALA A 1 322 ? 25.522 -11.149 -13.697 1.00 93.69 322 ALA A N 1
ATOM 2513 C CA . ALA A 1 322 ? 25.810 -12.462 -14.281 1.00 93.69 322 ALA A CA 1
ATOM 2514 C C . ALA A 1 322 ? 24.644 -13.052 -15.097 1.00 93.69 322 ALA A C 1
ATOM 2516 O O . ALA A 1 322 ? 24.885 -13.780 -16.055 1.00 93.69 322 ALA A O 1
ATOM 2517 N N . VAL A 1 323 ? 23.397 -12.742 -14.724 1.00 94.06 323 VAL A N 1
ATOM 2518 C CA . VAL A 1 323 ? 22.185 -13.287 -15.367 1.00 94.06 323 VAL A CA 1
ATOM 2519 C C . VAL A 1 323 ? 21.512 -12.281 -16.302 1.00 94.06 323 VAL A C 1
ATOM 2521 O O . VAL A 1 323 ? 20.898 -12.668 -17.287 1.00 94.06 323 VAL A O 1
ATOM 2524 N N . ALA A 1 324 ? 21.655 -10.981 -16.032 1.00 93.12 324 ALA A N 1
ATOM 2525 C CA . ALA A 1 324 ? 21.039 -9.905 -16.804 1.00 93.12 324 ALA A CA 1
ATOM 2526 C C . ALA A 1 324 ? 21.999 -8.700 -16.953 1.00 93.12 324 ALA A C 1
ATOM 2528 O O . ALA A 1 324 ? 21.721 -7.614 -16.435 1.00 93.12 324 ALA A O 1
ATOM 2529 N N . PRO A 1 325 ? 23.131 -8.843 -17.676 1.00 91.69 325 PRO A N 1
ATOM 2530 C CA . PRO A 1 325 ? 24.189 -7.822 -17.745 1.00 91.69 325 PRO A CA 1
ATOM 2531 C C . PRO A 1 325 ? 23.737 -6.496 -18.375 1.00 91.69 325 PRO A C 1
ATOM 2533 O O . PRO A 1 325 ? 24.306 -5.443 -18.088 1.00 91.69 325 PRO A O 1
ATOM 2536 N N . GLY A 1 326 ? 22.708 -6.534 -19.229 1.00 89.31 326 GLY A N 1
ATOM 2537 C CA . GLY A 1 326 ? 22.129 -5.353 -19.872 1.00 89.31 326 GLY A CA 1
ATOM 2538 C C . GLY A 1 326 ? 21.115 -4.593 -19.015 1.00 89.31 326 GLY A C 1
ATOM 2539 O O . GLY A 1 326 ? 20.644 -3.541 -19.442 1.00 89.31 326 GLY A O 1
ATOM 2540 N N . ILE A 1 327 ? 20.755 -5.095 -17.830 1.00 90.44 327 ILE A N 1
ATOM 2541 C CA . ILE A 1 327 ? 19.673 -4.545 -17.008 1.00 90.44 327 ILE A CA 1
ATOM 2542 C C . ILE A 1 327 ? 20.254 -3.844 -15.785 1.00 90.44 327 ILE A C 1
ATOM 2544 O O . ILE A 1 327 ? 20.887 -4.457 -14.934 1.00 90.44 327 ILE A O 1
ATOM 2548 N N . THR A 1 328 ? 20.017 -2.539 -15.662 1.00 87.31 328 THR A N 1
ATOM 2549 C CA . THR A 1 328 ? 20.523 -1.721 -14.542 1.00 87.31 328 THR A CA 1
ATOM 2550 C C . THR A 1 328 ? 19.480 -1.487 -13.451 1.00 87.31 328 THR A C 1
ATOM 2552 O O . THR A 1 328 ? 19.832 -1.138 -12.321 1.00 87.31 328 THR A O 1
ATOM 2555 N N . THR A 1 329 ? 18.200 -1.700 -13.769 1.00 86.25 329 THR A N 1
ATOM 2556 C CA . THR A 1 329 ? 17.071 -1.456 -12.867 1.00 86.25 329 THR A CA 1
ATOM 2557 C C . THR A 1 329 ? 16.156 -2.671 -12.824 1.00 86.25 329 THR A C 1
ATOM 2559 O O . THR A 1 329 ? 15.470 -2.971 -13.797 1.00 86.25 329 THR A O 1
ATOM 2562 N N . ILE A 1 330 ? 16.130 -3.344 -11.675 1.00 88.25 330 ILE A N 1
ATOM 2563 C CA . ILE A 1 330 ? 15.224 -4.458 -11.383 1.00 88.25 330 ILE A CA 1
ATOM 2564 C C . ILE A 1 330 ? 14.377 -4.018 -10.197 1.00 88.25 330 ILE A C 1
ATOM 2566 O O . ILE A 1 330 ? 14.837 -4.038 -9.058 1.00 88.25 330 ILE A O 1
ATOM 2570 N N . ASN A 1 331 ? 13.160 -3.558 -10.464 1.00 84.81 331 ASN A N 1
ATOM 2571 C CA . ASN A 1 331 ? 12.249 -3.088 -9.431 1.00 84.81 331 ASN A CA 1
ATOM 2572 C C . ASN A 1 331 ? 11.510 -4.279 -8.821 1.00 84.81 331 ASN A C 1
ATOM 2574 O O . ASN A 1 331 ? 10.542 -4.778 -9.399 1.00 84.81 331 ASN A O 1
ATOM 2578 N N . GLN A 1 332 ? 11.962 -4.714 -7.646 1.00 84.88 332 GLN A N 1
ATOM 2579 C CA . GLN A 1 332 ? 11.239 -5.686 -6.841 1.00 84.88 332 GLN A CA 1
ATOM 2580 C C . GLN A 1 332 ? 10.061 -4.997 -6.157 1.00 84.88 332 GLN A C 1
ATOM 2582 O O . GLN A 1 332 ? 10.221 -3.950 -5.523 1.00 84.88 332 GLN A O 1
ATOM 2587 N N . ARG A 1 333 ? 8.887 -5.609 -6.286 1.00 82.75 333 ARG A N 1
ATOM 2588 C CA . ARG A 1 333 ? 7.660 -5.224 -5.604 1.00 82.75 333 ARG A CA 1
ATOM 2589 C C . ARG A 1 333 ? 7.263 -6.328 -4.636 1.00 82.75 333 ARG A C 1
ATOM 2591 O O . ARG A 1 333 ? 6.772 -7.367 -5.064 1.00 82.75 333 ARG A O 1
ATOM 2598 N N . ASP A 1 334 ? 7.554 -6.134 -3.354 1.00 78.25 334 ASP A N 1
ATOM 2599 C CA . ASP A 1 334 ? 7.337 -7.138 -2.308 1.00 78.25 334 ASP A CA 1
ATOM 2600 C C . ASP A 1 334 ? 6.399 -6.649 -1.201 1.00 78.25 334 ASP A C 1
ATOM 2602 O O . ASP A 1 334 ? 6.135 -5.456 -1.080 1.00 78.25 334 ASP A O 1
ATOM 2606 N N . GLY A 1 335 ? 5.896 -7.591 -0.405 1.00 73.62 335 GLY A N 1
ATOM 2607 C CA . GLY A 1 335 ? 5.153 -7.331 0.825 1.00 73.62 335 GLY A CA 1
ATOM 2608 C C . GLY A 1 335 ? 6.032 -7.637 2.030 1.00 73.62 335 GLY A C 1
ATOM 2609 O O . GLY A 1 335 ? 5.714 -8.523 2.812 1.00 73.62 335 GLY A O 1
ATOM 2610 N N . ALA A 1 336 ? 7.196 -6.996 2.151 1.00 72.25 336 ALA A N 1
ATOM 2611 C CA . ALA A 1 336 ? 8.079 -7.157 3.315 1.00 72.25 336 ALA A CA 1
ATOM 2612 C C . ALA A 1 336 ? 8.325 -5.836 4.066 1.00 72.25 336 ALA A C 1
ATOM 2614 O O . ALA A 1 336 ? 9.216 -5.744 4.914 1.00 72.25 336 ALA A O 1
ATOM 2615 N N . GLY A 1 337 ? 7.523 -4.808 3.772 1.00 64.56 337 GLY A N 1
ATOM 2616 C CA . GLY A 1 337 ? 7.456 -3.595 4.569 1.00 64.56 337 GLY A CA 1
ATOM 2617 C C . GLY A 1 337 ? 6.817 -3.841 5.931 1.00 64.56 337 GLY A C 1
ATOM 2618 O O . GLY A 1 337 ? 5.982 -4.729 6.122 1.00 64.56 337 GLY A O 1
ATOM 2619 N N . SER A 1 338 ? 7.223 -3.037 6.901 1.00 64.31 338 SER A N 1
ATOM 2620 C CA . SER A 1 338 ? 6.686 -3.046 8.250 1.00 64.31 338 SER A CA 1
ATOM 2621 C C . SER A 1 338 ? 6.558 -1.623 8.762 1.00 64.31 338 SER A C 1
ATOM 2623 O O . SER A 1 338 ? 7.495 -0.830 8.668 1.00 64.31 338 SER A O 1
ATOM 2625 N N . THR A 1 339 ? 5.416 -1.332 9.361 1.00 67.69 339 THR A N 1
ATOM 2626 C CA . THR A 1 339 ? 5.135 -0.059 10.014 1.00 67.69 339 THR A CA 1
ATOM 2627 C C . THR A 1 339 ? 4.765 -0.317 11.463 1.00 67.69 339 THR A C 1
ATOM 2629 O O . THR A 1 339 ? 4.263 -1.379 11.847 1.00 67.69 339 THR A O 1
ATOM 2632 N N . TRP A 1 340 ? 5.067 0.641 12.313 1.00 61.19 340 TRP A N 1
ATOM 2633 C CA . TRP A 1 340 ? 4.658 0.670 13.698 1.00 61.19 340 TRP A CA 1
ATOM 2634 C C . TRP A 1 340 ? 4.086 2.049 13.980 1.00 61.19 340 TRP A C 1
ATOM 2636 O O . TRP A 1 340 ? 4.793 3.053 13.968 1.00 61.19 340 TRP A O 1
ATOM 2646 N N . TYR A 1 341 ? 2.791 2.084 14.249 1.00 58.53 341 TYR A N 1
ATOM 2647 C CA . TYR A 1 341 ? 2.143 3.235 14.846 1.00 58.53 341 TYR A CA 1
ATOM 2648 C C . TYR A 1 341 ? 2.074 2.946 16.346 1.00 58.53 341 TYR A C 1
ATOM 2650 O O . TYR A 1 341 ? 1.193 2.233 16.838 1.00 58.53 341 TYR A O 1
ATOM 2658 N N . GLY A 1 342 ? 3.114 3.418 17.028 1.00 43.84 342 GLY A N 1
ATOM 2659 C CA . GLY A 1 342 ? 3.278 3.416 18.473 1.00 43.84 342 GLY A CA 1
ATOM 2660 C C . GLY A 1 342 ? 2.472 4.522 19.160 1.00 43.84 342 GLY A C 1
ATOM 2661 O O . GLY A 1 342 ? 1.820 5.328 18.501 1.00 43.84 342 GLY A O 1
ATOM 2662 N N . PRO A 1 343 ? 2.526 4.553 20.502 1.00 39.94 343 PRO A N 1
ATOM 2663 C CA . PRO A 1 343 ? 1.412 4.856 21.402 1.00 39.94 343 PRO A CA 1
ATOM 2664 C C . PRO A 1 343 ? 0.610 6.061 20.938 1.00 39.94 343 PRO A C 1
ATOM 2666 O O . PRO A 1 343 ? 1.122 7.156 21.084 1.00 39.94 343 PRO A O 1
ATOM 2669 N N . ALA A 1 344 ? -0.623 5.889 20.457 1.00 36.94 344 ALA A N 1
ATOM 2670 C CA . ALA A 1 344 ? -1.598 6.965 20.560 1.00 36.94 344 ALA A CA 1
ATOM 2671 C C . ALA A 1 344 ? -2.195 6.869 21.968 1.00 36.94 344 ALA A C 1
ATOM 2673 O O . ALA A 1 344 ? -3.102 6.070 22.210 1.00 36.94 344 ALA A O 1
ATOM 2674 N N . ALA A 1 345 ? -1.618 7.595 22.926 1.00 37.50 345 ALA A N 1
ATOM 2675 C CA . ALA A 1 345 ? -2.292 7.828 24.196 1.00 37.50 345 ALA A CA 1
ATOM 2676 C C . ALA A 1 345 ? -3.272 8.973 23.951 1.00 37.50 345 ALA A C 1
ATOM 2678 O O . ALA A 1 345 ? -2.870 10.135 23.987 1.00 37.50 345 ALA A O 1
ATOM 2679 N N . GLN A 1 346 ? -4.519 8.642 23.623 1.00 37.88 346 GLN A N 1
ATOM 2680 C CA . GLN A 1 346 ? -5.575 9.632 23.474 1.00 37.88 346 GLN A CA 1
ATOM 2681 C C . GLN A 1 346 ? -6.262 9.767 24.835 1.00 37.88 346 GLN A C 1
ATOM 2683 O O . GLN A 1 346 ? -6.947 8.860 25.307 1.00 37.88 346 GLN A O 1
ATOM 2688 N N . GLY A 1 347 ? -5.993 10.877 25.516 1.00 34.34 347 GLY A N 1
ATOM 2689 C CA . GLY A 1 347 ? -6.704 11.281 26.722 1.00 34.34 347 GLY A CA 1
ATOM 2690 C C . GLY A 1 347 ? -7.720 12.349 26.352 1.00 34.34 347 GLY A C 1
ATOM 2691 O O . GLY A 1 347 ? -7.325 13.425 25.910 1.00 34.34 347 GLY A O 1
ATOM 2692 N N . GLY A 1 348 ? -9.006 12.054 26.506 1.00 41.06 348 GLY A N 1
ATOM 2693 C CA . GLY A 1 348 ? -10.095 13.000 26.283 1.00 41.06 348 GLY A CA 1
ATOM 2694 C C . GLY A 1 348 ? -10.834 13.263 27.589 1.00 41.06 348 GLY A C 1
ATOM 2695 O O . GLY A 1 348 ? -11.312 12.335 28.230 1.00 41.06 348 GLY A O 1
ATOM 2696 N N . GLN A 1 349 ? -10.946 14.521 27.996 1.00 40.34 349 GLN A N 1
ATOM 2697 C CA . GLN A 1 349 ? -11.886 14.953 29.024 1.00 40.34 349 GLN A CA 1
ATOM 2698 C C . GLN A 1 349 ? -13.069 15.626 28.336 1.00 40.34 349 GLN A C 1
ATOM 2700 O O . GLN A 1 349 ? -12.887 16.579 27.578 1.00 40.34 349 GLN A O 1
ATOM 2705 N N . ALA A 1 350 ? -14.277 15.141 28.604 1.00 43.75 350 ALA A N 1
ATOM 2706 C CA . ALA A 1 350 ? -15.512 15.814 28.232 1.00 43.75 350 ALA A CA 1
ATOM 2707 C C . ALA A 1 350 ? -16.220 16.241 29.522 1.00 43.75 350 ALA A C 1
ATOM 2709 O O . ALA A 1 350 ? -16.652 15.398 30.308 1.00 43.75 350 ALA A O 1
ATOM 2710 N N . LEU A 1 351 ? -16.324 17.549 29.747 1.00 40.53 351 LEU A N 1
ATOM 2711 C CA . LEU A 1 351 ? -17.114 18.135 30.824 1.00 40.53 351 LEU A CA 1
ATOM 2712 C C . LEU A 1 351 ? -18.506 18.470 30.284 1.00 40.53 351 LEU A C 1
ATOM 2714 O O . LEU A 1 351 ? -18.654 19.308 29.393 1.00 40.53 351 LEU A O 1
ATOM 2718 N N . ARG A 1 352 ? -19.539 17.851 30.852 1.00 42.22 352 ARG A N 1
ATOM 2719 C CA . ARG A 1 352 ? -20.947 18.229 30.678 1.00 42.22 352 ARG A CA 1
ATOM 2720 C C . ARG A 1 352 ? -21.434 19.125 31.827 1.00 42.22 352 ARG A C 1
ATOM 2722 O O . ARG A 1 352 ? -22.556 18.976 32.278 1.00 42.22 352 ARG A O 1
ATOM 2729 N N . ALA A 1 353 ? -20.628 20.082 32.281 1.00 46.31 353 ALA A N 1
ATOM 2730 C CA . ALA A 1 353 ? -21.067 21.100 33.243 1.00 46.31 353 ALA A CA 1
ATOM 2731 C C . ALA A 1 353 ? -21.377 22.442 32.550 1.00 46.31 353 ALA A C 1
ATOM 2733 O O . ALA A 1 353 ? -21.200 22.584 31.342 1.00 46.31 353 ALA A O 1
ATOM 2734 N N . ARG A 1 354 ? -21.847 23.443 33.307 1.00 50.44 354 ARG A N 1
ATOM 2735 C CA . ARG A 1 354 ? -21.835 24.864 32.909 1.00 50.44 354 ARG A CA 1
ATOM 2736 C C . ARG A 1 354 ? -20.722 25.571 33.699 1.00 50.44 354 ARG A C 1
ATOM 2738 O O . ARG A 1 354 ? -20.890 25.698 34.912 1.00 50.44 354 ARG A O 1
ATOM 2745 N N . PRO A 1 355 ? -19.631 26.057 33.067 1.00 63.50 355 PRO A N 1
ATOM 2746 C CA . PRO A 1 355 ? -19.328 26.043 31.627 1.00 63.50 355 PRO A CA 1
ATOM 2747 C C . PRO A 1 355 ? -19.109 24.642 31.044 1.00 63.50 355 PRO A C 1
ATOM 2749 O O . PRO A 1 355 ? -18.583 23.761 31.723 1.00 63.50 355 PRO A O 1
ATOM 2752 N N . ALA A 1 356 ? -19.477 24.479 29.770 1.00 78.12 356 ALA A N 1
ATOM 2753 C CA . ALA A 1 356 ? -19.272 23.242 29.022 1.00 78.12 356 ALA A CA 1
ATOM 2754 C C . ALA A 1 356 ? -17.904 23.288 28.344 1.00 78.12 356 ALA A C 1
ATOM 2756 O O . ALA A 1 356 ? -17.532 24.302 27.749 1.00 78.12 356 ALA A O 1
ATOM 2757 N N . GLY A 1 357 ? -17.145 22.201 28.425 1.00 85.69 357 GLY A N 1
ATOM 2758 C CA . GLY A 1 357 ? -15.794 22.174 27.883 1.00 85.69 357 GLY A CA 1
ATOM 2759 C C . GLY A 1 357 ? -15.329 20.775 27.524 1.00 85.69 357 GLY A C 1
ATOM 2760 O O . GLY A 1 357 ? -15.836 19.774 28.026 1.00 85.69 357 GLY A O 1
ATOM 2761 N N . ALA A 1 358 ? -14.343 20.708 26.642 1.00 87.94 358 ALA A N 1
ATOM 2762 C CA . ALA A 1 358 ? -13.671 19.469 26.294 1.00 87.94 358 ALA A CA 1
ATOM 2763 C C . ALA A 1 358 ? -12.182 19.736 26.091 1.00 87.94 358 ALA A C 1
ATOM 2765 O O . ALA A 1 358 ? -11.793 20.774 25.559 1.00 87.94 358 ALA A O 1
ATOM 2766 N N . GLY A 1 359 ? -11.352 18.795 26.521 1.00 88.06 359 GLY A N 1
ATOM 2767 C CA . GLY A 1 359 ? -9.912 18.820 26.316 1.00 88.06 359 GLY A CA 1
ATOM 2768 C C . GLY A 1 359 ? -9.449 17.466 25.812 1.00 88.06 359 GLY A C 1
ATOM 2769 O O . GLY A 1 359 ? -9.842 16.441 26.357 1.00 88.06 359 GLY A O 1
ATOM 2770 N N . ALA A 1 360 ? -8.613 17.446 24.785 1.00 87.75 360 ALA A N 1
ATOM 2771 C CA . ALA A 1 360 ? -8.013 16.236 24.255 1.00 87.75 360 ALA A CA 1
ATOM 2772 C C . ALA A 1 360 ? -6.504 16.422 24.134 1.00 87.75 360 ALA A C 1
ATOM 2774 O O . ALA A 1 360 ? -6.025 17.412 23.584 1.00 87.75 360 ALA A O 1
ATOM 2775 N N . TYR A 1 361 ? -5.754 15.447 24.630 1.00 88.12 361 TYR A N 1
ATOM 2776 C CA . TYR A 1 361 ? -4.320 15.343 24.424 1.00 88.12 361 TYR A CA 1
ATOM 2777 C C . TYR A 1 361 ? -4.015 14.011 23.755 1.00 88.12 361 TYR A C 1
ATOM 2779 O O . TYR A 1 361 ? -4.443 12.959 24.230 1.00 88.12 361 TYR A O 1
ATOM 2787 N N . THR A 1 362 ? -3.267 14.066 22.659 1.00 85.75 362 THR A N 1
ATOM 2788 C CA . THR A 1 362 ? -2.750 12.888 21.970 1.00 85.75 362 THR A CA 1
ATOM 2789 C C . THR A 1 362 ? -1.236 12.970 21.939 1.00 85.75 362 THR A C 1
ATOM 2791 O O . THR A 1 362 ? -0.664 13.916 21.397 1.00 85.75 362 THR A O 1
ATOM 2794 N N . TYR A 1 363 ? -0.591 11.964 22.518 1.00 86.31 363 TYR A N 1
ATOM 2795 C CA . TYR A 1 363 ? 0.793 11.640 22.199 1.00 86.31 363 TYR A CA 1
ATOM 2796 C C . TYR A 1 363 ? 0.779 10.520 21.165 1.00 86.31 363 TYR A C 1
ATOM 2798 O O . TYR A 1 363 ? 0.024 9.581 21.389 1.00 86.31 363 TYR A O 1
ATOM 2806 N N . SER A 1 364 ? 1.564 10.614 20.088 1.00 79.81 364 SER A N 1
ATOM 2807 C CA . SER A 1 364 ? 1.723 9.578 19.051 1.00 79.81 364 SER A CA 1
ATOM 2808 C C . SER A 1 364 ? 3.190 9.338 18.699 1.00 79.81 364 SER A C 1
ATOM 2810 O O . SER A 1 364 ? 4.037 10.206 18.896 1.00 79.81 364 SER A O 1
ATOM 2812 N N . LYS A 1 365 ? 3.509 8.143 18.192 1.00 78.38 365 LYS A N 1
ATOM 2813 C CA . LYS A 1 365 ? 4.826 7.848 17.614 1.00 78.38 365 LYS A CA 1
ATOM 2814 C C . LYS A 1 365 ? 4.658 6.979 16.381 1.00 78.38 365 LYS A C 1
ATOM 2816 O O . LYS A 1 365 ? 4.102 5.891 16.485 1.00 78.38 365 LYS A O 1
ATOM 2821 N N . THR A 1 366 ? 5.196 7.394 15.246 1.00 74.00 366 THR A N 1
ATOM 2822 C CA . THR A 1 366 ? 5.224 6.562 14.035 1.00 74.00 366 THR A CA 1
ATOM 2823 C C . THR A 1 366 ? 6.650 6.151 13.685 1.00 74.00 366 THR A C 1
ATOM 2825 O O . THR A 1 366 ? 7.609 6.893 13.923 1.00 74.00 366 THR A O 1
ATOM 2828 N N . GLU A 1 367 ? 6.800 4.921 13.206 1.00 74.06 367 GLU A N 1
ATOM 2829 C CA . GLU A 1 367 ? 8.050 4.360 12.704 1.00 74.06 367 GLU A CA 1
ATOM 2830 C C . GLU A 1 367 ? 7.746 3.445 11.524 1.00 74.06 367 GLU A C 1
ATOM 2832 O O . GLU A 1 367 ? 6.903 2.549 11.612 1.00 74.06 367 GLU A O 1
ATOM 2837 N N . ASP A 1 368 ? 8.464 3.624 10.426 1.00 68.31 368 ASP A N 1
ATOM 2838 C CA . ASP A 1 368 ? 8.374 2.730 9.286 1.00 68.31 368 ASP A CA 1
ATOM 2839 C C . ASP A 1 368 ? 9.747 2.415 8.670 1.00 68.31 368 ASP A C 1
ATOM 2841 O O . ASP A 1 368 ? 10.772 3.054 8.945 1.00 68.31 368 ASP A O 1
ATOM 2845 N N . ASN A 1 369 ? 9.772 1.347 7.871 1.00 67.00 369 ASN A N 1
ATOM 2846 C CA . ASN A 1 369 ? 10.882 1.005 6.980 1.00 67.00 369 ASN A CA 1
ATOM 2847 C C . ASN A 1 369 ? 10.461 1.079 5.503 1.00 67.00 369 ASN A C 1
ATOM 2849 O O . ASN A 1 369 ? 11.014 0.368 4.661 1.00 67.00 369 ASN A O 1
ATOM 2853 N N . ILE A 1 370 ? 9.443 1.894 5.212 1.00 62.91 370 ILE A N 1
ATOM 2854 C CA . ILE A 1 370 ? 8.913 2.119 3.869 1.00 62.91 370 ILE A CA 1
ATOM 2855 C C . ILE A 1 370 ? 9.006 3.615 3.575 1.00 62.91 370 ILE A C 1
ATOM 2857 O O . ILE A 1 370 ? 8.751 4.440 4.438 1.00 62.91 370 ILE A O 1
ATOM 2861 N N . ALA A 1 371 ? 9.395 4.005 2.365 1.00 53.56 371 ALA A N 1
ATOM 2862 C CA . ALA A 1 371 ? 9.379 5.415 1.983 1.00 53.56 371 ALA A CA 1
ATOM 2863 C C . ALA A 1 371 ? 7.921 5.888 1.815 1.00 53.56 371 ALA A C 1
ATOM 2865 O O . ALA A 1 371 ? 7.325 5.752 0.746 1.00 53.56 371 ALA A O 1
ATOM 2866 N N . THR A 1 372 ? 7.326 6.388 2.893 1.00 47.16 372 THR A N 1
ATOM 2867 C CA . THR A 1 372 ? 5.948 6.880 2.922 1.00 47.16 372 THR A CA 1
ATOM 2868 C C . THR A 1 372 ? 5.855 8.157 2.074 1.00 47.16 372 THR A C 1
ATOM 2870 O O . THR A 1 372 ? 6.592 9.105 2.323 1.00 47.16 372 THR A O 1
ATOM 2873 N N . LEU A 1 373 ? 4.948 8.162 1.080 1.00 41.22 373 LEU A N 1
ATOM 2874 C CA . LEU A 1 373 ? 4.614 9.235 0.111 1.00 41.22 373 LEU A CA 1
ATOM 2875 C C . LEU A 1 373 ? 5.284 9.177 -1.279 1.00 41.22 373 LEU A C 1
ATOM 2877 O O . LEU A 1 373 ? 6.050 10.060 -1.646 1.00 41.22 373 LEU A O 1
ATOM 2881 N N . GLY A 1 374 ? 4.905 8.203 -2.117 1.00 36.09 374 GLY A N 1
ATOM 2882 C CA . GLY A 1 374 ? 4.852 8.357 -3.589 1.00 36.09 374 GLY A CA 1
ATOM 2883 C C . GLY A 1 374 ? 6.166 8.591 -4.352 1.00 36.09 374 GLY A C 1
ATOM 2884 O O . GLY A 1 374 ? 6.166 8.632 -5.582 1.00 36.09 374 GLY A O 1
ATOM 2885 N N . ILE A 1 375 ? 7.295 8.717 -3.665 1.00 36.03 375 ILE A N 1
ATOM 2886 C CA . ILE A 1 375 ? 8.611 8.760 -4.281 1.00 36.03 375 ILE A CA 1
ATOM 2887 C C . ILE A 1 375 ? 8.948 7.312 -4.594 1.00 36.03 375 ILE A C 1
ATOM 2889 O O . ILE A 1 375 ? 9.208 6.552 -3.677 1.00 36.03 375 ILE A O 1
ATOM 2893 N N . HIS A 1 376 ? 8.926 6.921 -5.868 1.00 43.28 376 HIS A N 1
ATOM 2894 C CA . HIS A 1 376 ? 9.596 5.710 -6.337 1.00 43.28 376 HIS A CA 1
ATOM 2895 C C . HIS A 1 376 ? 11.107 5.906 -6.146 1.00 43.28 376 HIS A C 1
ATOM 2897 O O . HIS A 1 376 ? 11.685 6.653 -6.942 1.00 43.28 376 HIS A O 1
ATOM 2903 N N . PRO A 1 377 ? 11.806 5.308 -5.161 1.00 43.94 377 PRO A N 1
ATOM 2904 C CA . PRO A 1 377 ? 13.219 5.564 -5.040 1.00 43.94 377 PRO A CA 1
ATOM 2905 C C . PRO A 1 377 ? 13.972 4.289 -5.395 1.00 43.94 377 PRO A C 1
ATOM 2907 O O . PRO A 1 377 ? 13.894 3.245 -4.749 1.00 43.94 377 PRO A O 1
ATOM 2910 N N . THR A 1 378 ? 14.846 4.443 -6.366 1.00 39.16 378 THR A N 1
ATOM 2911 C CA . THR A 1 378 ? 16.053 3.653 -6.609 1.00 39.16 378 THR A CA 1
ATOM 2912 C C . THR A 1 378 ? 16.969 3.462 -5.374 1.00 39.16 378 THR A C 1
ATOM 2914 O O . THR A 1 378 ? 18.084 2.984 -5.529 1.00 39.16 378 THR A O 1
ATOM 2917 N N . LEU A 1 379 ? 16.530 3.799 -4.150 1.00 45.75 379 LEU A N 1
ATOM 2918 C CA . LEU A 1 379 ? 17.343 3.944 -2.934 1.00 45.75 379 LEU A CA 1
ATOM 2919 C C . LEU A 1 379 ? 16.917 3.030 -1.768 1.00 45.75 379 LEU A C 1
ATOM 2921 O O . LEU A 1 379 ? 17.603 2.975 -0.751 1.00 45.75 379 LEU A O 1
ATOM 2925 N N . ALA A 1 380 ? 15.806 2.296 -1.888 1.00 48.19 380 ALA A N 1
ATOM 2926 C CA . ALA A 1 380 ? 15.202 1.574 -0.760 1.00 48.19 380 ALA A CA 1
ATOM 2927 C C . ALA A 1 380 ? 15.910 0.262 -0.346 1.00 48.19 380 ALA A C 1
ATOM 2929 O O . ALA A 1 380 ? 15.543 -0.324 0.670 1.00 48.19 380 ALA A O 1
ATOM 2930 N N . VAL A 1 381 ? 16.976 -0.177 -1.033 1.00 46.06 381 VAL A N 1
ATOM 2931 C CA . VAL A 1 381 ? 17.738 -1.374 -0.605 1.00 46.06 381 VAL A CA 1
ATOM 2932 C C . VAL A 1 381 ? 18.335 -1.191 0.795 1.00 46.06 381 VAL A C 1
ATOM 2934 O O . VAL A 1 381 ? 18.398 -2.148 1.565 1.00 46.06 381 VAL A O 1
ATOM 2937 N N . ARG A 1 382 ? 18.712 0.037 1.181 1.00 48.91 382 ARG A N 1
ATOM 2938 C CA . ARG A 1 382 ? 19.316 0.289 2.501 1.00 48.91 382 ARG A CA 1
ATOM 2939 C C . ARG A 1 382 ? 18.322 0.414 3.652 1.00 48.91 382 ARG A C 1
ATOM 2941 O O . ARG A 1 382 ? 18.746 0.264 4.789 1.00 48.91 382 ARG A O 1
ATOM 2948 N N . GLN A 1 383 ? 17.018 0.548 3.390 1.00 48.16 383 GLN A N 1
ATOM 2949 C CA . GLN A 1 383 ? 15.988 0.429 4.439 1.00 48.16 383 GLN A CA 1
ATOM 2950 C C . GLN A 1 383 ? 15.869 -1.008 4.987 1.00 48.16 383 GLN A C 1
ATOM 2952 O O . GLN A 1 383 ? 15.128 -1.258 5.936 1.00 48.16 383 GLN A O 1
ATOM 2957 N N . ARG A 1 384 ? 16.610 -1.965 4.403 1.00 41.09 384 ARG A N 1
ATOM 2958 C CA . ARG A 1 384 ? 16.712 -3.354 4.863 1.00 41.09 384 ARG A CA 1
ATOM 2959 C C . ARG A 1 384 ? 17.872 -3.615 5.833 1.00 41.09 384 ARG A C 1
ATOM 2961 O O . ARG A 1 384 ? 17.945 -4.726 6.350 1.00 41.09 384 ARG A O 1
ATOM 2968 N N . ALA A 1 385 ? 18.768 -2.654 6.083 1.00 38.38 385 ALA A N 1
ATOM 2969 C CA . ALA A 1 385 ? 19.780 -2.832 7.124 1.00 38.38 385 ALA A CA 1
ATOM 2970 C C . ALA A 1 385 ? 19.083 -2.884 8.501 1.00 38.38 385 ALA A C 1
ATOM 2972 O O . ALA A 1 385 ? 18.229 -2.031 8.764 1.00 38.38 385 ALA A O 1
ATOM 2973 N N . PRO A 1 386 ? 19.396 -3.855 9.380 1.00 32.47 386 PRO A N 1
ATOM 2974 C CA . PRO A 1 386 ? 18.920 -3.842 10.761 1.00 32.47 386 PRO A CA 1
ATOM 2975 C C . PRO A 1 386 ? 19.280 -2.491 11.400 1.00 32.47 386 PRO A C 1
ATOM 2977 O O . PRO A 1 386 ? 20.453 -2.141 11.465 1.00 32.47 386 PRO A O 1
ATOM 2980 N N . GLY A 1 387 ? 18.276 -1.696 11.785 1.00 37.56 387 GLY A N 1
ATOM 2981 C CA . GLY A 1 387 ? 18.469 -0.337 12.317 1.00 37.56 387 GLY A CA 1
ATOM 2982 C C . GLY A 1 387 ? 18.284 0.822 11.323 1.00 37.56 387 GLY A C 1
ATOM 2983 O O . GLY A 1 387 ? 18.248 1.965 11.757 1.00 37.56 387 GLY A O 1
ATOM 2984 N N . ALA A 1 388 ? 18.077 0.569 10.023 1.00 42.91 388 ALA A N 1
ATOM 2985 C CA . ALA A 1 388 ? 17.663 1.600 9.050 1.00 42.91 388 ALA A CA 1
ATOM 2986 C C . ALA A 1 388 ? 16.142 1.888 9.070 1.00 42.91 388 ALA A C 1
ATOM 2988 O O . ALA A 1 388 ? 15.621 2.620 8.227 1.00 42.91 388 ALA A O 1
ATOM 2989 N N . SER A 1 389 ? 15.430 1.286 10.027 1.00 48.59 389 SER A N 1
ATOM 2990 C CA . SER A 1 389 ? 14.032 1.544 10.370 1.00 48.59 389 SER A CA 1
ATOM 2991 C C . SER A 1 389 ? 13.918 2.821 11.197 1.00 48.59 389 SER A C 1
ATOM 2993 O O . SER A 1 389 ? 14.576 2.937 12.229 1.00 48.59 389 SER A O 1
ATOM 2995 N N . GLY A 1 390 ? 13.057 3.748 10.789 1.00 50.66 390 GLY A N 1
ATOM 2996 C CA . GLY A 1 390 ? 12.897 5.011 11.510 1.00 50.66 390 GLY A CA 1
ATOM 2997 C C . GLY A 1 390 ? 12.454 6.180 10.649 1.00 50.66 390 GLY A C 1
ATOM 2998 O O . GLY A 1 390 ? 12.592 7.319 11.087 1.00 50.66 390 GLY A O 1
ATOM 2999 N N . SER A 1 391 ? 11.934 5.939 9.441 1.00 54.50 391 SER A N 1
ATOM 3000 C CA . SER A 1 391 ? 11.260 7.016 8.728 1.00 54.50 391 SER A CA 1
ATOM 3001 C C . SER A 1 391 ? 10.012 7.394 9.534 1.00 54.50 391 SER A C 1
ATOM 3003 O O . SER A 1 391 ? 9.246 6.548 10.002 1.00 54.50 391 SER A O 1
ATOM 3005 N N . LYS A 1 392 ? 9.922 8.695 9.809 1.00 60.44 392 LYS A N 1
ATOM 3006 C CA . LYS A 1 392 ? 8.934 9.338 10.678 1.00 60.44 392 LYS A CA 1
ATOM 3007 C C . LYS A 1 392 ? 8.062 10.300 9.893 1.00 60.44 392 LYS A C 1
ATOM 3009 O O . LYS A 1 392 ? 7.499 11.194 10.494 1.00 60.44 392 LYS A O 1
ATOM 3014 N N . VAL A 1 393 ? 7.994 10.163 8.565 1.00 54.97 393 VAL A 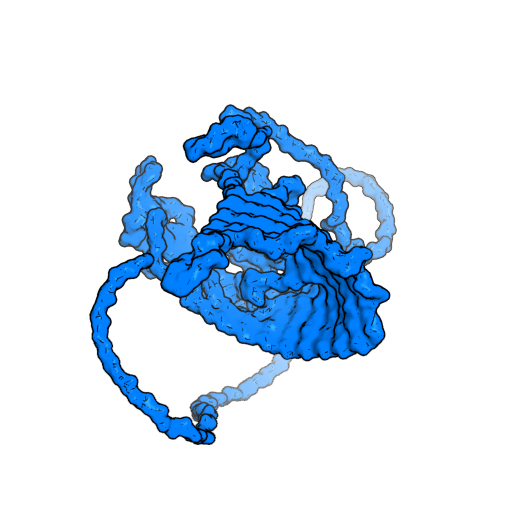N 1
ATOM 3015 C CA . VAL A 1 393 ? 7.556 11.210 7.615 1.00 54.97 393 VAL A CA 1
ATOM 3016 C C . VAL A 1 393 ? 6.166 11.799 7.928 1.00 54.97 393 VAL A C 1
ATOM 3018 O O . VAL A 1 393 ? 5.885 12.918 7.522 1.00 54.97 393 VAL A O 1
ATOM 3021 N N . LEU A 1 394 ? 5.323 11.089 8.688 1.00 64.81 394 LEU A N 1
ATOM 3022 C CA . LEU A 1 394 ? 3.992 11.531 9.131 1.00 64.81 394 LEU A CA 1
ATOM 3023 C C . LEU A 1 394 ? 3.842 11.597 10.672 1.00 64.81 394 LEU A C 1
ATOM 3025 O O . LEU A 1 394 ? 2.729 11.550 11.192 1.00 64.81 394 LEU A O 1
ATOM 3029 N N . ASP A 1 395 ? 4.945 11.630 11.423 1.00 72.38 395 ASP A N 1
ATOM 3030 C CA . ASP A 1 395 ? 4.961 11.659 12.888 1.00 72.38 395 ASP A CA 1
ATOM 3031 C C . ASP A 1 395 ? 4.713 13.084 13.395 1.00 72.38 395 ASP A C 1
ATOM 3033 O O . ASP A 1 395 ? 5.590 13.938 13.298 1.00 72.38 395 ASP A O 1
ATOM 3037 N N . ILE A 1 396 ? 3.540 13.320 13.987 1.00 79.38 396 ILE A N 1
ATOM 3038 C CA . ILE A 1 396 ? 3.250 14.517 14.788 1.00 79.38 396 ILE A CA 1
ATOM 3039 C C . ILE A 1 396 ? 3.122 14.058 16.244 1.00 79.38 396 ILE A C 1
ATOM 3041 O O . ILE A 1 396 ? 2.054 13.596 16.647 1.00 79.38 396 ILE A O 1
ATOM 3045 N N . PRO A 1 397 ? 4.195 14.120 17.054 1.00 81.88 397 PRO A N 1
ATOM 3046 C CA . PRO A 1 397 ? 4.200 13.416 18.330 1.00 81.88 397 PRO A CA 1
ATOM 3047 C C . PRO A 1 397 ? 3.238 13.935 19.391 1.00 81.88 397 PRO A C 1
ATOM 3049 O O . PRO A 1 397 ? 2.923 13.198 20.321 1.00 81.88 397 PRO A O 1
ATOM 3052 N N . ARG A 1 398 ? 2.838 15.208 19.343 1.00 85.88 398 ARG A N 1
ATOM 3053 C CA . ARG A 1 398 ? 2.031 15.832 20.399 1.00 85.88 398 ARG A CA 1
ATOM 3054 C C . ARG A 1 398 ? 0.980 16.733 19.788 1.00 85.88 398 ARG A C 1
ATOM 3056 O O . ARG A 1 398 ? 1.333 17.654 19.058 1.00 85.88 398 ARG A O 1
ATOM 3063 N N . ILE A 1 399 ? -0.278 16.501 20.145 1.00 87.25 399 ILE A N 1
ATOM 3064 C CA . ILE A 1 399 ? -1.416 17.339 19.771 1.00 87.25 399 ILE A CA 1
ATOM 3065 C C . ILE A 1 399 ? -2.255 17.592 21.022 1.00 87.25 399 ILE A C 1
ATOM 3067 O O . ILE A 1 399 ? -2.616 16.658 21.737 1.00 87.25 399 ILE A O 1
ATOM 3071 N N . PHE A 1 400 ? -2.571 18.853 21.283 1.00 89.75 400 PHE A N 1
ATOM 3072 C CA . PHE A 1 400 ? -3.488 19.278 22.331 1.00 89.75 400 PHE A CA 1
ATOM 3073 C C . PHE A 1 400 ? -4.590 20.139 21.721 1.00 89.75 400 PHE A C 1
ATOM 3075 O O . PHE A 1 400 ? -4.307 21.099 21.004 1.00 89.75 400 PHE A O 1
ATOM 3082 N N . THR A 1 401 ? -5.840 19.814 22.027 1.00 91.50 401 THR A N 1
ATOM 3083 C CA . THR A 1 401 ? -7.011 20.599 21.640 1.00 91.50 401 THR A CA 1
ATOM 3084 C C . THR A 1 401 ? -7.855 20.861 22.871 1.00 91.50 401 THR A C 1
ATOM 3086 O O . THR A 1 401 ? -8.138 19.936 23.629 1.00 91.50 401 THR A O 1
ATOM 3089 N N . ALA A 1 402 ? -8.292 22.099 23.066 1.00 90.56 402 ALA A N 1
ATOM 3090 C CA . ALA A 1 402 ? -9.255 22.429 24.106 1.00 90.56 402 ALA A CA 1
ATOM 3091 C C . ALA A 1 402 ? -10.335 23.353 23.559 1.00 90.56 402 ALA A C 1
ATOM 3093 O O . ALA A 1 402 ? -10.047 24.258 22.779 1.00 90.56 402 ALA A O 1
ATOM 3094 N N . SER A 1 403 ? -11.570 23.119 23.990 1.00 91.75 403 SER A N 1
ATOM 3095 C CA . SER A 1 403 ? -12.733 23.942 23.686 1.00 91.75 403 SER A CA 1
ATOM 3096 C C . SER A 1 403 ? -13.476 24.289 24.969 1.00 91.75 403 SER A C 1
ATOM 3098 O O . SER A 1 403 ? -13.708 23.411 25.803 1.00 91.75 403 SER A O 1
ATOM 3100 N N . LEU A 1 404 ? -13.887 25.543 25.104 1.00 91.00 404 LEU A N 1
ATOM 3101 C CA . LEU A 1 404 ? -14.668 26.057 26.223 1.00 91.00 404 LEU A CA 1
ATOM 3102 C C . LEU A 1 404 ? -15.838 26.869 25.676 1.00 91.00 404 LEU A C 1
ATOM 3104 O O . LEU A 1 404 ? -15.624 27.767 24.866 1.00 91.00 404 LEU A O 1
ATOM 3108 N N . THR A 1 405 ? -17.042 26.602 26.173 1.00 91.00 405 THR A N 1
ATOM 3109 C CA . THR A 1 405 ? -18.231 27.421 25.936 1.00 91.00 405 THR A CA 1
ATOM 3110 C C . THR A 1 405 ? -18.844 27.820 27.275 1.00 91.00 405 THR A C 1
ATOM 3112 O O . THR A 1 405 ? -19.237 26.979 28.088 1.00 91.00 405 THR A O 1
ATOM 3115 N N . TYR A 1 406 ? -18.940 29.125 27.506 1.00 88.50 406 TYR A N 1
ATOM 3116 C CA . TYR A 1 406 ? -19.515 29.709 28.710 1.00 88.50 406 TYR A CA 1
ATOM 3117 C C . TYR A 1 406 ? -20.690 30.614 28.350 1.00 88.50 406 TYR A C 1
ATOM 3119 O O . TYR A 1 406 ? -20.529 31.614 27.653 1.00 88.50 406 TYR A O 1
ATOM 3127 N N . GLU A 1 407 ? -21.880 30.269 28.836 1.00 87.88 407 GLU A N 1
ATOM 3128 C CA . GLU A 1 407 ? -23.052 31.137 28.729 1.00 87.88 407 GLU A CA 1
ATOM 3129 C C . GLU A 1 407 ? -22.922 32.314 29.695 1.00 87.88 407 GLU A C 1
ATOM 3131 O O . GLU A 1 407 ? -22.827 32.135 30.914 1.00 87.88 407 GLU A O 1
ATOM 3136 N N . LEU A 1 408 ? -22.944 33.527 29.149 1.00 86.75 408 LEU A N 1
ATOM 3137 C CA . LEU A 1 408 ? -22.755 34.744 29.921 1.00 86.75 408 LEU A CA 1
ATOM 3138 C C . LEU A 1 408 ? -24.032 35.044 30.727 1.00 86.75 408 LEU A C 1
ATOM 3140 O O . LEU A 1 408 ? -25.126 35.103 30.162 1.00 86.75 408 LEU A O 1
ATOM 3144 N N . PRO A 1 409 ? -23.948 35.242 32.056 1.00 82.50 409 PRO A N 1
ATOM 3145 C CA . PRO A 1 409 ? -25.131 35.311 32.912 1.00 82.50 409 PRO A CA 1
ATOM 3146 C C . PRO A 1 409 ? -25.831 36.685 32.930 1.00 82.50 409 PRO A C 1
ATOM 3148 O O . PRO A 1 409 ? -26.654 36.918 33.813 1.00 82.50 409 PRO A O 1
ATOM 3151 N N . PHE A 1 410 ? -25.542 37.584 31.980 1.00 84.19 410 PHE A N 1
ATOM 3152 C CA . PHE A 1 410 ? -25.889 39.013 32.050 1.00 84.19 410 PHE A CA 1
ATOM 3153 C C . PHE A 1 410 ? -27.388 39.318 32.219 1.00 84.19 410 PHE A C 1
ATOM 3155 O O . PHE A 1 410 ? -27.731 40.338 32.805 1.00 84.19 410 PHE A O 1
ATOM 3162 N N . ALA A 1 411 ? -28.285 38.438 31.761 1.00 80.06 411 ALA A N 1
ATOM 3163 C CA . ALA A 1 411 ? -29.736 38.642 31.844 1.00 80.06 411 ALA A CA 1
ATOM 3164 C C . ALA A 1 411 ? -30.495 37.551 32.619 1.00 80.06 411 ALA A C 1
ATOM 3166 O O . ALA A 1 411 ? -31.712 37.426 32.464 1.00 80.06 411 ALA A O 1
ATOM 3167 N N . LYS A 1 412 ? -29.822 36.756 33.467 1.00 76.19 412 LYS A N 1
ATOM 3168 C CA . LYS A 1 412 ? -30.476 35.651 34.204 1.00 76.19 412 LYS A CA 1
ATOM 3169 C C . LYS A 1 412 ? -31.619 36.101 35.132 1.00 76.19 412 LYS A C 1
ATOM 3171 O O . LYS A 1 412 ? -32.505 35.295 35.398 1.00 76.19 412 LYS A O 1
ATOM 3176 N N . GLY A 1 413 ? -31.629 37.364 35.570 1.00 80.00 413 GLY A N 1
ATOM 3177 C CA . GLY A 1 413 ? -32.686 37.964 36.401 1.00 80.00 413 GLY A CA 1
ATOM 3178 C C . GLY A 1 413 ? -33.487 39.091 35.735 1.00 80.00 413 GLY A C 1
ATOM 3179 O O . GLY A 1 413 ? -34.329 39.695 36.389 1.00 80.00 413 GLY A O 1
ATOM 3180 N N . ALA A 1 414 ? -33.234 39.400 34.460 1.00 84.19 414 ALA A N 1
ATOM 3181 C CA . ALA A 1 414 ? -33.925 40.480 33.754 1.00 84.19 414 ALA A CA 1
ATOM 3182 C C . ALA A 1 414 ? -35.272 40.011 33.169 1.00 84.19 414 ALA A C 1
ATOM 3184 O O . ALA A 1 414 ? -35.478 38.818 32.915 1.00 84.19 414 ALA A O 1
ATOM 3185 N N . SER A 1 415 ? -36.177 40.955 32.898 1.00 86.69 415 SER A N 1
ATOM 3186 C CA . SER A 1 415 ? -37.464 40.736 32.222 1.00 86.69 415 SER A CA 1
ATOM 3187 C C . SER A 1 415 ? -37.649 41.704 31.041 1.00 86.69 415 SER A C 1
ATOM 3189 O O . SER A 1 415 ? -36.855 42.626 30.841 1.00 86.69 415 SER A O 1
ATOM 3191 N N . GLY A 1 416 ? -38.663 41.457 30.204 1.00 87.94 416 GLY A N 1
ATOM 3192 C CA . GLY A 1 416 ? -38.996 42.314 29.061 1.00 87.94 416 GLY A CA 1
ATOM 3193 C C . GLY A 1 416 ? -37.851 42.480 28.053 1.00 87.94 416 GLY A C 1
ATOM 3194 O O . GLY A 1 416 ? -37.115 41.536 27.759 1.00 87.94 416 GLY A O 1
ATOM 3195 N N . VAL A 1 417 ? -37.694 43.699 27.531 1.00 86.56 417 VAL A N 1
ATOM 3196 C CA . VAL A 1 417 ? -36.693 44.044 26.504 1.00 86.56 417 VAL A CA 1
ATOM 3197 C C . VAL A 1 417 ? -35.259 43.793 26.989 1.00 86.56 417 VAL A C 1
ATOM 3199 O O . VAL A 1 417 ? -34.435 43.305 26.222 1.00 86.56 417 VAL A O 1
ATOM 3202 N N . ALA A 1 418 ? -34.963 44.022 28.273 1.00 83.06 418 ALA A N 1
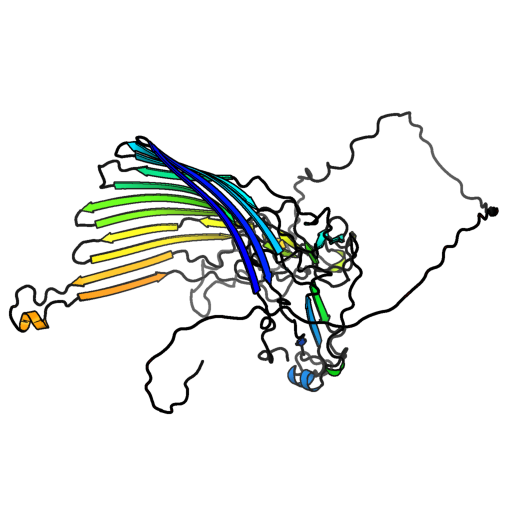ATOM 3203 C CA . ALA A 1 418 ? -33.635 43.767 28.836 1.00 83.06 418 ALA A CA 1
ATOM 3204 C C . ALA A 1 418 ? -33.259 42.273 28.797 1.00 83.06 418 ALA A C 1
ATOM 3206 O O . ALA A 1 418 ? -32.121 41.926 28.482 1.00 83.06 418 ALA A O 1
ATOM 3207 N N . ARG A 1 419 ? -34.222 41.368 29.039 1.00 85.94 419 ARG A N 1
ATOM 3208 C CA . ARG A 1 419 ? -34.011 39.923 28.847 1.00 85.94 419 ARG A CA 1
ATOM 3209 C C . ARG A 1 419 ? -33.909 39.559 27.372 1.00 85.94 419 ARG A C 1
ATOM 3211 O O . ARG A 1 419 ? -33.057 38.754 27.021 1.00 85.94 419 ARG A O 1
ATOM 3218 N N . ALA A 1 420 ? -34.757 40.145 26.527 1.00 82.62 420 ALA A N 1
ATOM 3219 C CA . ALA A 1 420 ? -34.753 39.878 25.090 1.00 82.62 420 ALA A CA 1
ATOM 3220 C C . ALA A 1 420 ? -33.411 40.245 24.433 1.00 82.62 420 ALA A C 1
ATOM 3222 O O . ALA A 1 420 ? -32.953 39.526 23.553 1.00 82.62 420 ALA A O 1
ATOM 3223 N N . LEU A 1 421 ? -32.765 41.322 24.892 1.00 83.44 421 LEU A N 1
ATOM 3224 C CA . LEU A 1 421 ? -31.472 41.779 24.375 1.00 83.44 421 LEU A CA 1
ATOM 3225 C C . LEU A 1 421 ? -30.266 41.106 25.056 1.00 83.44 421 LEU A C 1
ATOM 3227 O O . LEU A 1 421 ? -29.221 40.934 24.428 1.00 83.44 421 LEU A O 1
ATOM 3231 N N . GLY A 1 422 ? -30.385 40.738 26.336 1.00 83.44 422 GLY A N 1
ATOM 3232 C CA . GLY A 1 422 ? -29.266 40.225 27.133 1.00 83.44 422 GLY A CA 1
ATOM 3233 C C . GLY A 1 422 ? -29.215 38.703 27.323 1.00 83.44 422 GLY A C 1
ATOM 3234 O O . GLY A 1 422 ? -28.222 38.197 27.846 1.00 83.44 422 GLY A O 1
ATOM 3235 N N . ALA A 1 423 ? -30.254 37.952 26.945 1.00 84.44 423 ALA A N 1
ATOM 3236 C CA . ALA A 1 423 ? -30.264 36.490 27.043 1.00 84.44 423 ALA A CA 1
ATOM 3237 C C . ALA A 1 423 ? -29.608 35.823 25.823 1.00 84.44 423 ALA A C 1
ATOM 3239 O O . ALA A 1 423 ? -29.605 36.365 24.724 1.00 84.44 423 ALA A O 1
ATOM 3240 N N . GLY A 1 424 ? -29.075 34.614 26.016 1.00 83.88 424 GLY A N 1
ATOM 3241 C CA . GLY A 1 424 ? -28.549 33.785 24.923 1.00 83.88 424 GLY A CA 1
ATOM 3242 C C . GLY A 1 424 ? -27.111 34.091 24.494 1.00 83.88 424 GLY A C 1
ATOM 3243 O O . GLY A 1 424 ? -26.588 33.403 23.622 1.00 83.88 424 GLY A O 1
ATOM 3244 N N . TRP A 1 425 ? -26.444 35.065 25.117 1.00 88.56 425 TRP A N 1
ATOM 3245 C CA . TRP A 1 425 ? -25.032 35.333 24.857 1.00 88.56 425 TRP A CA 1
ATOM 3246 C C . TRP A 1 425 ? -24.138 34.224 25.420 1.00 88.56 425 TRP A C 1
ATOM 3248 O O . TRP A 1 425 ? -24.250 33.840 26.587 1.00 88.56 425 TRP A O 1
ATOM 3258 N N . ALA A 1 426 ? -23.200 33.750 24.605 1.00 90.25 426 ALA A N 1
ATOM 3259 C CA . ALA A 1 426 ? -22.186 32.791 25.010 1.00 90.25 426 ALA A CA 1
ATOM 3260 C C . ALA A 1 426 ? -20.814 33.204 24.476 1.00 90.25 426 ALA A C 1
ATOM 3262 O O . ALA A 1 426 ? -20.681 33.681 23.351 1.00 90.25 426 ALA A O 1
ATOM 3263 N N . PHE A 1 427 ? -19.788 32.981 25.287 1.00 90.38 427 PHE A N 1
ATOM 3264 C CA . PHE A 1 427 ? -18.395 33.058 24.881 1.00 90.38 427 PHE A CA 1
ATOM 3265 C C . PHE A 1 427 ? -17.906 31.652 24.535 1.00 90.38 427 PHE A C 1
ATOM 3267 O O . PHE A 1 427 ? -18.106 30.726 25.322 1.00 90.38 427 PHE A O 1
ATOM 3274 N N . SER A 1 428 ? -17.270 31.485 23.375 1.00 92.81 428 SER A N 1
ATOM 3275 C CA . SER A 1 428 ? -16.644 30.220 22.981 1.00 92.81 428 SER A CA 1
ATOM 3276 C C . SER A 1 428 ? -15.193 30.434 22.572 1.00 92.81 428 SER A C 1
ATOM 3278 O O . SER A 1 428 ? -14.888 31.368 21.834 1.00 92.81 428 SER A O 1
ATOM 3280 N N . ALA A 1 429 ? -14.314 29.547 23.025 1.00 93.06 429 ALA A N 1
ATOM 3281 C CA . ALA A 1 429 ? -12.898 29.539 22.687 1.00 93.06 429 ALA A CA 1
ATOM 3282 C C . ALA A 1 429 ? -12.458 28.122 22.314 1.00 93.06 429 ALA A C 1
ATOM 3284 O O . ALA A 1 429 ? -12.847 27.158 22.972 1.00 93.06 429 ALA A O 1
ATOM 3285 N N . ILE A 1 430 ? -11.634 28.003 21.272 1.00 93.88 430 ILE A N 1
ATOM 3286 C CA . ILE A 1 430 ? -11.009 26.748 20.849 1.00 93.88 430 ILE A CA 1
ATOM 3287 C C . ILE A 1 430 ? -9.527 27.022 20.616 1.00 93.88 430 ILE A C 1
ATOM 3289 O O . ILE A 1 430 ? -9.175 28.020 19.992 1.00 93.88 430 ILE A O 1
ATOM 3293 N N . THR A 1 431 ? -8.664 26.137 21.104 1.00 94.81 431 THR A N 1
ATOM 3294 C CA . THR A 1 431 ? -7.222 26.206 20.867 1.00 94.81 431 THR A CA 1
ATOM 3295 C C . THR A 1 431 ? -6.674 24.861 20.409 1.00 94.81 431 THR A C 1
ATOM 3297 O O . THR A 1 431 ? -7.158 23.809 20.834 1.00 94.81 431 THR A O 1
ATOM 3300 N N . LEU A 1 432 ? -5.670 24.907 19.533 1.00 94.81 432 LEU A N 1
ATOM 3301 C CA . LEU A 1 432 ? -4.950 23.760 18.993 1.00 94.81 432 LEU A CA 1
ATOM 3302 C C . LEU A 1 432 ? -3.450 24.043 19.075 1.00 94.81 432 LEU A C 1
ATOM 3304 O O . LEU A 1 432 ? -2.967 25.017 18.505 1.00 94.81 432 LEU A O 1
ATOM 3308 N N . TYR A 1 433 ? -2.719 23.149 19.731 1.00 93.56 433 TYR A N 1
ATOM 3309 C CA . TYR A 1 433 ? -1.261 23.142 19.738 1.00 93.56 433 TYR A CA 1
ATOM 3310 C C . TYR A 1 433 ? -0.773 21.793 19.228 1.00 93.56 433 TYR A C 1
ATOM 3312 O O . TYR A 1 433 ? -1.244 20.753 19.690 1.00 93.56 433 TYR A O 1
ATOM 3320 N N . HIS A 1 434 ? 0.189 21.793 18.310 1.00 90.94 434 HIS A N 1
ATOM 3321 C CA . HIS A 1 434 ? 0.840 20.571 17.861 1.00 90.94 434 HIS A CA 1
ATOM 3322 C C .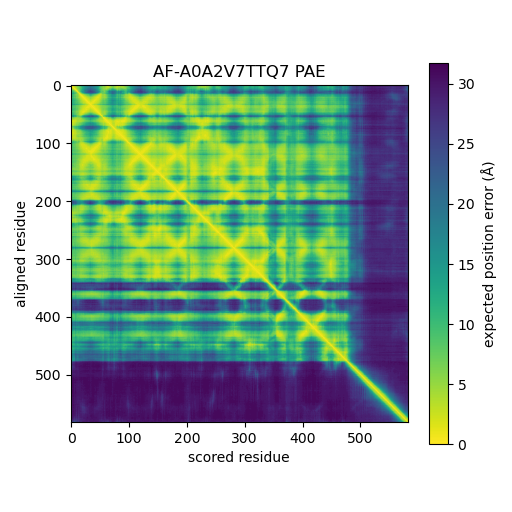 HIS A 1 434 ? 2.337 20.779 17.625 1.00 90.94 434 HIS A C 1
ATOM 3324 O O . HIS A 1 434 ? 2.803 21.896 17.406 1.00 90.94 434 HIS A O 1
ATOM 3330 N N . SER A 1 435 ? 3.102 19.694 17.701 1.00 86.88 435 SER A N 1
ATOM 3331 C CA . SER A 1 435 ? 4.504 19.670 17.272 1.00 86.88 435 SER A CA 1
ATOM 3332 C C . SER A 1 435 ? 4.634 19.807 15.748 1.00 86.88 435 SER A C 1
ATOM 3334 O O . SER A 1 435 ? 3.687 19.513 15.022 1.00 86.88 435 SER A O 1
ATOM 3336 N N . GLY A 1 436 ? 5.807 20.225 15.266 1.00 79.56 436 GLY A N 1
ATOM 3337 C CA . GLY A 1 436 ? 6.108 20.302 13.831 1.00 79.56 436 GLY A CA 1
ATOM 3338 C C . GLY A 1 436 ? 6.421 18.948 13.185 1.00 79.56 436 GLY A C 1
ATOM 3339 O O . GLY A 1 436 ? 6.536 17.933 13.876 1.00 79.56 436 GLY A O 1
ATOM 3340 N N . ASP A 1 437 ? 6.584 18.977 11.863 1.00 73.31 437 ASP A N 1
ATOM 3341 C CA . ASP A 1 437 ? 6.899 17.818 11.026 1.00 73.31 437 ASP A CA 1
ATOM 3342 C C . ASP A 1 437 ? 8.369 17.361 11.169 1.00 73.31 437 ASP A C 1
ATOM 3344 O O . ASP A 1 437 ? 9.248 18.158 11.521 1.00 73.31 437 ASP A O 1
ATOM 3348 N N . PRO A 1 438 ? 8.673 16.082 10.880 1.00 71.56 438 PRO A N 1
ATOM 3349 C CA . PRO A 1 438 ? 10.046 15.576 10.798 1.00 71.56 438 PRO A CA 1
ATOM 3350 C C . PRO A 1 438 ? 10.865 16.272 9.693 1.00 71.56 438 PRO A C 1
ATOM 3352 O O . PRO A 1 438 ? 10.359 16.569 8.612 1.00 71.56 438 PRO A O 1
ATOM 3355 N N . LEU A 1 439 ? 12.169 16.450 9.925 1.00 70.06 439 LEU A N 1
ATOM 3356 C CA . LEU A 1 439 ? 13.112 16.998 8.943 1.00 70.06 439 LEU A CA 1
ATOM 3357 C C . LEU A 1 439 ? 13.912 15.873 8.253 1.00 70.06 439 LEU A C 1
ATOM 3359 O O . LEU A 1 439 ? 14.495 15.034 8.937 1.00 70.06 439 LEU A O 1
ATOM 3363 N N . ASP A 1 440 ? 13.981 15.873 6.914 1.00 67.50 440 ASP A N 1
ATOM 3364 C CA . ASP A 1 440 ? 14.820 14.955 6.113 1.00 67.50 440 ASP A CA 1
ATOM 3365 C C . ASP A 1 440 ? 16.095 15.676 5.637 1.00 67.50 440 ASP A C 1
ATOM 3367 O O . ASP A 1 440 ? 16.020 16.676 4.921 1.00 67.50 440 ASP A O 1
ATOM 3371 N N . ILE A 1 441 ? 17.270 15.169 6.026 1.00 68.56 441 ILE A N 1
ATOM 3372 C CA . ILE A 1 441 ? 18.582 15.742 5.682 1.00 68.56 441 ILE A CA 1
ATOM 3373 C C . ILE A 1 441 ? 19.325 14.775 4.761 1.00 68.56 441 ILE A C 1
ATOM 3375 O O . ILE A 1 441 ? 19.550 13.617 5.105 1.00 68.56 441 ILE A O 1
ATOM 3379 N N . ARG A 1 442 ? 19.765 15.264 3.598 1.00 66.19 442 ARG A N 1
ATOM 3380 C CA . ARG A 1 442 ? 20.473 14.474 2.577 1.00 66.19 442 ARG A CA 1
ATOM 3381 C C . ARG A 1 442 ? 21.809 15.109 2.226 1.00 66.19 442 ARG A C 1
ATOM 3383 O O . ARG A 1 442 ? 21.948 16.328 2.307 1.00 66.19 442 ARG A O 1
ATOM 3390 N N . VAL A 1 443 ? 22.772 14.301 1.779 1.00 69.44 443 VAL A N 1
ATOM 3391 C CA . VAL A 1 443 ? 23.990 14.858 1.172 1.00 69.44 443 VAL A CA 1
ATOM 3392 C C . VAL A 1 443 ? 23.725 15.277 -0.274 1.00 69.44 443 VAL A C 1
ATOM 3394 O O . VAL A 1 443 ? 22.952 14.643 -0.993 1.00 69.44 443 VAL A O 1
ATOM 3397 N N . SER A 1 444 ? 24.372 16.359 -0.705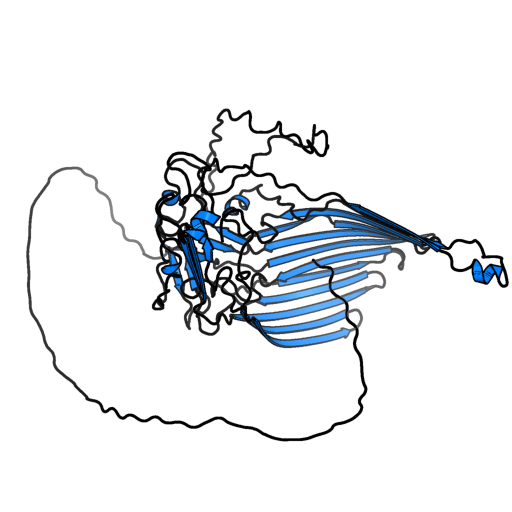 1.00 69.25 444 SER A N 1
ATOM 3398 C CA . SER A 1 444 ? 24.176 16.963 -2.029 1.00 69.25 444 SER A CA 1
ATOM 3399 C C . SER A 1 444 ? 24.824 16.178 -3.176 1.00 69.25 444 SER A C 1
ATOM 3401 O O . SER A 1 444 ? 24.432 16.355 -4.329 1.00 69.25 444 SER A O 1
ATOM 3403 N N . ALA A 1 445 ? 25.782 15.293 -2.883 1.00 67.56 445 ALA A N 1
ATOM 3404 C CA . ALA A 1 445 ? 26.470 14.461 -3.867 1.00 67.56 445 ALA A CA 1
ATOM 3405 C C . ALA A 1 445 ? 26.621 13.014 -3.375 1.00 67.56 445 ALA A C 1
ATOM 3407 O O . ALA A 1 445 ? 26.828 12.768 -2.187 1.00 67.56 445 ALA A O 1
ATOM 3408 N N . SER A 1 446 ? 26.536 12.053 -4.302 1.00 70.38 446 SER A N 1
ATOM 3409 C CA . SER A 1 446 ? 26.807 10.639 -4.018 1.00 70.38 446 SER A CA 1
ATOM 3410 C C . SER A 1 446 ? 28.310 10.437 -3.831 1.00 70.38 446 SER A C 1
ATOM 3412 O O . SER A 1 446 ? 29.087 10.683 -4.751 1.00 70.38 446 SER A O 1
ATOM 3414 N N . GLN A 1 447 ? 28.721 10.002 -2.642 1.00 76.06 447 GLN A N 1
ATOM 3415 C CA . GLN A 1 447 ? 30.125 9.761 -2.291 1.00 76.06 447 GLN A CA 1
ATOM 3416 C C . GLN A 1 447 ? 30.479 8.267 -2.283 1.00 76.06 447 GLN A C 1
ATOM 3418 O O . GLN A 1 447 ? 31.652 7.909 -2.246 1.00 76.06 447 GLN A O 1
ATOM 3423 N N . LEU A 1 448 ? 29.479 7.380 -2.341 1.00 78.81 448 LEU A N 1
ATOM 3424 C CA . LEU A 1 448 ? 29.672 5.935 -2.177 1.00 78.81 448 LEU A CA 1
ATOM 3425 C C . LEU A 1 448 ? 29.906 5.166 -3.490 1.00 78.81 448 LEU A C 1
ATOM 3427 O O . LEU A 1 448 ? 30.165 3.962 -3.447 1.00 78.81 448 LEU A O 1
ATOM 3431 N N . ASN A 1 449 ? 29.828 5.834 -4.649 1.00 83.31 449 ASN A N 1
ATOM 3432 C CA . ASN A 1 449 ? 29.920 5.206 -5.978 1.00 83.31 449 ASN A CA 1
ATOM 3433 C C . ASN A 1 449 ? 28.971 3.996 -6.133 1.00 83.31 449 ASN A C 1
ATOM 3435 O O . ASN A 1 449 ? 29.327 2.957 -6.690 1.00 83.31 449 ASN A O 1
ATOM 3439 N N . ASP A 1 450 ? 27.757 4.109 -5.598 1.00 76.25 450 ASP A N 1
ATOM 3440 C CA . ASP A 1 450 ? 26.724 3.067 -5.645 1.00 76.25 450 ASP A CA 1
ATOM 3441 C C . ASP A 1 450 ? 25.564 3.421 -6.594 1.00 76.25 450 ASP A C 1
ATOM 3443 O O . ASP A 1 450 ? 24.623 2.648 -6.762 1.00 76.25 450 ASP A O 1
ATOM 3447 N N . GLY A 1 451 ? 25.647 4.573 -7.272 1.00 68.44 451 GLY A N 1
ATOM 3448 C CA . GLY A 1 451 ? 24.614 5.049 -8.197 1.00 68.44 451 GLY A CA 1
ATOM 3449 C C . GLY A 1 451 ? 23.327 5.500 -7.497 1.00 68.44 451 GLY A C 1
ATOM 3450 O O . GLY A 1 451 ? 22.288 5.614 -8.147 1.00 68.44 451 GLY A O 1
ATOM 3451 N N . ALA A 1 452 ? 23.398 5.743 -6.186 1.00 66.44 452 ALA A N 1
ATOM 3452 C CA . ALA A 1 452 ? 22.295 6.119 -5.317 1.00 66.44 452 ALA A CA 1
ATOM 3453 C C . ALA A 1 452 ? 22.587 7.453 -4.597 1.00 66.44 452 ALA A C 1
ATOM 3455 O O . ALA A 1 452 ? 23.739 7.846 -4.408 1.00 66.44 452 ALA A O 1
ATOM 3456 N N . GLY A 1 453 ? 21.531 8.165 -4.190 1.00 64.81 453 GLY A N 1
ATOM 3457 C CA . GLY A 1 453 ? 21.632 9.244 -3.206 1.00 64.81 453 GLY A CA 1
ATOM 3458 C C . GLY A 1 453 ? 22.083 8.687 -1.856 1.00 64.81 453 GLY A C 1
ATOM 3459 O O . GLY A 1 453 ? 21.798 7.534 -1.526 1.00 64.81 453 GLY A O 1
ATOM 3460 N N . ASN A 1 454 ? 22.824 9.479 -1.086 1.00 69.31 454 ASN A N 1
ATOM 3461 C CA . ASN A 1 454 ? 23.369 9.052 0.200 1.00 69.31 454 ASN A CA 1
ATOM 3462 C C . ASN A 1 454 ? 22.781 9.911 1.337 1.00 69.31 454 ASN A C 1
ATOM 3464 O O . ASN A 1 454 ? 22.331 11.038 1.112 1.00 69.31 454 ASN A O 1
ATOM 3468 N N . TRP A 1 455 ? 22.780 9.367 2.555 1.00 71.88 455 TRP A N 1
ATOM 3469 C CA . TRP A 1 455 ? 22.455 10.096 3.783 1.00 71.88 455 TRP A CA 1
ATOM 3470 C C . TRP A 1 455 ? 23.725 10.266 4.617 1.00 71.88 455 TRP A C 1
ATOM 3472 O O . TRP A 1 455 ? 24.574 9.369 4.598 1.00 71.88 455 TRP A O 1
ATOM 3482 N N . PRO A 1 456 ? 23.878 11.394 5.330 1.00 68.62 456 PRO A N 1
ATOM 3483 C CA . PRO A 1 456 ? 24.960 11.539 6.289 1.00 68.62 456 PRO A CA 1
ATOM 3484 C C . PRO A 1 456 ? 24.724 10.617 7.495 1.00 68.62 456 PRO A C 1
ATOM 3486 O O . PRO A 1 456 ? 23.583 10.340 7.866 1.00 68.62 456 PRO A O 1
ATOM 3489 N N . ASN A 1 457 ? 25.804 10.169 8.134 1.00 70.75 457 ASN A N 1
ATOM 3490 C CA . ASN A 1 457 ? 25.705 9.508 9.434 1.00 70.75 457 ASN A CA 1
ATOM 3491 C C . ASN A 1 457 ? 25.416 10.557 10.515 1.00 70.75 457 ASN A C 1
ATOM 3493 O O . ASN A 1 457 ? 26.095 11.581 10.573 1.00 70.75 457 ASN A O 1
ATOM 3497 N N . ILE A 1 458 ? 24.456 10.280 11.398 1.00 68.81 458 ILE A N 1
ATOM 3498 C CA . ILE A 1 458 ? 24.231 11.082 12.605 1.00 68.81 458 ILE A CA 1
ATOM 3499 C C . ILE A 1 458 ? 25.224 10.598 13.668 1.00 68.81 458 ILE A C 1
ATOM 3501 O O . ILE A 1 458 ? 25.135 9.460 14.124 1.00 68.81 458 ILE A O 1
ATOM 3505 N N . THR A 1 459 ? 26.195 11.436 14.027 1.00 72.25 459 THR A N 1
ATOM 3506 C CA . THR A 1 459 ? 27.290 11.100 14.960 1.00 72.25 459 THR A CA 1
ATOM 3507 C C . THR A 1 459 ? 27.070 11.636 16.377 1.00 72.25 459 THR A C 1
ATOM 3509 O O . THR A 1 459 ? 27.724 11.174 17.309 1.00 72.25 459 THR A O 1
ATOM 3512 N N . CYS A 1 460 ? 26.130 12.566 16.566 1.00 72.88 460 CYS A N 1
ATOM 3513 C CA . CYS A 1 460 ? 25.664 13.044 17.869 1.00 72.88 460 CYS A CA 1
ATOM 3514 C C . CYS A 1 460 ? 24.240 13.625 17.761 1.00 72.88 460 CYS A C 1
ATOM 3516 O O . CYS A 1 460 ? 23.665 13.651 16.673 1.00 72.88 460 CYS A O 1
ATOM 3518 N N . ASP A 1 461 ? 23.657 14.065 18.882 1.00 75.12 461 ASP A N 1
ATOM 3519 C CA . ASP A 1 461 ? 22.341 14.714 18.898 1.00 75.12 461 ASP A CA 1
ATOM 3520 C C . ASP A 1 461 ? 22.424 16.138 18.302 1.00 75.12 461 ASP A C 1
ATOM 3522 O O . ASP A 1 461 ? 22.982 17.035 18.945 1.00 75.12 461 ASP A O 1
ATOM 3526 N N . PRO A 1 462 ? 21.844 16.389 17.109 1.00 72.62 462 PRO A N 1
ATOM 3527 C CA . PRO A 1 462 ? 21.915 17.693 16.457 1.00 72.62 462 PRO A CA 1
ATOM 3528 C C . PRO A 1 462 ? 21.076 18.761 17.177 1.00 72.62 462 PRO A C 1
ATOM 3530 O O . PRO A 1 462 ? 21.163 19.939 16.834 1.00 72.62 462 PRO A O 1
ATOM 3533 N N . MET A 1 463 ? 20.257 18.386 18.166 1.00 77.38 463 MET A N 1
ATOM 3534 C CA . MET A 1 463 ? 19.415 19.307 18.933 1.00 77.38 463 MET A CA 1
ATOM 3535 C C . MET A 1 463 ? 19.996 19.682 20.296 1.00 77.38 463 MET A C 1
ATOM 3537 O O . MET A 1 463 ? 19.475 20.614 20.917 1.00 77.38 463 MET A O 1
ATOM 3541 N N . ALA A 1 464 ? 21.056 19.006 20.753 1.00 77.88 464 ALA A N 1
ATOM 3542 C CA . ALA A 1 464 ? 21.620 19.201 22.089 1.00 77.88 464 ALA A CA 1
ATOM 3543 C C . ALA A 1 464 ? 22.106 20.644 22.321 1.00 77.88 464 ALA A C 1
ATOM 3545 O O . ALA A 1 464 ? 21.838 21.213 23.375 1.00 77.88 464 ALA A O 1
ATOM 3546 N N . ASN A 1 465 ? 22.737 21.256 21.310 1.00 73.56 465 ASN A N 1
ATOM 3547 C CA . ASN A 1 465 ? 23.300 22.615 21.372 1.00 73.56 465 ASN A CA 1
ATOM 3548 C C . ASN A 1 465 ? 22.723 23.561 20.302 1.00 73.56 465 ASN A C 1
ATOM 3550 O O . ASN A 1 465 ? 23.331 24.573 19.950 1.00 73.56 465 ASN A O 1
ATOM 3554 N N . ALA A 1 466 ? 21.566 23.224 19.730 1.00 74.44 466 ALA A N 1
ATOM 3555 C CA . ALA A 1 466 ? 20.988 24.013 18.653 1.00 74.44 466 ALA A CA 1
ATOM 3556 C C . ALA A 1 466 ? 20.387 25.333 19.178 1.00 74.44 466 ALA A C 1
ATOM 3558 O O . ALA A 1 466 ? 19.584 25.292 20.112 1.00 74.44 466 ALA A O 1
ATOM 3559 N N . PRO A 1 467 ? 20.667 26.489 18.542 1.00 73.62 467 PRO A N 1
ATOM 3560 C CA . PRO A 1 467 ? 20.046 27.769 18.897 1.00 73.62 467 PRO A CA 1
ATOM 3561 C C . PRO A 1 467 ? 18.524 27.800 18.709 1.00 73.62 467 PRO A C 1
ATOM 3563 O O . PRO A 1 467 ? 17.868 28.693 19.238 1.00 73.62 467 PRO A O 1
ATOM 3566 N N . ARG A 1 468 ? 17.967 26.858 17.927 1.00 77.75 468 ARG A N 1
ATOM 3567 C CA . ARG A 1 468 ? 16.540 26.784 17.559 1.00 77.75 468 ARG A CA 1
ATOM 3568 C C . ARG A 1 468 ? 16.023 28.097 16.957 1.00 77.75 468 ARG A C 1
ATOM 3570 O O . ARG A 1 468 ? 14.871 28.474 17.151 1.00 77.75 468 ARG A O 1
ATOM 3577 N N . SER A 1 469 ? 16.887 28.800 16.225 1.00 81.06 469 SER A N 1
ATOM 3578 C CA . SER A 1 469 ? 16.518 29.975 15.435 1.00 81.06 469 SER A CA 1
ATOM 3579 C C . SER A 1 469 ? 16.186 29.565 14.002 1.00 81.06 469 SER A C 1
ATOM 3581 O O . SER A 1 469 ? 16.579 28.490 13.548 1.00 81.06 469 SER A O 1
ATOM 3583 N N . VAL A 1 470 ? 15.500 30.437 13.260 1.00 76.56 470 VAL A N 1
ATOM 3584 C CA . VAL A 1 470 ? 15.179 30.201 11.839 1.00 76.56 470 VAL A CA 1
ATOM 3585 C C . VAL A 1 470 ? 16.451 29.975 11.007 1.00 76.56 470 VAL A C 1
ATOM 3587 O O . VAL A 1 470 ? 16.448 29.179 10.075 1.00 76.56 470 VAL A O 1
ATOM 3590 N N . GLN A 1 471 ? 17.555 30.639 11.362 1.00 77.25 471 GLN A N 1
ATOM 3591 C CA . GLN A 1 471 ? 18.831 30.571 10.646 1.00 77.25 471 GLN A CA 1
ATOM 3592 C C . GLN A 1 471 ? 19.688 29.360 11.043 1.00 77.25 471 GLN A C 1
ATOM 3594 O O . GLN A 1 471 ? 20.515 28.916 10.250 1.00 77.25 471 GLN A O 1
ATOM 3599 N N . LYS A 1 472 ? 19.516 28.824 12.259 1.00 74.19 472 LYS A N 1
ATOM 3600 C CA . LYS A 1 472 ? 20.239 27.643 12.753 1.00 74.19 472 LYS A CA 1
ATOM 3601 C C . LYS A 1 472 ? 19.337 26.833 13.687 1.00 74.19 472 LYS A C 1
ATOM 3603 O O . LYS A 1 472 ? 19.426 26.925 14.914 1.00 74.19 472 LYS A O 1
ATOM 3608 N N . TRP A 1 473 ? 18.437 26.055 13.084 1.00 73.75 473 TRP A N 1
ATOM 3609 C CA . TRP A 1 473 ? 17.438 25.274 13.822 1.00 73.75 473 TRP A CA 1
ATOM 3610 C C . TRP A 1 473 ? 18.024 24.034 14.508 1.00 73.75 473 TRP A C 1
ATOM 3612 O O . TRP A 1 473 ? 17.569 23.656 15.585 1.00 73.75 473 TRP A O 1
ATOM 3622 N N . PHE A 1 474 ? 19.057 23.439 13.908 1.00 74.81 474 PHE A N 1
ATOM 3623 C CA . PHE A 1 474 ? 19.818 22.305 14.429 1.00 74.81 474 PHE A CA 1
ATOM 3624 C C . PHE A 1 474 ? 21.321 22.569 14.277 1.00 74.81 474 PHE A C 1
ATOM 3626 O O . PHE A 1 474 ? 21.736 23.432 13.495 1.00 74.81 474 PHE A O 1
ATOM 3633 N N . ASP A 1 475 ? 22.146 21.866 15.047 1.00 72.75 475 ASP A N 1
ATOM 3634 C CA . ASP A 1 475 ? 23.591 21.986 14.934 1.00 72.75 475 ASP A CA 1
ATOM 3635 C C . ASP A 1 475 ? 24.114 21.202 13.727 1.00 72.75 475 ASP A C 1
ATOM 3637 O O . ASP A 1 475 ? 23.890 20.001 13.592 1.00 72.75 475 ASP A O 1
ATOM 3641 N N . THR A 1 476 ? 24.814 21.910 12.844 1.00 71.38 476 THR A N 1
ATOM 3642 C CA . THR A 1 476 ? 25.473 21.351 11.663 1.00 71.38 476 THR A CA 1
ATOM 3643 C C . THR A 1 476 ? 26.926 20.985 11.936 1.00 71.38 476 THR A C 1
ATOM 3645 O O . THR A 1 476 ? 27.529 20.341 11.095 1.00 71.38 476 THR A O 1
ATOM 3648 N N . SER A 1 477 ? 27.497 21.353 13.092 1.00 65.75 477 SER A N 1
ATOM 3649 C CA . SER A 1 477 ? 28.857 20.948 13.483 1.00 65.75 477 SER A CA 1
ATOM 3650 C C . SER A 1 477 ? 29.138 19.429 13.423 1.00 65.75 477 SER A C 1
ATOM 3652 O O . SER A 1 477 ? 30.280 19.065 13.137 1.00 65.75 477 SER A O 1
ATOM 3654 N N . PRO A 1 478 ? 28.146 18.521 13.585 1.00 57.06 478 PRO A N 1
ATOM 3655 C CA . PRO A 1 478 ? 28.368 17.075 13.493 1.00 57.06 478 PRO A CA 1
ATOM 3656 C C . PRO A 1 478 ? 28.653 16.524 12.075 1.00 57.06 478 PRO A C 1
ATOM 3658 O O . PRO A 1 478 ? 28.758 15.308 11.910 1.00 57.06 478 PRO A O 1
ATOM 3661 N N . GLY A 1 479 ? 28.829 17.373 11.052 1.00 47.22 479 GLY A N 1
ATOM 3662 C CA . GLY A 1 479 ? 29.447 17.021 9.758 1.00 47.22 479 GLY A CA 1
ATOM 3663 C C . GLY A 1 479 ? 29.725 18.267 8.893 1.00 47.22 479 GLY A C 1
ATOM 3664 O O . GLY A 1 479 ? 29.025 19.253 9.077 1.00 47.22 479 GLY A O 1
ATOM 3665 N N . PRO A 1 480 ? 30.683 18.301 7.936 1.00 42.53 480 PRO A N 1
ATOM 3666 C CA . PRO A 1 480 ? 31.523 17.253 7.354 1.00 42.53 480 PRO A CA 1
ATOM 3667 C C . PRO A 1 480 ? 33.045 17.488 7.537 1.00 42.53 480 PRO A C 1
ATOM 3669 O O . PRO A 1 480 ? 33.836 16.936 6.777 1.00 42.53 480 PRO A O 1
ATOM 3672 N N . ASP A 1 481 ? 33.489 18.260 8.532 1.00 37.22 481 ASP A N 1
ATOM 3673 C CA . ASP A 1 481 ? 34.908 18.660 8.663 1.00 37.22 481 ASP A CA 1
ATOM 3674 C C . ASP A 1 481 ? 35.808 17.623 9.373 1.00 37.22 481 ASP A C 1
ATOM 3676 O O . ASP A 1 481 ? 36.865 17.945 9.910 1.00 37.22 481 ASP A O 1
ATOM 3680 N N . GLY A 1 482 ? 35.416 16.343 9.369 1.00 34.25 482 GLY A N 1
ATOM 3681 C CA . GLY A 1 482 ? 36.074 15.289 10.152 1.00 34.25 482 GLY A CA 1
ATOM 3682 C C . GLY A 1 482 ? 36.257 13.942 9.454 1.00 34.25 482 GLY A C 1
ATOM 3683 O O . GLY A 1 482 ? 36.383 12.928 10.136 1.00 34.25 482 GLY A O 1
ATOM 3684 N N . LEU A 1 483 ? 36.268 13.880 8.117 1.00 35.41 483 LEU A N 1
ATOM 3685 C CA . LEU A 1 483 ? 36.587 12.643 7.386 1.00 35.41 483 LEU A CA 1
ATOM 3686 C C . LEU A 1 483 ? 38.102 12.365 7.383 1.00 35.41 483 LEU A C 1
ATOM 3688 O O . LEU A 1 483 ? 38.765 12.407 6.351 1.00 35.41 483 LEU A O 1
ATOM 3692 N N . GLN A 1 484 ? 38.651 12.019 8.547 1.00 26.36 484 GLN A N 1
ATOM 3693 C CA . GLN A 1 484 ? 39.816 11.137 8.608 1.00 26.36 484 GLN A CA 1
ATOM 3694 C C . GLN A 1 484 ? 39.305 9.705 8.428 1.00 26.36 484 GLN A C 1
ATOM 3696 O O . GLN A 1 484 ? 38.511 9.202 9.223 1.00 26.36 484 GLN A O 1
ATOM 3701 N N . HIS A 1 485 ? 39.726 9.073 7.334 1.00 33.22 485 HIS A N 1
ATOM 3702 C CA . HIS A 1 485 ? 39.435 7.690 6.979 1.00 33.22 485 HIS A CA 1
ATOM 3703 C C . HIS A 1 485 ? 39.506 6.742 8.189 1.00 33.22 485 HIS A C 1
ATOM 3705 O O . HIS A 1 485 ? 40.588 6.408 8.665 1.00 33.22 485 HIS A O 1
ATOM 3711 N N . ARG A 1 486 ? 38.361 6.214 8.629 1.00 23.67 486 ARG A N 1
ATOM 3712 C CA . ARG A 1 486 ? 38.323 4.930 9.335 1.00 23.67 486 ARG A CA 1
ATOM 3713 C C . ARG A 1 486 ? 37.527 3.935 8.510 1.00 23.67 486 ARG A C 1
ATOM 3715 O O . ARG A 1 486 ? 36.306 4.000 8.414 1.00 23.67 486 ARG A O 1
ATOM 3722 N N . HIS A 1 487 ? 38.276 3.025 7.893 1.00 26.69 487 HIS A N 1
ATOM 3723 C CA . HIS A 1 487 ? 37.790 1.734 7.432 1.00 26.69 487 HIS A CA 1
ATOM 3724 C C . HIS A 1 487 ? 37.094 1.052 8.617 1.00 26.69 487 HIS A C 1
ATOM 3726 O O . HIS A 1 487 ? 37.757 0.640 9.565 1.00 26.69 487 HIS A O 1
ATOM 3732 N N . VAL A 1 488 ? 35.768 0.940 8.583 1.00 24.56 488 VAL A N 1
ATOM 3733 C CA . VAL A 1 488 ? 35.081 -0.071 9.388 1.00 24.56 488 VAL A CA 1
ATOM 3734 C C . VAL A 1 488 ? 35.013 -1.302 8.503 1.00 24.56 488 VAL A C 1
ATOM 3736 O O . VAL A 1 488 ? 34.173 -1.400 7.609 1.00 24.56 488 VAL A O 1
ATOM 3739 N N . ALA A 1 489 ? 35.977 -2.199 8.701 1.00 22.55 489 ALA A N 1
ATOM 3740 C CA . ALA A 1 489 ? 35.866 -3.563 8.225 1.00 22.55 489 ALA A CA 1
ATOM 3741 C C . ALA A 1 489 ? 34.590 -4.155 8.836 1.00 22.55 489 ALA A C 1
ATOM 3743 O O . ALA A 1 489 ? 34.451 -4.210 10.057 1.00 22.55 489 ALA A O 1
ATOM 3744 N N . LEU A 1 490 ? 33.644 -4.558 7.989 1.00 26.20 490 LEU A N 1
ATOM 3745 C CA . LEU A 1 490 ? 32.597 -5.476 8.411 1.00 26.20 490 LEU A CA 1
ATOM 3746 C C . LEU A 1 490 ? 33.291 -6.808 8.678 1.00 26.20 490 LEU A C 1
ATOM 3748 O O . LEU A 1 490 ? 33.702 -7.502 7.751 1.00 26.20 490 LEU A O 1
ATOM 3752 N N . GLN A 1 491 ? 33.485 -7.097 9.958 1.00 22.23 491 GLN A N 1
ATOM 3753 C CA . GLN A 1 491 ? 33.893 -8.403 10.432 1.00 22.23 491 GLN A CA 1
ATOM 3754 C C . GLN A 1 491 ? 32.785 -9.391 10.052 1.00 22.23 491 GLN A C 1
ATOM 3756 O O . GLN A 1 491 ? 31.610 -9.175 10.354 1.00 22.23 491 GLN A O 1
ATOM 3761 N N . GLU A 1 492 ? 33.162 -10.413 9.286 1.00 29.11 492 GLU A N 1
ATOM 3762 C CA . GLU A 1 492 ? 32.306 -11.538 8.932 1.00 29.11 492 GLU A CA 1
ATOM 3763 C C . GLU A 1 492 ? 31.900 -12.281 10.210 1.00 29.11 492 GLU A C 1
ATOM 3765 O O . GLU A 1 492 ? 32.614 -13.170 10.665 1.00 29.11 492 GLU A O 1
ATOM 3770 N N . ASP A 1 493 ? 30.740 -11.950 10.773 1.00 23.72 493 ASP A N 1
ATOM 3771 C CA . ASP A 1 493 ? 30.064 -12.855 11.695 1.00 23.72 493 ASP A CA 1
ATOM 3772 C C . ASP A 1 493 ? 29.223 -13.833 10.875 1.00 23.72 493 ASP A C 1
ATOM 3774 O O . ASP A 1 493 ? 28.220 -13.502 10.232 1.00 23.72 493 ASP A O 1
ATOM 3778 N N . GLY A 1 494 ? 29.730 -15.063 10.828 1.00 31.02 494 GLY A N 1
ATOM 3779 C CA . GLY A 1 494 ? 29.174 -16.165 10.073 1.00 31.02 494 GLY A CA 1
ATOM 3780 C C . GLY A 1 494 ? 27.773 -16.541 10.537 1.00 31.02 494 GLY A C 1
ATOM 3781 O O . GLY A 1 494 ? 27.589 -17.087 11.613 1.00 31.02 494 GLY A O 1
ATOM 3782 N N . HIS A 1 495 ? 26.807 -16.379 9.640 1.00 25.50 495 HIS A N 1
ATOM 3783 C CA . HIS A 1 495 ? 25.649 -17.263 9.541 1.00 25.50 495 HIS A CA 1
ATOM 3784 C C . HIS A 1 495 ? 25.345 -17.506 8.059 1.00 25.50 495 HIS A C 1
ATOM 3786 O O . HIS A 1 495 ? 24.393 -16.989 7.479 1.00 25.50 495 HIS A O 1
ATOM 3792 N N . ARG A 1 496 ? 26.197 -18.317 7.418 1.00 27.94 496 ARG A N 1
ATOM 3793 C CA . ARG A 1 496 ? 25.827 -19.049 6.201 1.00 27.94 496 ARG A CA 1
ATOM 3794 C C . ARG A 1 496 ? 25.036 -20.286 6.608 1.00 27.94 496 ARG A C 1
ATOM 3796 O O . ARG A 1 496 ? 25.586 -21.378 6.603 1.00 27.94 496 ARG A O 1
ATOM 3803 N N . GLU A 1 497 ? 23.752 -20.137 6.898 1.00 27.14 497 GLU A N 1
ATOM 3804 C CA . GLU A 1 497 ? 22.821 -21.264 6.821 1.00 27.14 497 GLU A CA 1
ATOM 3805 C C . GLU A 1 497 ? 21.465 -20.805 6.292 1.00 27.14 497 GLU A C 1
ATOM 3807 O O . GLU A 1 497 ? 20.860 -19.866 6.797 1.00 27.14 497 GLU A O 1
ATOM 3812 N N . GLY A 1 498 ? 20.997 -21.505 5.255 1.00 29.66 498 GLY A N 1
ATOM 3813 C CA . GLY A 1 498 ? 19.602 -21.471 4.831 1.00 29.66 498 GLY A CA 1
ATOM 3814 C C . GLY A 1 498 ? 19.303 -20.682 3.561 1.00 29.66 498 GLY A C 1
ATOM 3815 O O . GLY A 1 498 ? 18.484 -19.784 3.618 1.00 29.66 498 GLY A O 1
ATOM 3816 N N . LEU A 1 499 ? 19.914 -21.032 2.420 1.00 27.95 499 LEU A N 1
ATOM 3817 C CA . LEU A 1 499 ? 19.314 -20.895 1.071 1.00 27.95 499 LEU A CA 1
ATOM 3818 C C . LEU A 1 499 ? 20.168 -21.645 0.024 1.00 27.95 499 LEU A C 1
ATOM 3820 O O . LEU A 1 499 ? 20.621 -21.096 -0.970 1.00 27.95 499 LEU A O 1
ATOM 3824 N N . ALA A 1 500 ? 20.436 -22.928 0.281 1.00 27.73 500 ALA A N 1
ATOM 3825 C CA . ALA A 1 500 ? 21.010 -23.855 -0.702 1.00 27.73 500 ALA A CA 1
ATOM 3826 C C . ALA A 1 500 ? 20.709 -25.315 -0.320 1.00 27.73 500 ALA A C 1
ATOM 3828 O O . ALA A 1 500 ? 21.605 -26.146 -0.217 1.00 27.73 500 ALA A O 1
ATOM 3829 N N . ARG A 1 501 ? 19.441 -25.647 -0.052 1.00 27.56 501 ARG A N 1
ATOM 3830 C CA . ARG A 1 501 ? 18.984 -27.046 0.016 1.00 27.56 501 ARG A CA 1
ATOM 3831 C C . ARG A 1 501 ? 17.609 -27.159 -0.620 1.00 27.56 501 ARG A C 1
ATOM 3833 O O . ARG A 1 501 ? 16.586 -27.095 0.044 1.00 27.56 501 ARG A O 1
ATOM 3840 N N . GLY A 1 502 ? 17.622 -27.294 -1.938 1.00 28.11 502 GLY A N 1
ATOM 3841 C CA . GLY A 1 502 ? 16.425 -27.491 -2.745 1.00 28.11 502 GLY A CA 1
ATOM 3842 C C . GLY A 1 502 ? 16.735 -27.969 -4.157 1.00 28.11 502 GLY A C 1
ATOM 3843 O O . GLY A 1 502 ? 16.015 -27.597 -5.064 1.00 28.11 502 GLY A O 1
ATOM 3844 N N . ALA A 1 503 ? 17.821 -28.723 -4.362 1.00 30.55 503 ALA A N 1
ATOM 3845 C CA . ALA A 1 503 ? 18.093 -29.441 -5.612 1.00 30.55 503 ALA A CA 1
ATOM 3846 C C . ALA A 1 503 ? 19.334 -30.336 -5.450 1.00 30.55 503 ALA A C 1
ATOM 3848 O O . ALA A 1 503 ? 20.424 -29.953 -5.851 1.00 30.55 503 ALA A O 1
ATOM 3849 N N . ALA A 1 504 ? 19.188 -31.499 -4.813 1.00 27.64 504 ALA A N 1
ATOM 3850 C CA . ALA A 1 504 ? 20.063 -32.665 -5.015 1.00 27.64 504 ALA A CA 1
ATOM 3851 C C . ALA A 1 504 ? 19.569 -33.808 -4.123 1.00 27.64 504 ALA A C 1
ATOM 3853 O O . ALA A 1 504 ? 19.987 -33.963 -2.979 1.00 27.64 504 ALA A O 1
ATOM 3854 N N . GLY A 1 505 ? 18.637 -34.601 -4.641 1.00 23.28 505 GLY A N 1
ATOM 3855 C CA . GLY A 1 505 ? 18.085 -35.743 -3.928 1.00 23.28 505 GLY A CA 1
ATOM 3856 C C . GLY A 1 505 ? 17.593 -36.800 -4.897 1.00 23.28 505 GLY A C 1
ATOM 3857 O O . GLY A 1 505 ? 16.390 -36.954 -5.046 1.00 23.28 505 GLY A O 1
ATOM 3858 N N . ARG A 1 506 ? 18.527 -37.476 -5.577 1.00 26.95 506 ARG A N 1
ATOM 3859 C CA . ARG A 1 506 ? 18.458 -38.880 -6.034 1.00 26.95 506 ARG A CA 1
ATOM 3860 C C . ARG A 1 506 ? 19.559 -39.120 -7.060 1.00 26.95 506 ARG A C 1
ATOM 3862 O O . ARG A 1 506 ? 19.421 -38.721 -8.205 1.00 26.95 506 ARG A O 1
ATOM 3869 N N . LEU A 1 507 ? 20.616 -39.807 -6.645 1.00 25.80 507 LEU A N 1
ATOM 3870 C CA . LEU A 1 507 ? 21.236 -40.876 -7.427 1.00 25.80 507 LEU A CA 1
ATOM 3871 C C . LEU A 1 507 ? 22.138 -41.683 -6.492 1.00 25.80 507 LEU A C 1
ATOM 3873 O O . LEU A 1 507 ? 22.955 -41.147 -5.745 1.00 25.80 507 LEU A O 1
ATOM 3877 N N . GLN A 1 508 ? 21.852 -42.978 -6.451 1.00 26.30 508 GLN A N 1
ATOM 3878 C CA . GLN A 1 508 ? 22.450 -43.958 -5.564 1.00 26.30 508 GLN A CA 1
ATOM 3879 C C . GLN A 1 508 ? 23.902 -44.257 -5.952 1.00 26.30 508 GLN A C 1
ATOM 3881 O O . GLN A 1 508 ? 24.241 -44.367 -7.124 1.00 26.30 508 GLN A O 1
ATOM 3886 N N . ARG A 1 509 ? 24.710 -44.408 -4.897 1.00 24.31 509 ARG A N 1
ATOM 3887 C CA . ARG A 1 509 ? 25.819 -45.354 -4.690 1.00 24.31 509 ARG A CA 1
ATOM 3888 C C . ARG A 1 509 ? 26.288 -46.149 -5.916 1.00 24.31 509 ARG A C 1
ATOM 3890 O O . ARG A 1 509 ? 25.537 -46.972 -6.417 1.00 24.31 509 ARG A O 1
ATOM 3897 N N . LEU A 1 510 ? 27.585 -46.042 -6.206 1.00 25.33 510 LEU A N 1
ATOM 3898 C CA . LEU A 1 510 ? 28.552 -47.153 -6.257 1.00 25.33 510 LEU A CA 1
ATOM 3899 C C . LEU A 1 510 ? 29.972 -46.546 -6.324 1.00 25.33 510 LEU A C 1
ATOM 3901 O O . LEU A 1 510 ? 30.288 -45.796 -7.240 1.00 25.33 510 LEU A O 1
ATOM 3905 N N . GLN A 1 511 ? 30.811 -46.820 -5.317 1.00 23.73 511 GLN A N 1
ATOM 3906 C CA . GLN A 1 511 ? 32.272 -46.640 -5.403 1.00 23.73 511 GLN A CA 1
ATOM 3907 C C . GLN A 1 511 ? 32.883 -47.862 -6.133 1.00 23.73 511 GLN A C 1
ATOM 3909 O O . GLN A 1 511 ? 32.224 -48.904 -6.165 1.00 23.73 511 GLN A O 1
ATOM 3914 N N . PRO A 1 512 ? 34.127 -47.799 -6.661 1.00 29.52 512 PRO A N 1
ATOM 3915 C CA . PRO A 1 512 ? 35.296 -47.990 -5.790 1.00 29.52 512 PRO A CA 1
ATOM 3916 C C . PRO A 1 512 ? 36.551 -47.147 -6.121 1.00 29.52 512 PRO A C 1
ATOM 3918 O O . PRO A 1 512 ? 36.894 -46.909 -7.269 1.00 29.52 512 PRO A O 1
ATOM 3921 N N . ARG A 1 513 ? 37.257 -46.821 -5.028 1.00 25.11 513 ARG A N 1
ATOM 3922 C CA . ARG A 1 513 ? 38.716 -46.851 -4.776 1.00 25.11 513 ARG A CA 1
ATOM 3923 C C . ARG A 1 513 ? 39.719 -46.041 -5.627 1.00 25.11 513 ARG A C 1
ATOM 3925 O O . ARG A 1 513 ? 39.752 -46.039 -6.846 1.00 25.11 513 ARG A O 1
ATOM 3932 N N . ALA A 1 514 ? 40.608 -45.422 -4.850 1.00 25.05 514 ALA A N 1
ATOM 3933 C CA . ALA A 1 514 ? 41.775 -44.611 -5.170 1.00 25.05 514 ALA A CA 1
ATOM 3934 C C . ALA A 1 514 ? 42.860 -45.293 -6.021 1.00 25.05 514 ALA A C 1
ATOM 3936 O O . ALA A 1 514 ? 43.074 -46.489 -5.873 1.00 25.05 514 ALA A O 1
ATOM 3937 N N . PHE A 1 515 ? 43.656 -44.484 -6.739 1.00 24.20 515 PHE A N 1
ATOM 3938 C CA . PHE A 1 515 ? 45.126 -44.519 -6.667 1.00 24.20 515 PHE A CA 1
ATOM 3939 C C . PHE A 1 515 ? 45.759 -43.216 -7.210 1.00 24.20 515 PHE A C 1
ATOM 3941 O O . PHE A 1 515 ? 45.308 -42.637 -8.195 1.00 24.20 515 PHE A O 1
ATOM 3948 N N . ARG A 1 516 ? 46.807 -42.746 -6.522 1.00 25.14 516 ARG A N 1
ATOM 3949 C CA . ARG A 1 516 ? 47.726 -41.647 -6.885 1.00 25.14 516 ARG A CA 1
ATOM 3950 C C . ARG A 1 516 ? 48.726 -42.141 -7.947 1.00 25.14 516 ARG A C 1
ATOM 3952 O O . ARG A 1 516 ? 49.303 -43.191 -7.707 1.00 25.14 516 ARG A O 1
ATOM 3959 N N . GLN A 1 517 ? 49.057 -41.339 -8.970 1.00 25.69 517 GLN A N 1
ATOM 3960 C CA . GLN A 1 517 ? 50.428 -40.835 -9.241 1.00 25.69 517 GLN A CA 1
ATOM 3961 C C . GLN A 1 517 ? 50.604 -40.122 -10.606 1.00 25.69 517 GLN A C 1
ATOM 3963 O O . GLN A 1 517 ? 50.224 -40.602 -11.662 1.00 25.69 517 GLN A O 1
ATOM 3968 N N . SER A 1 518 ? 51.217 -38.939 -10.496 1.00 25.56 518 SER A N 1
ATOM 3969 C CA . SER A 1 518 ? 52.173 -38.210 -11.352 1.00 25.56 518 SER A CA 1
ATOM 3970 C C . SER A 1 518 ? 52.389 -38.472 -12.865 1.00 25.56 518 SER A C 1
ATOM 3972 O O . SER A 1 518 ? 52.884 -39.514 -13.266 1.00 25.56 518 SER A O 1
ATOM 3974 N N . ARG A 1 519 ? 52.354 -37.329 -13.582 1.00 27.12 519 ARG A N 1
ATOM 3975 C CA . ARG A 1 519 ? 53.353 -36.745 -14.523 1.00 27.12 519 ARG A CA 1
ATOM 3976 C C . ARG A 1 519 ? 53.545 -37.284 -15.965 1.00 27.12 519 ARG A C 1
ATOM 3978 O O . ARG A 1 519 ? 54.019 -38.386 -16.178 1.00 27.12 519 ARG A O 1
ATOM 3985 N N . ARG A 1 520 ? 53.495 -36.278 -16.868 1.00 26.95 520 ARG A N 1
ATOM 3986 C CA . ARG A 1 520 ? 54.243 -36.017 -18.132 1.00 26.95 520 ARG A CA 1
ATOM 3987 C C . ARG A 1 520 ? 53.705 -36.583 -19.462 1.00 26.95 520 ARG A C 1
ATOM 3989 O O . ARG A 1 520 ? 53.519 -37.776 -19.608 1.00 26.95 520 ARG A O 1
ATOM 3996 N N . GLY A 1 521 ? 53.644 -35.688 -20.466 1.00 25.86 521 GLY A N 1
ATOM 3997 C CA . GLY A 1 521 ? 53.831 -36.010 -21.894 1.00 25.86 521 GLY A CA 1
ATOM 3998 C C . GLY A 1 521 ? 52.737 -35.526 -22.864 1.00 25.86 521 GLY A C 1
ATOM 3999 O O . GLY A 1 521 ? 51.701 -36.159 -22.983 1.00 25.86 521 GLY A O 1
ATOM 4000 N N . ARG A 1 522 ? 52.987 -34.423 -23.589 1.00 27.30 522 ARG A N 1
ATOM 4001 C CA . ARG A 1 522 ? 52.310 -34.007 -24.852 1.00 27.30 522 ARG A CA 1
ATOM 4002 C C . ARG A 1 522 ? 52.795 -34.889 -26.042 1.00 27.30 522 ARG A C 1
ATOM 4004 O O . ARG A 1 522 ? 53.787 -35.583 -25.846 1.00 27.30 522 ARG A O 1
ATOM 4011 N N . PRO A 1 523 ? 52.389 -34.649 -27.314 1.00 41.72 523 PRO A N 1
ATOM 4012 C CA . PRO A 1 523 ? 51.053 -34.520 -27.928 1.00 41.72 523 PRO A CA 1
ATOM 4013 C C . PRO A 1 523 ? 50.900 -35.439 -29.180 1.00 41.72 523 PRO A C 1
ATOM 4015 O O . PRO A 1 523 ? 51.885 -35.956 -29.697 1.00 41.72 523 PRO A O 1
ATOM 4018 N N . GLY A 1 524 ? 49.696 -35.580 -29.755 1.00 26.16 524 GLY A N 1
ATOM 4019 C CA . GLY A 1 524 ? 49.516 -36.301 -31.029 1.00 26.16 524 GLY A CA 1
ATOM 4020 C C . GLY A 1 524 ? 48.193 -36.004 -31.740 1.00 26.16 524 GLY A C 1
ATOM 4021 O O . GLY A 1 524 ? 47.130 -36.086 -31.138 1.00 26.16 524 GLY A O 1
ATOM 4022 N N . ARG A 1 525 ? 48.294 -35.618 -33.018 1.00 28.34 525 ARG A N 1
ATOM 4023 C CA . ARG A 1 525 ? 47.222 -35.287 -33.977 1.00 28.34 525 ARG A CA 1
ATOM 4024 C C . ARG A 1 525 ? 46.388 -36.515 -34.376 1.00 28.34 525 ARG A C 1
ATOM 4026 O O . ARG A 1 525 ? 46.920 -37.615 -34.431 1.00 28.34 525 ARG A O 1
ATOM 4033 N N . GLY A 1 526 ? 45.150 -36.284 -34.820 1.00 26.53 526 GLY A N 1
ATOM 4034 C CA . GLY A 1 526 ? 44.374 -37.262 -35.589 1.00 26.53 526 GLY A CA 1
ATOM 4035 C C . GLY A 1 526 ? 43.031 -36.710 -36.067 1.00 26.53 526 GLY A C 1
ATOM 4036 O O . GLY A 1 526 ? 42.052 -36.736 -35.333 1.00 26.53 526 GLY A O 1
ATOM 4037 N N . GLN A 1 527 ? 43.004 -36.186 -37.294 1.00 27.97 527 GLN A N 1
ATOM 4038 C CA . GLN A 1 527 ? 41.786 -35.957 -38.077 1.00 27.97 527 GLN A CA 1
ATOM 4039 C C . GLN A 1 527 ? 41.191 -37.306 -38.496 1.00 27.97 527 GLN A C 1
ATOM 4041 O O . GLN A 1 527 ? 41.950 -38.169 -38.917 1.00 27.97 527 GLN A O 1
ATOM 4046 N N . HIS A 1 528 ? 39.862 -37.445 -38.515 1.00 28.20 528 HIS A N 1
ATOM 4047 C CA . HIS A 1 528 ? 39.190 -38.314 -39.484 1.00 28.20 528 HIS A CA 1
ATOM 4048 C C . HIS A 1 528 ? 37.773 -37.815 -39.798 1.00 28.20 528 HIS A C 1
ATOM 4050 O O . HIS A 1 528 ? 36.936 -37.637 -38.916 1.00 28.20 528 HIS A O 1
ATOM 4056 N N . ARG A 1 529 ? 37.550 -37.581 -41.096 1.00 27.05 529 ARG A N 1
ATOM 4057 C CA . ARG A 1 529 ? 36.252 -37.495 -41.773 1.00 27.05 529 ARG A CA 1
ATOM 4058 C C . ARG A 1 529 ? 35.598 -38.879 -41.818 1.00 27.05 529 ARG A C 1
ATOM 4060 O O . ARG A 1 529 ? 36.306 -39.859 -42.040 1.00 27.05 529 ARG A O 1
ATOM 4067 N N . ALA A 1 530 ? 34.269 -38.916 -41.784 1.00 29.70 530 ALA A N 1
ATOM 4068 C CA . ALA A 1 530 ? 33.479 -39.939 -42.464 1.00 29.70 530 ALA A CA 1
ATOM 4069 C C . ALA A 1 530 ? 32.116 -39.359 -42.884 1.00 29.70 530 ALA A C 1
ATOM 4071 O O . ALA A 1 530 ? 31.298 -38.987 -42.046 1.00 29.70 530 ALA A O 1
ATOM 4072 N N . ASP A 1 531 ? 31.927 -39.266 -44.201 1.00 28.19 531 ASP A N 1
ATOM 4073 C CA . ASP A 1 531 ? 30.635 -39.245 -44.888 1.00 28.19 531 ASP A CA 1
ATOM 4074 C C . ASP A 1 531 ? 29.862 -40.546 -44.622 1.00 28.19 531 ASP A C 1
ATOM 4076 O O . ASP A 1 531 ? 30.494 -41.585 -44.442 1.00 28.19 531 ASP A O 1
ATOM 4080 N N . LEU A 1 532 ? 28.523 -40.509 -44.720 1.00 28.78 532 LEU A N 1
ATOM 4081 C CA . LEU A 1 532 ? 27.716 -41.475 -45.493 1.00 28.78 532 LEU A CA 1
ATOM 4082 C C . LEU A 1 532 ? 26.208 -41.120 -45.491 1.00 28.78 532 LEU A C 1
ATOM 4084 O O . LEU A 1 532 ? 25.521 -41.182 -44.479 1.00 28.78 532 LEU A O 1
ATOM 4088 N N . ARG A 1 533 ? 25.728 -40.773 -46.693 1.00 27.36 533 ARG A N 1
ATOM 4089 C CA . ARG A 1 533 ? 24.499 -41.225 -47.391 1.00 27.36 533 ARG A CA 1
ATOM 4090 C C . ARG A 1 533 ? 23.184 -41.417 -46.603 1.00 27.36 533 ARG A C 1
ATOM 4092 O O . ARG A 1 533 ? 22.962 -42.427 -45.959 1.00 27.36 533 ARG A O 1
ATOM 4099 N N . GLY A 1 534 ? 22.239 -40.515 -46.884 1.00 24.98 534 GLY A N 1
ATOM 4100 C CA . GLY A 1 534 ? 21.087 -40.759 -47.770 1.00 24.98 534 GLY A CA 1
ATOM 4101 C C . GLY A 1 534 ? 20.072 -41.861 -47.429 1.00 24.98 534 GLY A C 1
ATOM 4102 O O . GLY A 1 534 ? 20.357 -43.032 -47.615 1.00 24.98 534 GLY A O 1
ATOM 4103 N N . HIS A 1 535 ? 18.819 -41.459 -47.179 1.00 29.17 535 HIS A N 1
ATOM 4104 C CA . HIS A 1 535 ? 17.643 -42.129 -47.749 1.00 29.17 535 HIS A CA 1
ATOM 4105 C C . HIS A 1 535 ? 16.449 -41.166 -47.881 1.00 29.17 535 HIS A C 1
ATOM 4107 O O . HIS A 1 535 ? 16.033 -40.511 -46.930 1.00 29.17 535 HIS A O 1
ATOM 4113 N N . ARG A 1 536 ? 15.916 -41.084 -49.108 1.00 26.98 536 ARG A N 1
ATOM 4114 C CA . ARG A 1 536 ? 14.629 -40.473 -49.476 1.00 26.98 536 ARG A CA 1
ATOM 4115 C C . ARG A 1 536 ? 13.493 -41.449 -49.160 1.00 26.98 536 ARG A C 1
ATOM 4117 O O . ARG A 1 536 ? 13.608 -42.612 -49.535 1.00 26.98 536 ARG A O 1
ATOM 4124 N N . VAL A 1 537 ? 12.360 -40.944 -48.670 1.00 28.97 537 VAL A N 1
ATOM 4125 C CA . VAL A 1 537 ? 11.032 -41.547 -48.890 1.00 28.97 537 VAL A CA 1
ATOM 4126 C C . VAL A 1 537 ? 10.042 -40.448 -49.296 1.00 28.97 537 VAL A C 1
ATOM 4128 O O . VAL A 1 537 ? 10.124 -39.307 -48.848 1.00 28.97 537 VAL A O 1
ATOM 4131 N N . ARG A 1 538 ? 9.187 -40.803 -50.258 1.00 27.58 538 ARG A N 1
ATOM 4132 C CA . ARG A 1 538 ? 8.274 -39.979 -51.057 1.00 27.58 538 ARG A CA 1
ATOM 4133 C C . ARG A 1 538 ? 6.921 -39.713 -50.374 1.00 27.58 538 ARG A C 1
ATOM 4135 O O . ARG A 1 538 ? 6.418 -40.562 -49.657 1.00 27.58 538 ARG A O 1
ATOM 4142 N N . GLN A 1 539 ? 6.330 -38.588 -50.799 1.00 26.58 539 GLN A N 1
ATOM 4143 C CA . GLN A 1 539 ? 4.914 -38.336 -51.144 1.00 26.58 539 GLN A CA 1
ATOM 4144 C C . GLN A 1 539 ? 3.804 -38.597 -50.106 1.00 26.58 539 GLN A C 1
ATOM 4146 O O . GLN A 1 539 ? 3.468 -39.732 -49.810 1.00 26.58 539 GLN A O 1
ATOM 4151 N N . HIS A 1 540 ? 3.042 -37.541 -49.792 1.00 26.84 540 HIS A N 1
ATOM 4152 C CA . HIS A 1 540 ? 1.748 -37.339 -50.459 1.00 26.84 540 HIS A CA 1
ATOM 4153 C C . HIS A 1 540 ? 1.295 -35.870 -50.421 1.00 26.84 540 HIS A C 1
ATOM 4155 O O . HIS A 1 540 ? 1.209 -35.239 -49.373 1.00 26.84 540 HIS A O 1
ATOM 4161 N N . GLN A 1 541 ? 1.004 -35.341 -51.610 1.00 26.98 541 GLN A N 1
ATOM 4162 C CA . GLN A 1 541 ? 0.255 -34.108 -51.840 1.00 26.98 541 GLN A CA 1
ATOM 4163 C C . GLN A 1 541 ? -1.241 -34.361 -51.612 1.00 26.98 541 GLN A C 1
ATOM 4165 O O . GLN A 1 541 ? -1.765 -35.357 -52.112 1.00 26.98 541 GLN A O 1
ATOM 4170 N N . ARG A 1 542 ? -1.951 -33.392 -51.026 1.00 26.03 542 ARG A N 1
ATOM 4171 C CA . ARG A 1 542 ? -3.300 -33.024 -51.481 1.00 26.03 542 ARG A CA 1
ATOM 4172 C C . ARG A 1 542 ? -3.427 -31.502 -51.537 1.00 26.03 542 ARG A C 1
ATOM 4174 O O . ARG A 1 542 ? -3.055 -30.797 -50.605 1.00 26.03 542 ARG A O 1
ATOM 4181 N N . ARG A 1 543 ? -3.875 -31.038 -52.705 1.00 26.52 543 ARG A N 1
ATOM 4182 C CA . ARG A 1 543 ? -4.146 -29.649 -53.084 1.00 26.52 543 ARG A CA 1
ATOM 4183 C C . ARG A 1 543 ? -5.502 -29.177 -52.539 1.00 26.52 543 ARG A C 1
ATOM 4185 O O . ARG A 1 543 ? -6.351 -29.988 -52.190 1.00 26.52 543 ARG A O 1
ATOM 4192 N N . ALA A 1 544 ? -5.618 -27.849 -52.535 1.00 28.41 544 ALA A N 1
ATOM 4193 C CA . ALA A 1 544 ? -6.707 -26.947 -52.151 1.00 28.41 544 ALA A CA 1
ATOM 4194 C C . ALA A 1 544 ? -8.074 -27.200 -52.848 1.00 28.41 544 ALA A C 1
ATOM 4196 O O . ALA A 1 544 ? -8.174 -28.102 -53.680 1.00 28.41 544 ALA A O 1
ATOM 4197 N N . PRO A 1 545 ? -9.115 -26.388 -52.554 1.00 36.31 545 PRO A N 1
ATOM 4198 C CA . PRO A 1 545 ? -9.206 -25.079 -53.214 1.00 36.31 545 PRO A CA 1
ATOM 4199 C C . PRO A 1 545 ? -9.626 -23.903 -52.312 1.00 36.31 545 PRO A C 1
ATOM 4201 O O . PRO A 1 545 ? -10.215 -24.057 -51.246 1.00 36.31 545 PRO A O 1
ATOM 4204 N N . ALA A 1 546 ? -9.299 -22.710 -52.805 1.00 26.80 546 ALA A N 1
ATOM 4205 C CA . ALA A 1 546 ? -9.770 -21.411 -52.349 1.00 26.80 546 ALA A CA 1
ATOM 4206 C C . ALA A 1 546 ? -11.179 -21.102 -52.888 1.00 26.80 546 ALA A C 1
ATOM 4208 O O . ALA A 1 546 ? -11.507 -21.523 -53.996 1.00 26.80 546 ALA A O 1
ATOM 4209 N N . ALA A 1 547 ? -11.948 -20.279 -52.170 1.00 25.86 547 ALA A N 1
ATOM 4210 C CA . ALA A 1 547 ? -12.963 -19.402 -52.757 1.00 25.86 547 ALA A CA 1
ATOM 4211 C C . ALA A 1 547 ? -13.258 -18.216 -51.821 1.00 25.86 547 ALA A C 1
ATOM 4213 O O . ALA A 1 547 ? -13.375 -18.371 -50.608 1.00 25.86 547 ALA A O 1
ATOM 4214 N N . ALA A 1 548 ? -13.325 -17.033 -52.425 1.00 27.05 548 ALA A N 1
ATOM 4215 C CA . ALA A 1 548 ? -13.575 -15.731 -51.827 1.00 27.05 548 ALA A CA 1
ATOM 4216 C C . ALA A 1 548 ? -15.067 -15.486 -51.528 1.00 27.05 548 ALA A C 1
ATOM 4218 O O . ALA A 1 548 ? -15.933 -16.110 -52.136 1.00 27.05 548 ALA A O 1
ATOM 4219 N N . GLY A 1 549 ? -15.360 -14.500 -50.670 1.00 24.20 549 GLY A N 1
ATOM 4220 C CA . GLY A 1 549 ? -16.693 -13.896 -50.573 1.00 24.20 549 GLY A CA 1
ATOM 4221 C C . GLY A 1 549 ? -16.948 -13.116 -49.280 1.00 24.20 549 GLY A C 1
ATOM 4222 O O . GLY A 1 549 ? -17.392 -13.681 -48.290 1.00 24.20 549 GLY A O 1
ATOM 4223 N N . SER A 1 550 ? -16.717 -11.803 -49.295 1.00 25.17 550 SER A N 1
ATOM 4224 C CA . SER A 1 550 ? -17.496 -10.832 -48.497 1.00 25.17 550 SER A CA 1
ATOM 4225 C C . SER A 1 550 ? -18.668 -10.355 -49.377 1.00 25.17 550 SER A C 1
ATOM 4227 O O . SER A 1 550 ? -18.466 -10.320 -50.594 1.00 25.17 550 SER A O 1
ATOM 4229 N N . PRO A 1 551 ? -19.865 -9.993 -48.850 1.00 34.59 551 PRO A N 1
ATOM 4230 C CA . PRO A 1 551 ? -20.031 -8.705 -48.151 1.00 34.59 551 PRO A CA 1
ATOM 4231 C C . PRO A 1 551 ? -21.142 -8.613 -47.061 1.00 34.59 551 PRO A C 1
ATOM 4233 O O . PRO A 1 551 ? -22.078 -9.398 -47.014 1.00 34.59 551 PRO A O 1
ATOM 4236 N N . ASN A 1 552 ? -21.018 -7.574 -46.218 1.00 26.00 552 ASN A N 1
ATOM 4237 C CA . ASN A 1 552 ? -22.035 -6.752 -45.519 1.00 26.00 552 ASN A CA 1
ATOM 4238 C C . ASN A 1 552 ? -23.442 -7.292 -45.155 1.00 26.00 552 ASN A C 1
ATOM 4240 O O . ASN A 1 552 ? -24.236 -7.602 -46.037 1.00 26.00 552 ASN A O 1
ATOM 4244 N N . ARG A 1 553 ? -23.814 -7.112 -43.869 1.00 26.27 553 ARG A N 1
ATOM 4245 C CA . ARG A 1 553 ? -25.062 -6.485 -43.327 1.00 26.27 553 ARG A CA 1
ATOM 4246 C C . ARG A 1 553 ? -25.017 -6.570 -41.784 1.00 26.27 553 ARG A C 1
ATOM 4248 O O . ARG A 1 553 ? -24.906 -7.661 -41.250 1.00 26.27 553 ARG A O 1
ATOM 4255 N N . SER A 1 554 ? -24.811 -5.469 -41.056 1.00 25.92 554 SER A N 1
ATOM 4256 C CA . SER A 1 554 ? -25.799 -4.491 -40.536 1.00 25.92 554 SER A CA 1
ATOM 4257 C C . SER A 1 554 ? -26.427 -4.875 -39.175 1.00 25.92 554 SER A C 1
ATOM 4259 O O . SER A 1 554 ? -26.551 -6.058 -38.874 1.00 25.92 554 SER A O 1
ATOM 4261 N N . PRO A 1 555 ? -26.762 -3.880 -38.324 1.00 28.47 555 PRO A N 1
ATOM 4262 C CA . PRO A 1 555 ? -26.849 -4.015 -36.868 1.00 28.47 555 PRO A CA 1
ATOM 4263 C C . PRO A 1 555 ? -28.269 -4.314 -36.368 1.00 28.47 555 PRO A C 1
ATOM 4265 O O . PRO A 1 555 ? -29.254 -3.932 -36.998 1.00 28.47 555 PRO A O 1
ATOM 4268 N N . PHE A 1 556 ? -28.376 -4.938 -35.192 1.00 25.00 556 PHE A N 1
ATOM 4269 C CA . PHE A 1 556 ? -29.656 -5.105 -34.506 1.00 25.00 556 PHE A CA 1
ATOM 4270 C C . PHE A 1 556 ? -30.060 -3.825 -33.765 1.00 25.00 556 PHE A C 1
ATOM 4272 O O . PHE A 1 556 ? -29.391 -3.361 -32.843 1.00 25.00 556 PHE A O 1
ATOM 4279 N N . LEU A 1 557 ? -31.190 -3.292 -34.217 1.00 21.75 557 LEU A N 1
ATOM 4280 C CA . LEU A 1 557 ? -32.026 -2.270 -33.609 1.00 21.75 557 LEU A CA 1
ATOM 4281 C C . LEU A 1 557 ? -33.027 -2.974 -32.672 1.00 21.75 557 LEU A C 1
ATOM 4283 O O . LEU A 1 557 ? -33.655 -3.948 -33.084 1.00 21.75 557 LEU A O 1
ATOM 4287 N N . VAL A 1 558 ? -33.238 -2.460 -31.461 1.00 24.17 558 VAL A N 1
ATOM 4288 C CA . VAL A 1 558 ? -34.486 -2.670 -30.707 1.00 24.17 558 VAL A CA 1
ATOM 4289 C C . VAL A 1 558 ? -35.017 -1.289 -30.345 1.00 24.17 558 VAL A C 1
ATOM 4291 O O . VAL A 1 558 ? -34.296 -0.468 -29.780 1.00 24.17 558 VAL A O 1
ATOM 4294 N N . LEU A 1 559 ? -36.260 -1.022 -30.740 1.00 21.86 559 LEU A N 1
ATOM 4295 C CA . LEU A 1 559 ? -36.945 0.260 -30.633 1.00 21.86 559 LEU A CA 1
ATOM 4296 C C . LEU A 1 559 ? -38.277 0.075 -29.883 1.00 21.86 559 LEU A C 1
ATOM 4298 O O . LEU A 1 559 ? -38.975 -0.904 -30.135 1.00 21.86 559 LEU A O 1
ATOM 4302 N N . ASN A 1 560 ? -38.636 1.112 -29.108 1.00 23.38 560 ASN A N 1
ATOM 4303 C CA . ASN A 1 560 ? -39.982 1.551 -28.677 1.00 23.38 560 ASN A CA 1
ATOM 4304 C C . ASN A 1 560 ? -40.717 0.765 -27.573 1.00 23.38 560 ASN A C 1
ATOM 4306 O O . ASN A 1 560 ? -40.672 -0.452 -27.538 1.00 23.38 560 ASN A O 1
ATOM 4310 N N . ALA A 1 561 ? -41.496 1.370 -26.663 1.00 24.14 561 ALA A N 1
ATOM 4311 C CA . ALA A 1 561 ? -41.892 2.754 -26.306 1.00 24.14 561 ALA A CA 1
ATOM 4312 C C . ALA A 1 561 ? -42.565 2.660 -24.889 1.00 24.14 561 ALA A C 1
ATOM 4314 O O . ALA A 1 561 ? -42.726 1.552 -24.398 1.00 24.14 561 ALA A O 1
ATOM 4315 N N . ALA A 1 562 ? -43.001 3.671 -24.122 1.00 24.12 562 ALA A N 1
ATOM 4316 C CA . ALA A 1 562 ? -43.490 5.015 -24.408 1.00 24.12 562 ALA A CA 1
ATOM 4317 C C . ALA A 1 562 ? -43.601 5.884 -23.122 1.00 24.12 562 ALA A C 1
ATOM 4319 O O . ALA A 1 562 ? -43.921 5.381 -22.052 1.00 24.12 562 ALA A O 1
ATOM 4320 N N . ARG A 1 563 ? -43.425 7.203 -23.318 1.00 23.53 563 ARG A N 1
ATOM 4321 C CA . ARG A 1 563 ? -44.168 8.372 -22.776 1.00 23.53 563 ARG A CA 1
ATOM 4322 C C . ARG A 1 563 ? -44.546 8.467 -21.281 1.00 23.53 563 ARG A C 1
ATOM 4324 O O . ARG A 1 563 ? -45.477 7.814 -20.842 1.00 23.53 563 ARG A O 1
ATOM 4331 N N . SER A 1 564 ? -44.087 9.558 -20.650 1.00 22.95 564 SER A N 1
ATOM 4332 C CA . SER A 1 564 ? -44.943 10.736 -20.374 1.00 22.95 564 SER A CA 1
ATOM 4333 C C . SER A 1 564 ? -44.129 11.948 -19.880 1.00 22.95 564 SER A C 1
ATOM 4335 O O . SER A 1 564 ? -43.341 11.841 -18.947 1.00 22.95 564 SER A O 1
ATOM 4337 N N . ALA A 1 565 ? -44.365 13.103 -20.497 1.00 22.22 565 ALA A N 1
ATOM 4338 C CA . ALA A 1 565 ? -44.084 14.468 -20.022 1.00 22.22 565 ALA A CA 1
ATOM 4339 C C . ALA A 1 565 ? -45.415 15.262 -20.178 1.00 22.22 565 ALA A C 1
ATOM 4341 O O . ALA A 1 565 ? -46.380 14.633 -20.628 1.00 22.22 565 ALA A O 1
ATOM 4342 N N . PRO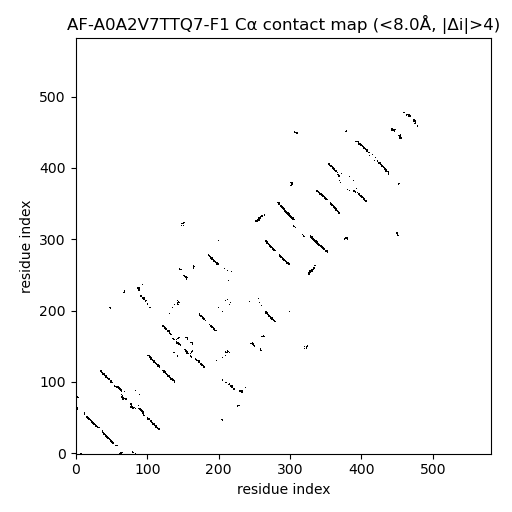 A 1 566 ? -45.528 16.602 -19.993 1.00 48.94 566 PRO A N 1
ATOM 4343 C CA . PRO A 1 566 ? -44.621 17.607 -19.404 1.00 48.94 566 PRO A CA 1
ATOM 4344 C C . PRO A 1 566 ? -45.332 18.694 -18.532 1.00 48.94 566 PRO A C 1
ATOM 4346 O O . PRO A 1 566 ? -46.554 18.770 -18.496 1.00 48.94 566 PRO A O 1
ATOM 4349 N N . HIS A 1 567 ? -44.546 19.589 -17.904 1.00 26.39 567 HIS A N 1
ATOM 4350 C CA . HIS A 1 567 ? -44.714 21.065 -17.728 1.00 26.39 567 HIS A CA 1
ATOM 4351 C C . HIS A 1 567 ? -43.990 21.532 -16.438 1.00 26.39 567 HIS A C 1
ATOM 4353 O O . HIS A 1 567 ? -43.960 20.787 -15.473 1.00 26.39 567 HIS A O 1
ATOM 4359 N N . ARG A 1 568 ? -43.353 22.712 -16.311 1.00 24.73 568 ARG A N 1
ATOM 4360 C CA . ARG A 1 568 ? -43.607 24.045 -16.892 1.00 24.73 568 ARG A CA 1
ATOM 4361 C C . ARG A 1 568 ? -42.337 24.936 -16.845 1.00 24.73 568 ARG A C 1
ATOM 4363 O O . ARG A 1 568 ? -41.439 24.712 -16.044 1.00 24.73 568 ARG A O 1
ATOM 4370 N N . LYS A 1 569 ? -42.307 25.938 -17.735 1.00 24.25 569 LYS A N 1
ATOM 4371 C CA . LYS A 1 569 ? -41.266 26.955 -18.014 1.00 24.25 569 LYS A CA 1
ATOM 4372 C C . LYS A 1 569 ? -41.239 28.125 -17.014 1.00 24.25 569 LYS A C 1
ATOM 4374 O O . LYS A 1 569 ? -42.305 28.470 -16.522 1.00 24.25 569 LYS A O 1
ATOM 4379 N N . SER A 1 570 ? -40.083 28.809 -16.935 1.00 23.89 570 SER A N 1
ATOM 4380 C CA . SER A 1 570 ? -39.833 30.278 -17.085 1.00 23.89 570 SER A CA 1
ATOM 4381 C C . SER A 1 570 ? -38.621 30.701 -16.221 1.00 23.89 570 SER A C 1
ATOM 4383 O O . SER A 1 570 ? -38.488 30.165 -15.133 1.00 23.89 570 SER A O 1
ATOM 4385 N N . SER A 1 571 ? -37.735 31.666 -16.498 1.00 24.75 571 SER A N 1
ATOM 4386 C CA . SER A 1 571 ? -37.314 32.472 -17.661 1.00 24.75 571 SER A CA 1
ATOM 4387 C C . SER A 1 571 ? -36.312 33.537 -17.143 1.00 24.75 571 SER A C 1
ATOM 4389 O O . SER A 1 571 ? -36.619 34.128 -16.116 1.00 24.75 571 SER A O 1
ATOM 4391 N N . SER A 1 572 ? -35.243 33.870 -17.899 1.00 26.12 572 SER A N 1
ATOM 4392 C CA . SER A 1 572 ? -34.500 35.172 -17.925 1.00 26.12 572 SER A CA 1
ATOM 4393 C C . SER A 1 572 ? -33.773 35.651 -16.631 1.00 26.12 572 SER A C 1
ATOM 4395 O O . SER A 1 572 ? -34.234 35.377 -15.540 1.00 26.12 572 SER A O 1
ATOM 4397 N N . ALA A 1 573 ? -32.654 36.390 -16.591 1.00 27.14 573 ALA A N 1
ATOM 4398 C CA . ALA A 1 573 ? -31.819 37.094 -17.564 1.00 27.14 573 ALA A CA 1
ATOM 4399 C C . ALA A 1 573 ? -30.423 37.406 -16.949 1.00 27.14 573 ALA A C 1
ATOM 4401 O O . ALA A 1 573 ? -30.293 37.574 -15.743 1.00 27.14 573 ALA A O 1
ATOM 4402 N N . ARG A 1 574 ? -29.413 37.543 -17.825 1.00 28.20 574 ARG A N 1
ATOM 4403 C CA . ARG A 1 574 ? -28.189 38.386 -17.775 1.00 28.20 574 ARG A CA 1
ATOM 4404 C C . ARG A 1 574 ? -27.761 39.067 -16.452 1.00 28.20 574 ARG A C 1
ATOM 4406 O O . ARG A 1 574 ? -28.438 39.983 -16.000 1.00 28.20 574 ARG A O 1
ATOM 4413 N N . ARG A 1 575 ? -26.473 38.907 -16.095 1.00 26.23 575 ARG A N 1
ATOM 4414 C CA . ARG A 1 575 ? -25.515 40.033 -15.945 1.00 26.23 575 ARG A CA 1
ATOM 4415 C C . ARG A 1 575 ? -24.048 39.569 -15.982 1.00 26.23 575 ARG A C 1
ATOM 4417 O O . ARG A 1 575 ? -23.731 38.449 -15.611 1.00 26.23 575 ARG A O 1
ATOM 4424 N N . ARG A 1 576 ? -23.208 40.463 -16.515 1.00 28.39 576 ARG A N 1
ATOM 4425 C CA . ARG A 1 576 ? -21.750 40.388 -16.713 1.00 28.39 576 ARG A CA 1
ATOM 4426 C C . ARG A 1 576 ? -20.985 40.436 -15.381 1.00 28.39 576 ARG A C 1
ATOM 4428 O O . ARG A 1 576 ? -21.464 41.081 -14.454 1.00 28.39 576 ARG A O 1
ATOM 4435 N N . GLY A 1 577 ? -19.765 39.898 -15.363 1.00 26.70 577 GLY A N 1
ATOM 4436 C CA . GLY A 1 577 ? -18.742 40.180 -14.348 1.00 26.70 577 GLY A CA 1
ATOM 4437 C C . GLY A 1 577 ? -17.564 39.206 -14.437 1.00 26.70 577 GLY A C 1
ATOM 4438 O O . GLY A 1 577 ? -17.733 38.026 -14.172 1.00 26.70 577 GLY A O 1
ATOM 4439 N N . GLU A 1 578 ? -16.419 39.716 -14.877 1.00 28.86 578 GLU A N 1
ATOM 4440 C CA . GLU A 1 578 ? -15.118 39.059 -15.091 1.00 28.86 578 GLU A CA 1
ATOM 4441 C C . GLU A 1 578 ? -14.362 38.696 -13.774 1.00 28.86 578 GLU A C 1
ATOM 4443 O O . GLU A 1 578 ? -14.898 38.944 -12.693 1.00 28.86 578 GLU A O 1
ATOM 4448 N N . PRO A 1 579 ? -13.163 38.061 -13.835 1.00 36.72 579 PRO A N 1
ATOM 4449 C CA . PRO A 1 579 ? -12.704 37.041 -12.885 1.00 36.72 579 PRO A CA 1
ATOM 4450 C C . PRO A 1 579 ? -11.688 37.523 -11.833 1.00 36.72 579 PRO A C 1
ATOM 4452 O O . PRO A 1 579 ? -11.005 38.526 -12.015 1.00 36.72 579 PRO A O 1
ATOM 4455 N N . VAL A 1 580 ? -11.495 36.713 -10.783 1.00 30.23 580 VAL A N 1
ATOM 4456 C CA . VAL A 1 580 ? -10.289 36.718 -9.932 1.00 30.23 580 VAL A CA 1
ATOM 4457 C C . VAL A 1 580 ? -9.860 35.264 -9.705 1.00 30.23 580 VAL A C 1
ATOM 4459 O O . VAL A 1 580 ? -10.699 34.405 -9.441 1.00 30.23 580 VAL A O 1
ATOM 4462 N N . GLY A 1 581 ? -8.576 34.992 -9.937 1.00 30.89 581 GLY A N 1
ATOM 4463 C CA . GLY A 1 581 ? -8.057 33.667 -10.267 1.00 30.89 581 GLY A CA 1
ATOM 4464 C C . GLY A 1 581 ? -7.489 32.811 -9.140 1.00 30.89 581 GLY A C 1
ATOM 4465 O O . GLY A 1 581 ? -7.617 33.119 -7.957 1.00 30.89 581 GLY A O 1
ATOM 4466 N N . VAL A 1 582 ? -6.851 31.727 -9.595 1.00 30.27 582 VAL A N 1
ATOM 4467 C CA . VAL A 1 582 ? -5.867 30.865 -8.923 1.00 30.27 582 VAL A CA 1
ATOM 4468 C C . VAL A 1 582 ? -4.885 30.390 -9.985 1.00 30.27 582 VAL A C 1
ATOM 4470 O O . VAL A 1 582 ? -5.370 30.008 -11.078 1.00 30.27 582 VAL A O 1
#

Secondary structure (DSSP, 8-state):
-BTTSPPPS--TTTT--EEEEEEEEEEEEEEEETTEEEEEEEEEEEEEEEE---SS-TT-EEEB-SGGGSPTT-TT-S-HHHHHHHT--SEEEEEEE-S--EEEEEEEEEEEEEEE--SSSEEEEEEEEEEEEPPPEETTS--EEE-TTTS-EEEP-SS-SSTT-PPEEEEEEEEEEEEE-TTTTSEEEEEEEEEEEE---TTSS-SSSTTSTTTEEEEEEE-SSSSS----GGG-SPP-PPPPP-SEEPPPTT-EEEE--TT---EEEEEEEEEEEEE-STTEEEEEEEEEEEEEEEEEEEES-PPPS-SS-TTTTSTTTTT-TT--EEEEEEEEEEEEEEEEEEEEEEE-SSSEEEEEEEEEEEEESS--SS---TTGGGGGSTT---B-TT---EEEEEEEEEE--TTTT--HHHHHHHSS-EEEEEEEEE--PPPP---SS--SSSSS-------S-TTTT---SSS-SS--TTSSTT---------------SS--SS---------------------------------------------------PPP-------------------------

Sequence (582 aa):
RPAGFANTGSSGTTNAIRVGSTYNLTGNFSWIVSRHTFKVGTDARIVSGAVSNPQTRPQGRFTFDRNYASNRGASGTGYSFATMRLGYPNLVQRDIVDTWPLIRRNFVGVFAQDDFRVNRKLSLQLGLRWDLMTPPVQVDNRQSNFSPVDGLIHLASADNRGPDRKTQYGYVAPRLGLAYSPDNGKTAVRAAFGMSYFADNFGASGGTSERNYPFFLQVDVPSPTTFTPFRSVSDGFPNVTSVPLAPTLVPPAGFAVFYIPNDFHEDTAKMWNVGVQRELGWDTVVDRSYVGTRGTHIFRSFNVNVPMPGPGNVNQRRPYFAVAPGITTINQRDGAGSTWYGPAAQGGQALRARPAGAGAYTYSKTEDNIATLGIHPTLAVRQRAPGASGSKVLDIPRIFTASLTYELPFAKGASGVARALGAGWAFSAITLYHSGDPLDIRVSASQLNDGAGNWPNITCDPMANAPRSVQKWFDTSPGPDGLQHRHVALQEDGHREGLARGAAGRLQRLQPRAFRQSRRGRPGRGQHRADLRGHRVRQHQRRAPAAAGSPNRSPFLVLNAARSAPHRKSSSARRRGEPVGV

pLDDT: mean 72.51, std 24.89, range [21.75, 98.5]

Foldseek 3Di:
DFPPDDDPDDFQFPPKDKDKDKDWDKDWDWDDDDQKIKIKMKIKMKIKMWIPRLPGAAVKDFYFYQQQQADPPDPPGGTRVVRVVVQFGQKIKHKDAQDRQIKIKIKMKIKMWMFGCPDLFKIKIWMKMWMWIAAIFRPVQLFWAQDLVQQKIFGGDPVRRDPQADTDRPRMKIKIKMWGDPPNPQKIKIKIKIKDFDDDPPPDRDDAGSCFPPRIDIDMDGHPDRHDRPDGCVVPHDDDDDDDDDRIHNDDFPGAGEHEHRPAGTKMKIKMKIKMWGDDPQQKIKIKMWIKIKIALQKAKEFQQWAFFDDDDLLVRTPSCVNRSRHRGYIYIGRGKIKIWGTFGWIKMFHPHAFGKIKIKTFIFIKILHPPDDDHFNASPVSPPVVVIGPRQPDFGIKIKMKTKHFDCQPVPPDDPSCVVRGDDIDMDMDMDTHDGDDDAFDPDDPRSRPHTGRDDDPDFQCPPFPCDPVTNTHPVSDDPDPPDDDPPPDDPDDPDDDPPDDDDDDDDDDDDDDDDDDDDDDDDDDDDDDDDDDDDDDDDDDDDDDDDDDDDDDDDDDDDDDDDDDDDDDDDDDDDDDDDD

Nearest PDB structures (foldseek):
  6ofr-assembly1_A  TM=6.532E-01  e=7.532E-07  Escherichia coli
  5odw-assembly2_B  TM=5.432E-01  e=7.125E-06  Pseudomonas aeruginosa PAO1
  2iah-assembly1_A  TM=4.993E-01  e=1.450E-04  Pseudomonas aeruginosa
  2vdf-assembly1_A  TM=2.368E-01  e=1.498E+00  Neisseria meningitidis
  8b6w-assembly1_A  TM=1.884E-01  e=8.990E-01  Pseudomonas monteilii

Radius of gyration: 35.03 Å; Cα contacts (8 Å, |Δi|>4): 1139; chains: 1; bounding box: 99×92×93 Å